Protein AF-B8C4B3-F1 (afdb_monomer_lite)

Sequence (503 aa):
MRPPRLSQPAPTILNKMRTRRRTKQRVAVATLAIVASFVCISIKNRSSTTIGHRHNDRLALSLPTEANSHNSSSSHRQLQANVPTQPYSVDNLLSSLEAFRRYGIFIFYYNPRNDEFLALQRVHDPPNGVTERLNKVMKLLTMELRQNFPNRFMGKKSEEFMVLISVADFPSLREECFPSRNNGVKNCAVDAFSPILQFGSIFTEKSILPTLMAMPMGPHIHCFLQWQNSRTVCDDLIPDYHENDVKWQDLIPQVAWRGTDFEFVPMLYPHLRQPDYEMLSSHANNGDSQEAVIDEMLRDWDNLYPRWRGMALTAQAELEASKQAKNDKTPPWINTKFTHWTENHHSHLTTEGEYYNNFEKMGIHAIGEYMDKKDLAKFRYQIDYRGGGGTTWKGTLEKLAMPDLSNLRLAFEWAEAFPGAAKHIATAGTEFVHAMGTEEVFGQMYDKYLTQPMGNIIDAFQQSQGSTVFSDDGKVMINGAEFKEMWRCIGTENDMNCQQLHE

Secondary structure (DSSP, 8-state):
--PPPPPPPPPPHHHHHHHHHHHHHHHHHHHHHHHHHHHHHHH--S-------------------S--------------TTSPPPPB-HHHHHHHHTTB-SSSEEEEEEETTTTEEEEEEETTSPPPS-HHHHHHHHHHHHHHHHHH-GGG--GGGS--EEEEEE-SSS--B-GGG-TTT-SSS----GGGPPPEEESS---SSTTS-TTEEE---GGGHHHHHHHHHHS---GGGS----GGG--TTTSEEEEE------THHHHH-TT-BPPPHHHHHHHHTTT--HHHHHHHHHHSGGGB-HHHHHHHHHHHHHHHHHHHTTS--PPPSEE--BSEEEETTEEEEGGG-HHHHHHHTTT---B-----HHHHTTEEEE---S-TTPPPHHHHHTT-----GGGHHHHHHHHHHSHHHHHHHHHHHHHHHHHHTSHHHHHHHHIIIIIHHHHHHHHHB---S---EE-TTSEEEETTEEEEEEEEEEEETTEEEEEE---

pLDDT: mean 75.89, std 20.43, range [24.94, 97.5]

Organism: Thalassiosira pseudonana (NCBI:txid35128)

Foldseek 3Di:
DDDDDDDDDDDDVVVVVVVVVVVVVVVVVVVVVVVVVVVVVVVPPDDDDDDDDDDDDDDDDDDDDDDDDDPPPDPPPPPDLPDQFAFAELVLAVLQVLQADLEQKWKFKAALQALWTFTWHFPPRDDYPLLVQVLLVRLLVVLLCCPQPVVQRDRPVHDMAIAMEGQDQEGGGDLLQFPQNDPPGDPSPLVSHAAYEYLHDYDPPCVRHVSDAYDPHRVCSVQSVCCSQPLAGDPVLADPDDPPPDDLVQAAQAAEDEFAADPVCCSNVVLADADDLVVLVVCLVVVHALVVSLVVLVVCVVNYDQLSVLLSLQLVQVVVQVVVVPPDNRHRRYDSAYQWDADPNDIDGLVPDVVQVSCVVRSSNRHDDDADPVRQVSHSHYAFDDRPGTDDPLVCLLHDDDDGCPCVVVVSVVCVVCVVVSVVVNVVSVVVSNVCNDSVNVVVCSCSRPNSVVVSSSVSYDYDPWDFDDDPVQWTATNNGIIHGQKMWDDHSVDIDIDGDDD

Radius of gyration: 29.15 Å; chains: 1; bounding box: 83×82×85 Å

Structure (mmCIF, N/CA/C/O backbone):
data_AF-B8C4B3-F1
#
_entry.id   AF-B8C4B3-F1
#
loop_
_atom_site.group_PDB
_atom_site.id
_atom_site.type_symbol
_atom_site.label_atom_id
_atom_site.label_alt_id
_atom_site.label_comp_id
_atom_site.label_asym_id
_atom_site.label_entity_id
_atom_site.label_seq_id
_atom_site.pdbx_PDB_ins_code
_atom_site.Cartn_x
_atom_site.Cartn_y
_atom_site.Cartn_z
_atom_site.occupancy
_atom_site.B_iso_or_equiv
_atom_site.auth_seq_id
_atom_site.auth_comp_id
_atom_site.auth_asym_id
_atom_site.auth_atom_id
_atom_site.pdbx_PDB_model_num
ATOM 1 N N . MET A 1 1 ? 57.417 -14.498 -51.870 1.00 45.09 1 MET A N 1
ATOM 2 C CA . MET A 1 1 ? 55.977 -14.520 -51.525 1.00 45.09 1 MET A CA 1
ATOM 3 C C . MET A 1 1 ? 55.759 -15.315 -50.242 1.00 45.09 1 MET A C 1
ATOM 5 O O . MET A 1 1 ? 56.173 -16.465 -50.194 1.00 45.09 1 MET A O 1
ATOM 9 N N . ARG A 1 2 ? 55.101 -14.729 -49.236 1.00 28.39 2 ARG A N 1
ATOM 10 C CA . ARG A 1 2 ? 54.311 -15.406 -48.184 1.00 28.39 2 ARG A CA 1
ATOM 11 C C . ARG A 1 2 ? 53.199 -14.421 -47.776 1.00 28.39 2 ARG A C 1
ATOM 13 O O . ARG A 1 2 ? 53.521 -13.239 -47.662 1.00 28.39 2 ARG A O 1
ATOM 20 N N . PRO A 1 3 ? 51.934 -14.838 -47.603 1.00 33.88 3 PRO A N 1
ATOM 21 C CA . PRO A 1 3 ? 50.869 -13.928 -47.185 1.00 33.88 3 PRO A CA 1
ATOM 22 C C . PRO A 1 3 ? 50.992 -13.574 -45.689 1.00 33.88 3 PRO A C 1
ATOM 24 O O . PRO A 1 3 ? 51.498 -14.394 -44.913 1.00 33.88 3 PRO A O 1
ATOM 27 N N . PRO A 1 4 ? 50.526 -12.387 -45.256 1.00 34.69 4 PRO A N 1
ATOM 28 C CA . PRO A 1 4 ? 50.435 -12.049 -43.839 1.00 34.69 4 PRO A CA 1
ATOM 29 C C . PRO A 1 4 ? 49.380 -12.920 -43.141 1.00 34.69 4 PRO A C 1
ATOM 31 O O . PRO A 1 4 ? 48.368 -13.295 -43.734 1.00 34.69 4 PRO A O 1
ATOM 34 N N . ARG A 1 5 ? 49.601 -13.240 -41.860 1.00 33.53 5 ARG A N 1
ATOM 35 C CA . ARG A 1 5 ? 48.595 -13.928 -41.038 1.00 33.53 5 ARG A CA 1
ATOM 36 C C . ARG A 1 5 ? 47.512 -12.937 -40.618 1.00 33.53 5 ARG A C 1
ATOM 38 O O . ARG A 1 5 ? 47.822 -11.949 -39.959 1.00 33.53 5 ARG A O 1
ATOM 45 N N . LEU A 1 6 ? 46.256 -13.245 -40.932 1.00 35.22 6 LEU A N 1
ATOM 46 C CA . LEU A 1 6 ? 45.104 -12.596 -40.305 1.00 35.22 6 LEU A CA 1
ATOM 47 C C . LEU A 1 6 ? 45.083 -12.926 -38.806 1.00 35.22 6 LEU A C 1
ATOM 49 O O . LEU A 1 6 ? 45.230 -14.088 -38.418 1.00 35.22 6 LEU A O 1
ATOM 53 N N . SER A 1 7 ? 44.897 -11.909 -37.968 1.00 38.50 7 SER A N 1
ATOM 54 C CA . SER A 1 7 ? 44.613 -12.075 -36.544 1.00 38.50 7 SER A CA 1
ATOM 55 C C . SER A 1 7 ? 43.185 -12.597 -36.350 1.00 38.50 7 SER A C 1
ATOM 57 O O . SER A 1 7 ? 42.253 -12.167 -37.026 1.00 38.50 7 SER A O 1
ATOM 59 N N . GLN A 1 8 ? 43.000 -13.532 -35.416 1.00 40.81 8 GLN A N 1
ATOM 60 C CA . GLN A 1 8 ? 41.658 -13.936 -34.991 1.00 40.81 8 GLN A CA 1
ATOM 61 C C . GLN A 1 8 ? 41.068 -12.878 -34.040 1.00 40.81 8 GLN A C 1
ATOM 63 O O . GLN A 1 8 ? 41.817 -12.301 -33.247 1.00 40.81 8 GLN A O 1
ATOM 68 N N . PRO A 1 9 ? 39.748 -12.619 -34.087 1.00 38.06 9 PRO A N 1
ATOM 69 C CA . PRO A 1 9 ? 39.102 -11.680 -33.177 1.00 38.06 9 PRO A CA 1
ATOM 70 C C . PRO A 1 9 ? 39.153 -12.186 -31.729 1.00 38.06 9 PRO A C 1
ATOM 72 O O . PRO A 1 9 ? 39.029 -13.384 -31.463 1.00 38.06 9 PRO A O 1
ATOM 75 N N . ALA A 1 10 ? 39.304 -11.261 -30.779 1.00 43.88 10 ALA A N 1
ATOM 76 C CA . ALA A 1 10 ? 39.294 -11.587 -29.357 1.00 43.88 10 ALA A CA 1
ATOM 77 C C . ALA A 1 10 ? 37.915 -12.133 -28.914 1.00 43.88 10 ALA A C 1
ATOM 79 O O . ALA A 1 10 ? 36.880 -11.657 -29.390 1.00 43.88 10 ALA A O 1
ATOM 80 N N . PRO A 1 11 ? 37.858 -13.112 -27.989 1.00 40.53 11 PRO A N 1
ATOM 81 C CA . PRO A 1 11 ? 36.596 -13.705 -27.558 1.00 40.53 11 PRO A CA 1
ATOM 82 C C . PRO A 1 11 ? 35.743 -12.707 -26.761 1.00 40.53 11 PRO A C 1
ATOM 84 O O . PRO A 1 11 ? 36.149 -12.225 -25.700 1.00 40.53 11 PRO A O 1
ATOM 87 N N . THR A 1 12 ? 34.529 -12.456 -27.255 1.00 58.31 12 THR A N 1
ATOM 88 C CA . THR A 1 12 ? 33.529 -11.557 -26.659 1.00 58.31 12 THR A CA 1
ATOM 89 C C . THR A 1 12 ? 33.184 -11.904 -25.206 1.00 58.31 12 THR A C 1
ATOM 91 O O . THR A 1 12 ? 33.193 -13.068 -24.795 1.00 58.31 12 THR A O 1
ATOM 94 N N . ILE A 1 13 ? 32.834 -10.882 -24.417 1.00 52.81 13 ILE A N 1
ATOM 95 C CA . ILE A 1 13 ? 32.604 -10.980 -22.962 1.00 52.81 13 ILE A CA 1
ATOM 96 C C . ILE A 1 13 ? 31.505 -12.001 -22.613 1.00 52.81 13 ILE A C 1
ATOM 98 O O . ILE A 1 13 ? 31.654 -12.760 -21.652 1.00 52.81 13 ILE A O 1
ATOM 102 N N . LEU A 1 14 ? 30.482 -12.144 -23.464 1.00 46.72 14 LEU A N 1
ATOM 103 C CA . LEU A 1 14 ? 29.437 -13.169 -23.339 1.00 46.72 14 LEU A CA 1
ATOM 104 C C . LEU A 1 14 ? 30.006 -14.603 -23.237 1.00 46.72 14 LEU A C 1
ATOM 106 O O . LEU A 1 14 ? 29.471 -15.443 -22.510 1.00 46.72 14 LEU A O 1
ATOM 110 N N . ASN A 1 15 ? 31.128 -14.889 -23.909 1.00 43.84 15 ASN A N 1
ATOM 111 C CA . ASN A 1 15 ? 31.818 -16.178 -23.820 1.00 43.84 15 ASN A CA 1
ATOM 112 C C . ASN A 1 15 ? 32.631 -16.335 -22.523 1.00 43.84 15 ASN A C 1
ATOM 114 O O . ASN A 1 15 ? 32.713 -17.450 -22.008 1.00 43.84 15 ASN A O 1
ATOM 118 N N . LYS A 1 16 ? 33.163 -15.247 -21.942 1.00 44.53 16 LYS A N 1
ATOM 119 C CA . LYS A 1 16 ? 33.789 -15.259 -20.601 1.00 44.53 16 LYS A CA 1
ATOM 120 C C . LYS A 1 16 ? 32.746 -15.495 -19.497 1.00 44.53 16 LYS A C 1
ATOM 122 O O . LYS A 1 16 ? 32.991 -16.263 -18.565 1.00 44.53 16 LYS A O 1
ATOM 127 N N . MET A 1 17 ? 31.552 -14.912 -19.631 1.00 43.69 17 MET A N 1
ATOM 128 C CA . MET A 1 17 ? 30.421 -15.202 -18.741 1.00 43.69 17 MET A CA 1
ATOM 129 C C . MET A 1 17 ? 29.921 -16.647 -18.911 1.00 43.69 17 MET A C 1
ATOM 131 O O . MET A 1 17 ? 29.788 -17.367 -17.919 1.00 43.69 17 MET A O 1
ATOM 135 N N . ARG A 1 18 ? 29.729 -17.130 -20.152 1.00 47.31 18 ARG A N 1
ATOM 136 C CA . ARG A 1 18 ? 29.346 -18.531 -20.425 1.00 47.31 18 ARG A CA 1
ATOM 137 C C . ARG A 1 18 ? 30.356 -19.548 -19.883 1.00 47.31 18 ARG A C 1
ATOM 139 O O . ARG A 1 18 ? 29.923 -20.574 -19.360 1.00 47.31 18 ARG A O 1
ATOM 146 N N . THR A 1 19 ? 31.668 -19.302 -19.958 1.00 49.88 19 THR A N 1
ATOM 147 C CA . THR A 1 19 ? 32.665 -20.225 -19.381 1.00 49.88 19 THR A CA 1
ATOM 148 C C . THR A 1 19 ? 32.650 -20.211 -17.855 1.00 49.88 19 THR A C 1
ATOM 150 O O . THR A 1 19 ? 32.544 -21.289 -17.270 1.00 49.88 19 THR A O 1
ATOM 153 N N . ARG A 1 20 ? 32.623 -19.042 -17.189 1.00 49.12 20 ARG A N 1
ATOM 154 C CA . ARG A 1 20 ? 32.446 -18.972 -15.720 1.00 49.12 20 ARG A CA 1
ATOM 155 C C . ARG A 1 20 ? 31.163 -19.686 -15.254 1.00 49.12 20 ARG A C 1
ATOM 157 O O . ARG A 1 20 ? 31.209 -20.439 -14.279 1.00 49.12 20 ARG A O 1
ATOM 164 N N . ARG A 1 21 ? 30.041 -19.524 -15.972 1.00 52.34 21 ARG A N 1
ATOM 165 C CA . ARG A 1 21 ? 28.755 -20.188 -15.662 1.00 52.34 21 ARG A CA 1
ATOM 166 C C . ARG A 1 21 ? 28.824 -21.709 -15.873 1.00 52.34 21 ARG A C 1
ATOM 168 O O . ARG A 1 21 ? 28.392 -22.451 -14.994 1.00 52.34 21 ARG A O 1
ATOM 175 N N . ARG A 1 22 ? 29.460 -22.184 -16.956 1.00 51.59 22 ARG A N 1
ATOM 176 C CA . ARG A 1 22 ? 29.717 -23.621 -17.202 1.00 51.59 22 ARG A CA 1
ATOM 177 C C . ARG A 1 22 ? 30.611 -24.260 -16.135 1.00 51.59 22 ARG A C 1
ATOM 179 O O . ARG A 1 22 ? 30.349 -25.398 -15.757 1.00 51.59 22 ARG A O 1
ATOM 186 N N . THR A 1 23 ? 31.625 -23.559 -15.622 1.00 52.75 23 THR A N 1
ATOM 187 C CA . THR A 1 23 ? 32.463 -24.080 -14.527 1.00 52.75 23 THR A CA 1
ATOM 188 C C . THR A 1 23 ? 31.662 -24.211 -13.231 1.00 52.75 23 THR A C 1
ATOM 190 O O . THR A 1 23 ? 31.673 -25.285 -12.634 1.00 52.75 23 THR A O 1
ATOM 193 N N . LYS A 1 24 ? 30.883 -23.187 -12.839 1.00 51.00 24 LYS A N 1
ATOM 194 C CA . LYS A 1 24 ? 29.994 -23.273 -11.662 1.00 51.00 24 LYS A CA 1
ATOM 195 C C . LYS A 1 24 ? 28.947 -24.393 -11.799 1.00 51.00 24 LYS A C 1
ATOM 197 O O . LYS A 1 24 ? 28.764 -25.159 -10.859 1.00 51.00 24 LYS A O 1
ATOM 202 N N . GLN A 1 25 ? 28.325 -24.559 -12.972 1.00 51.28 25 GLN A N 1
ATOM 203 C CA . GLN A 1 25 ? 27.395 -25.673 -13.224 1.00 51.28 25 GLN A CA 1
ATOM 204 C C . GLN A 1 25 ? 28.076 -27.048 -13.164 1.00 51.28 25 GLN A C 1
ATOM 206 O O . GLN A 1 25 ? 27.507 -27.971 -12.592 1.00 51.28 25 GLN A O 1
ATOM 211 N N . ARG A 1 26 ? 29.296 -27.204 -13.700 1.00 52.28 26 ARG A N 1
ATOM 212 C CA . ARG A 1 26 ? 30.046 -28.471 -13.609 1.00 52.28 26 ARG A CA 1
ATOM 213 C C . ARG A 1 26 ? 30.386 -28.847 -12.167 1.00 52.28 26 ARG A C 1
ATOM 215 O O . ARG A 1 26 ? 30.271 -30.019 -11.829 1.00 52.28 26 ARG A O 1
ATOM 222 N N . VAL A 1 27 ? 30.741 -27.875 -11.323 1.00 62.50 27 VAL A N 1
ATOM 223 C CA . VAL A 1 27 ? 30.941 -28.108 -9.881 1.00 62.50 27 VAL A CA 1
ATOM 224 C C . VAL A 1 27 ? 29.629 -28.535 -9.218 1.00 62.50 27 VAL A C 1
ATOM 226 O O . VAL A 1 27 ? 29.600 -29.580 -8.579 1.00 62.50 27 VAL A O 1
ATOM 229 N N . ALA A 1 28 ? 28.525 -27.813 -9.442 1.00 50.53 28 ALA A N 1
ATOM 230 C CA . ALA A 1 28 ? 27.224 -28.159 -8.860 1.00 50.53 28 ALA A CA 1
ATOM 231 C C . ALA A 1 28 ? 26.724 -29.558 -9.280 1.00 50.53 28 ALA A C 1
ATOM 233 O O . ALA A 1 28 ? 26.241 -30.318 -8.442 1.00 50.53 28 ALA A O 1
ATOM 234 N N . VAL A 1 29 ? 26.888 -29.930 -10.555 1.00 61.16 29 VAL A N 1
ATOM 235 C CA . VAL A 1 29 ? 26.542 -31.269 -11.065 1.00 61.16 29 VAL A CA 1
ATOM 236 C C . VAL A 1 29 ? 27.457 -32.350 -10.480 1.00 61.16 29 VAL A C 1
ATOM 238 O O . VAL A 1 29 ? 26.970 -33.430 -10.157 1.00 61.16 29 VAL A O 1
ATOM 241 N N . ALA A 1 30 ? 28.749 -32.074 -10.273 1.00 56.94 30 ALA A N 1
ATOM 242 C CA . ALA A 1 30 ? 29.649 -33.004 -9.590 1.00 56.94 30 ALA A CA 1
ATOM 243 C C . ALA A 1 30 ? 29.245 -33.215 -8.119 1.00 56.94 30 ALA A C 1
ATOM 245 O O . ALA A 1 30 ? 29.179 -34.355 -7.665 1.00 56.94 30 ALA A O 1
ATOM 246 N N . THR A 1 31 ? 28.893 -32.150 -7.390 1.00 57.25 31 THR A N 1
ATOM 247 C CA . THR A 1 31 ? 28.381 -32.251 -6.013 1.00 57.25 31 THR A CA 1
ATOM 248 C C . THR A 1 31 ? 27.075 -33.049 -5.954 1.00 57.25 31 THR A C 1
ATOM 250 O O . THR A 1 31 ? 26.952 -33.948 -5.125 1.00 57.25 31 THR A O 1
ATOM 253 N N . LEU A 1 32 ? 26.130 -32.800 -6.869 1.00 48.72 32 LEU A N 1
ATOM 254 C CA . LEU A 1 32 ? 24.892 -33.581 -6.985 1.00 48.72 32 LEU A CA 1
ATOM 255 C C . LEU A 1 32 ? 25.155 -35.059 -7.311 1.00 48.72 32 LEU A C 1
ATOM 257 O O . LEU A 1 32 ? 24.526 -35.925 -6.711 1.00 48.72 32 LEU A O 1
ATOM 261 N N . ALA A 1 33 ? 26.107 -35.367 -8.196 1.00 54.00 33 ALA A N 1
ATOM 262 C CA . ALA A 1 33 ? 26.491 -36.744 -8.509 1.00 54.00 33 ALA A CA 1
ATOM 263 C C . ALA A 1 33 ? 27.128 -37.466 -7.307 1.00 54.00 33 ALA A C 1
ATOM 265 O O . ALA A 1 33 ? 26.856 -38.646 -7.086 1.00 54.00 33 ALA A O 1
ATOM 266 N N . ILE A 1 34 ? 27.924 -36.764 -6.493 1.00 60.75 34 ILE A N 1
ATOM 267 C CA . ILE A 1 34 ? 28.495 -37.301 -5.248 1.00 60.75 34 ILE A CA 1
ATOM 268 C C . ILE A 1 34 ? 27.381 -37.582 -4.228 1.00 60.75 34 ILE A C 1
ATOM 270 O O . ILE A 1 34 ? 27.304 -38.693 -3.706 1.00 60.75 34 ILE A O 1
ATOM 274 N N . VAL A 1 35 ? 26.470 -36.631 -3.991 1.00 58.31 35 VAL A N 1
ATOM 275 C CA . VAL A 1 35 ? 25.332 -36.815 -3.069 1.00 58.31 35 VAL A CA 1
ATOM 276 C C . VAL A 1 35 ? 24.418 -37.957 -3.531 1.00 58.31 35 VAL A C 1
ATOM 278 O O . VAL A 1 35 ? 24.081 -38.832 -2.734 1.00 58.31 35 VAL A O 1
ATOM 281 N N . ALA A 1 36 ? 24.088 -38.022 -4.824 1.00 47.31 36 ALA A N 1
ATOM 282 C CA . ALA A 1 36 ? 23.317 -39.124 -5.398 1.00 47.31 36 ALA A CA 1
ATOM 283 C C . ALA A 1 36 ? 24.034 -40.478 -5.252 1.00 47.31 36 ALA A C 1
ATOM 285 O O . ALA A 1 36 ? 23.384 -41.488 -4.991 1.00 47.31 36 ALA A O 1
ATOM 286 N N . SER A 1 37 ? 25.368 -40.510 -5.348 1.00 47.16 37 SER A N 1
ATOM 287 C CA . SER A 1 37 ? 26.153 -41.733 -5.128 1.00 47.16 37 SER A CA 1
ATOM 288 C C . SER A 1 37 ? 26.041 -42.230 -3.682 1.00 47.16 37 SER A C 1
ATOM 290 O O . SER A 1 37 ? 25.817 -43.420 -3.472 1.00 47.16 37 SER A O 1
ATOM 292 N N . PHE A 1 38 ? 26.108 -41.336 -2.688 1.00 44.16 38 PHE A N 1
ATOM 293 C CA . PHE A 1 38 ? 25.895 -41.704 -1.281 1.00 44.16 38 PHE A CA 1
ATOM 294 C C . PHE A 1 38 ? 24.466 -42.201 -1.011 1.00 44.16 38 PHE A C 1
ATOM 296 O O . PHE A 1 38 ? 24.293 -43.220 -0.342 1.00 44.16 38 PHE A O 1
ATOM 303 N N . VAL A 1 39 ? 23.441 -41.556 -1.580 1.00 46.88 39 VAL A N 1
ATOM 304 C CA . VAL A 1 39 ? 22.040 -42.007 -1.452 1.00 46.88 39 VAL A CA 1
ATOM 305 C C . VAL A 1 39 ? 21.832 -43.388 -2.094 1.00 46.88 39 VAL A C 1
ATOM 307 O O . VAL A 1 39 ? 21.226 -44.268 -1.482 1.00 46.88 39 VAL A O 1
ATOM 310 N N . CYS A 1 40 ? 22.392 -43.628 -3.282 1.00 39.44 40 CYS A N 1
ATOM 311 C CA . CYS A 1 40 ? 22.304 -44.921 -3.969 1.00 39.44 40 CYS A CA 1
ATOM 312 C C . CYS A 1 40 ? 23.057 -46.059 -3.255 1.00 39.44 40 CYS A C 1
ATOM 314 O O . CYS A 1 40 ? 22.672 -47.220 -3.403 1.00 39.44 40 CYS A O 1
ATOM 316 N N . ILE A 1 41 ? 24.099 -45.758 -2.471 1.00 44.22 41 ILE A N 1
ATOM 317 C CA . ILE A 1 41 ? 24.788 -46.754 -1.634 1.00 44.22 41 ILE A CA 1
ATOM 318 C C . ILE A 1 41 ? 23.891 -47.183 -0.461 1.00 44.22 41 ILE A C 1
ATOM 320 O O . ILE A 1 41 ? 23.724 -48.381 -0.236 1.00 44.22 41 ILE A O 1
ATOM 324 N N . SER A 1 42 ? 23.237 -46.238 0.223 1.00 39.03 42 SER A N 1
ATOM 325 C CA . SER A 1 42 ? 22.361 -46.531 1.373 1.00 39.03 42 SER A CA 1
ATOM 326 C C . SER A 1 42 ? 21.087 -47.316 1.026 1.00 39.03 42 SER A C 1
ATOM 328 O O . SER A 1 42 ? 20.537 -48.000 1.885 1.00 39.03 42 SER A O 1
ATOM 330 N N . ILE A 1 43 ? 20.610 -47.252 -0.222 1.00 39.66 43 ILE A N 1
ATOM 331 C CA . ILE A 1 43 ? 19.374 -47.932 -0.657 1.00 39.66 43 ILE A CA 1
ATOM 332 C C . ILE A 1 43 ? 19.619 -49.402 -1.061 1.00 39.66 43 ILE A C 1
ATOM 334 O O . ILE A 1 43 ? 18.682 -50.197 -1.120 1.00 39.66 43 ILE A O 1
ATOM 338 N N . LYS A 1 44 ? 20.870 -49.823 -1.291 1.00 32.00 44 LYS A N 1
ATOM 339 C CA . LYS A 1 44 ? 21.182 -51.117 -1.931 1.00 32.00 44 LYS A CA 1
ATOM 340 C C . LYS A 1 44 ? 21.116 -52.357 -1.018 1.00 32.00 44 LYS A C 1
ATOM 342 O O . LYS A 1 44 ? 21.654 -53.400 -1.377 1.00 32.00 44 LYS A O 1
ATOM 347 N N . ASN A 1 45 ? 20.449 -52.263 0.135 1.00 32.94 45 ASN A N 1
ATOM 348 C CA . ASN A 1 45 ? 20.358 -53.329 1.141 1.00 32.94 45 ASN A CA 1
ATOM 349 C C . ASN A 1 45 ? 18.901 -53.745 1.450 1.00 32.94 45 ASN A C 1
ATOM 351 O O . ASN A 1 45 ? 18.454 -53.701 2.595 1.00 32.94 45 ASN A O 1
ATOM 355 N N . ARG A 1 46 ? 18.156 -54.182 0.421 1.00 33.66 46 ARG A N 1
ATOM 356 C CA . ARG A 1 46 ? 16.953 -55.038 0.539 1.00 33.66 46 ARG A CA 1
ATOM 357 C C . ARG A 1 46 ? 16.774 -55.909 -0.721 1.00 33.66 46 ARG A C 1
ATOM 359 O O . ARG A 1 46 ? 17.129 -55.495 -1.821 1.00 33.66 46 ARG A O 1
ATOM 366 N N . SER A 1 47 ? 16.276 -57.131 -0.525 1.00 30.30 47 SER A N 1
ATOM 367 C CA . SER A 1 47 ? 16.013 -58.191 -1.525 1.00 30.30 47 SER A CA 1
ATOM 368 C C . SER A 1 47 ? 15.039 -57.743 -2.636 1.00 30.30 47 SER A C 1
ATOM 370 O O . SER A 1 47 ? 14.162 -56.931 -2.364 1.00 30.30 47 SER A O 1
ATOM 372 N N . SER A 1 48 ? 15.195 -58.126 -3.918 1.00 29.62 48 SER A N 1
ATOM 373 C CA . SER A 1 48 ? 14.955 -59.466 -4.527 1.00 29.62 48 SER A CA 1
ATOM 374 C C . SER A 1 48 ? 13.509 -59.948 -4.294 1.00 29.62 48 SER A C 1
ATOM 376 O O . SER A 1 48 ? 13.088 -59.950 -3.141 1.00 29.62 48 SER A O 1
ATOM 378 N N . THR A 1 49 ? 12.685 -60.336 -5.281 1.00 29.14 49 THR A N 1
ATOM 379 C CA . THR A 1 49 ? 12.866 -60.974 -6.623 1.00 29.14 49 THR A CA 1
ATOM 380 C C . THR A 1 49 ? 11.946 -60.308 -7.707 1.00 29.14 49 THR A C 1
ATOM 382 O O . THR A 1 49 ? 11.240 -59.375 -7.345 1.00 29.14 49 THR A O 1
ATOM 385 N N . THR A 1 50 ? 11.819 -60.615 -9.026 1.00 30.44 50 THR A N 1
ATOM 386 C CA . THR A 1 50 ? 12.502 -61.433 -10.086 1.00 30.44 50 THR A CA 1
ATOM 387 C C . THR A 1 50 ? 12.038 -60.992 -11.515 1.00 30.44 50 THR A C 1
ATOM 389 O O . THR A 1 50 ? 11.083 -60.239 -11.616 1.00 30.44 50 THR A O 1
ATOM 392 N N . ILE A 1 51 ? 12.709 -61.484 -12.585 1.00 30.91 51 ILE A N 1
ATOM 393 C CA . ILE A 1 51 ? 12.250 -61.915 -13.958 1.00 30.91 51 ILE A CA 1
ATOM 394 C C . ILE A 1 51 ? 10.952 -61.291 -14.555 1.00 30.91 51 ILE A C 1
ATOM 396 O O . ILE A 1 51 ? 9.915 -61.342 -13.911 1.00 30.91 51 ILE A O 1
ATOM 400 N N . GLY A 1 52 ? 10.844 -60.848 -15.825 1.00 26.84 52 GLY A N 1
ATOM 401 C CA . GLY A 1 52 ? 11.718 -60.803 -17.029 1.00 26.84 52 GLY A CA 1
ATOM 402 C C . GLY A 1 52 ? 10.851 -60.439 -18.272 1.00 26.84 52 GLY A C 1
ATOM 403 O O . GLY A 1 52 ? 9.658 -60.710 -18.250 1.00 26.84 52 GLY A O 1
ATOM 404 N N . HIS A 1 53 ? 11.297 -59.730 -19.325 1.00 27.48 53 HIS A N 1
ATOM 405 C CA . HIS A 1 53 ? 12.144 -60.190 -20.452 1.00 27.48 53 HIS A CA 1
ATOM 406 C C . HIS A 1 53 ? 12.654 -58.990 -21.325 1.00 27.48 53 HIS A C 1
ATOM 408 O O . HIS A 1 53 ? 12.479 -57.835 -20.952 1.00 27.48 53 HIS A O 1
ATOM 414 N N . ARG A 1 54 ? 13.315 -59.251 -22.473 1.00 27.08 54 ARG A N 1
ATOM 415 C CA . ARG A 1 54 ? 13.873 -58.256 -23.444 1.00 27.08 54 ARG A CA 1
ATOM 416 C C . ARG A 1 54 ? 12.911 -58.043 -24.655 1.00 27.08 54 ARG A C 1
ATOM 418 O O . ARG A 1 54 ? 11.931 -58.771 -24.719 1.00 27.08 54 ARG A O 1
ATOM 425 N N . HIS A 1 55 ? 13.079 -57.142 -25.646 1.00 29.53 55 HIS A N 1
ATOM 426 C CA . HIS A 1 55 ? 14.289 -56.580 -26.298 1.00 29.53 55 HIS A CA 1
ATOM 427 C C . HIS A 1 55 ? 14.031 -55.278 -27.121 1.00 29.53 55 HIS A C 1
ATOM 429 O O . HIS A 1 55 ? 12.933 -55.085 -27.626 1.00 29.53 55 HIS A O 1
ATOM 435 N N . ASN A 1 56 ? 15.112 -54.515 -27.369 1.00 27.78 56 ASN A N 1
ATOM 436 C CA . ASN A 1 56 ? 15.403 -53.606 -28.509 1.00 27.78 56 ASN A CA 1
ATOM 437 C C . ASN A 1 56 ? 14.623 -52.288 -28.743 1.00 27.78 56 ASN A C 1
ATOM 439 O O . ASN A 1 56 ? 13.611 -52.243 -29.433 1.00 27.78 56 ASN A O 1
ATOM 443 N N . ASP A 1 57 ? 15.263 -51.189 -28.334 1.00 27.53 57 ASP A N 1
ATOM 444 C CA . ASP A 1 57 ? 15.798 -50.112 -29.192 1.00 27.53 57 ASP A CA 1
ATOM 445 C C . ASP A 1 57 ? 15.059 -49.681 -30.480 1.00 27.53 57 ASP A C 1
ATOM 447 O O . ASP A 1 57 ? 15.145 -50.336 -31.522 1.00 27.53 57 ASP A O 1
ATOM 451 N N . ARG A 1 58 ? 14.606 -48.416 -30.487 1.00 26.00 58 ARG A N 1
ATOM 452 C CA . ARG A 1 58 ? 14.972 -47.444 -31.540 1.00 26.00 58 ARG A CA 1
ATOM 453 C C . ARG A 1 58 ? 14.820 -45.997 -31.057 1.00 26.00 58 ARG A C 1
ATOM 455 O O . ARG A 1 58 ? 13.789 -45.622 -30.513 1.00 26.00 58 ARG A O 1
ATOM 462 N N . LEU A 1 59 ? 15.850 -45.180 -31.284 1.00 29.02 59 LEU A N 1
ATOM 463 C CA . LEU A 1 59 ? 15.838 -43.739 -31.012 1.00 29.02 59 LEU A CA 1
ATOM 464 C C . LEU A 1 59 ? 15.139 -42.983 -32.150 1.00 29.02 59 LEU A C 1
ATOM 466 O O . LEU A 1 59 ? 15.595 -43.029 -33.292 1.00 29.02 59 LEU A O 1
ATOM 470 N N . ALA A 1 60 ? 14.089 -42.237 -31.817 1.00 26.12 60 ALA A N 1
ATOM 471 C CA . ALA A 1 60 ? 13.497 -41.209 -32.666 1.00 26.12 60 ALA A CA 1
ATOM 472 C C . ALA A 1 60 ? 13.101 -40.017 -31.783 1.00 26.12 60 ALA A C 1
ATOM 474 O O . ALA A 1 60 ? 12.434 -40.205 -30.767 1.00 26.12 60 ALA A O 1
ATOM 475 N N . LEU A 1 61 ? 13.515 -38.798 -32.146 1.00 29.22 61 LEU A N 1
ATOM 476 C CA . LEU A 1 61 ? 13.005 -37.590 -31.496 1.00 29.22 61 LEU A CA 1
ATOM 477 C C . LEU A 1 61 ? 11.617 -37.282 -32.065 1.00 29.22 61 LEU A C 1
ATOM 479 O O . LEU A 1 61 ? 11.506 -36.785 -33.184 1.00 29.22 61 LEU A O 1
ATOM 483 N N . SER A 1 62 ? 10.575 -37.555 -31.286 1.00 25.00 62 SER A N 1
ATOM 484 C CA . SER A 1 62 ? 9.231 -37.022 -31.504 1.00 25.00 62 SER A CA 1
ATOM 485 C C . SER A 1 62 ? 9.003 -35.790 -30.625 1.00 25.00 62 SER A C 1
ATOM 487 O O . SER A 1 62 ? 9.394 -35.751 -29.458 1.00 25.00 62 SER A O 1
ATOM 489 N N . LEU A 1 63 ? 8.374 -34.765 -31.199 1.00 31.39 63 LEU A N 1
ATOM 490 C CA . LEU A 1 63 ? 7.872 -33.610 -30.455 1.00 31.39 63 LEU A CA 1
ATOM 491 C C . LEU A 1 63 ? 6.603 -34.025 -29.688 1.00 31.39 63 LEU A C 1
ATOM 493 O O . LEU A 1 63 ? 5.751 -34.685 -30.286 1.00 31.39 63 LEU A O 1
ATOM 497 N N . PRO A 1 64 ? 6.432 -33.640 -28.411 1.00 27.67 64 PRO A N 1
ATOM 498 C CA . PRO A 1 64 ? 5.187 -33.874 -27.695 1.00 27.67 64 PRO A CA 1
ATOM 499 C C . PRO A 1 64 ? 4.153 -32.806 -28.075 1.00 27.67 64 PRO A C 1
ATOM 501 O O . PRO A 1 64 ? 4.165 -31.689 -27.560 1.00 27.67 64 PRO A O 1
ATOM 504 N N . THR A 1 65 ? 3.248 -33.163 -28.983 1.00 26.27 65 THR A N 1
ATOM 505 C CA . THR A 1 65 ? 1.917 -32.550 -29.052 1.00 26.27 65 THR A CA 1
ATOM 506 C C . THR A 1 65 ? 1.012 -33.114 -27.958 1.00 26.27 65 THR A C 1
ATOM 508 O O . THR A 1 65 ? 1.171 -34.259 -27.546 1.00 26.27 65 THR A O 1
ATOM 511 N N . GLU A 1 66 ? 0.016 -32.310 -27.593 1.00 29.03 66 GLU A N 1
ATOM 512 C CA . GLU A 1 66 ? -1.143 -32.639 -26.755 1.00 29.03 66 GLU A CA 1
ATOM 513 C C . GLU A 1 66 ? -0.930 -32.876 -25.253 1.00 29.03 66 GLU A C 1
ATOM 515 O O . GLU A 1 66 ? -0.013 -33.528 -24.758 1.00 29.03 66 GLU A O 1
ATOM 520 N N . ALA A 1 67 ? -1.864 -32.269 -24.525 1.00 38.19 67 ALA A N 1
ATOM 521 C CA . ALA A 1 67 ? -1.962 -32.218 -23.086 1.00 38.19 67 ALA A CA 1
ATOM 522 C C . ALA A 1 67 ? -2.039 -33.603 -22.429 1.00 38.19 67 ALA A C 1
ATOM 524 O O . ALA A 1 67 ? -2.830 -34.459 -22.818 1.00 38.19 67 ALA A O 1
ATOM 525 N N . ASN A 1 68 ? -1.325 -33.753 -21.315 1.00 24.94 68 ASN A N 1
ATOM 526 C CA . ASN A 1 68 ? -1.755 -34.630 -20.235 1.00 24.94 68 ASN A CA 1
ATOM 527 C C . ASN A 1 68 ? -1.521 -33.945 -18.887 1.00 24.94 68 ASN A C 1
ATOM 529 O O . ASN A 1 68 ? -0.487 -33.317 -18.655 1.00 24.94 68 ASN A O 1
ATOM 533 N N . SER A 1 69 ? -2.516 -34.031 -18.009 1.00 36.34 69 SER A N 1
ATOM 534 C CA . SER A 1 69 ? -2.555 -33.309 -16.742 1.00 36.34 69 SER A CA 1
ATOM 535 C C . SER A 1 69 ? -1.690 -33.993 -15.684 1.00 36.34 69 SER A C 1
ATOM 537 O O . SER A 1 69 ? -2.125 -34.945 -15.033 1.00 36.34 69 SER A O 1
ATOM 539 N N . HIS A 1 70 ? -0.485 -33.471 -15.457 1.00 27.61 70 HIS A N 1
ATOM 540 C CA . HIS A 1 70 ? 0.274 -33.765 -14.245 1.00 27.61 70 HIS A CA 1
ATOM 541 C C . HIS A 1 70 ? 0.162 -32.615 -13.247 1.00 27.61 70 HIS A C 1
ATOM 543 O O . HIS A 1 70 ? 0.615 -31.503 -13.507 1.00 27.61 70 HIS A O 1
ATOM 549 N N . ASN A 1 71 ? -0.396 -32.924 -12.074 1.00 31.92 71 ASN A N 1
ATOM 550 C CA . ASN A 1 71 ? -0.419 -32.045 -10.909 1.00 31.92 71 ASN A CA 1
ATOM 551 C C . ASN A 1 71 ? 1.004 -31.844 -10.360 1.00 31.92 71 ASN A C 1
ATOM 553 O O . ASN A 1 71 ? 1.381 -32.434 -9.347 1.00 31.92 71 ASN A O 1
ATOM 557 N N . SER A 1 72 ? 1.801 -30.988 -11.002 1.00 27.89 72 SER A N 1
ATOM 558 C CA . SER A 1 72 ? 2.915 -30.344 -10.316 1.00 27.89 72 SER A CA 1
ATOM 559 C C . SER A 1 72 ? 2.314 -29.381 -9.299 1.00 27.89 72 SER A C 1
ATOM 561 O O . SER A 1 72 ? 1.772 -28.345 -9.681 1.00 27.89 72 SER A O 1
ATOM 563 N N . SER A 1 73 ? 2.378 -29.727 -8.014 1.00 29.31 73 SER A N 1
ATOM 564 C CA . SER A 1 73 ? 1.906 -28.872 -6.926 1.00 29.31 73 SER A CA 1
ATOM 565 C C . SER A 1 73 ? 2.814 -27.646 -6.773 1.00 29.31 73 SER A C 1
ATOM 567 O O . SER A 1 73 ? 3.669 -27.595 -5.885 1.00 29.31 73 SER A O 1
ATOM 569 N N . SER A 1 74 ? 2.641 -26.655 -7.651 1.00 30.17 74 SER A N 1
ATOM 570 C CA . SER A 1 74 ? 3.117 -25.300 -7.415 1.00 30.17 74 SER A CA 1
ATOM 571 C C . SER A 1 74 ? 2.474 -24.815 -6.121 1.00 30.17 74 SER A C 1
ATOM 573 O O . SER A 1 74 ? 1.251 -24.735 -5.998 1.00 30.17 74 SER A O 1
ATOM 575 N N . SER A 1 75 ? 3.300 -24.511 -5.124 1.00 30.42 75 SER A N 1
ATOM 576 C CA . SER A 1 75 ? 2.855 -23.929 -3.863 1.00 30.42 75 SER A CA 1
ATOM 577 C C . SER A 1 75 ? 2.472 -22.466 -4.083 1.00 30.42 75 SER A C 1
ATOM 579 O O . SER A 1 75 ? 3.167 -21.542 -3.659 1.00 30.42 75 SER A O 1
ATOM 581 N N . HIS A 1 76 ? 1.334 -22.255 -4.755 1.00 33.31 76 HIS A N 1
ATOM 582 C CA . HIS A 1 76 ? 0.621 -20.988 -4.720 1.00 33.31 76 HIS A CA 1
ATOM 583 C C . HIS A 1 76 ? 0.455 -20.612 -3.252 1.00 33.31 76 HIS A C 1
ATOM 585 O O . HIS A 1 76 ? -0.269 -21.275 -2.507 1.00 33.31 76 HIS A O 1
ATOM 591 N N . ARG A 1 77 ? 1.162 -19.559 -2.827 1.00 37.53 77 ARG A N 1
ATOM 592 C CA . ARG A 1 77 ? 0.957 -18.956 -1.514 1.00 37.53 77 ARG A CA 1
ATOM 593 C C . ARG A 1 77 ? -0.477 -18.446 -1.488 1.00 37.53 77 ARG A C 1
ATOM 595 O O . ARG A 1 77 ? -0.750 -17.358 -1.989 1.00 37.53 77 ARG A O 1
ATOM 602 N N . GLN A 1 78 ? -1.387 -19.229 -0.914 1.00 33.53 78 GLN A N 1
ATOM 603 C CA . GLN A 1 78 ? -2.674 -18.707 -0.491 1.00 33.53 78 GLN A CA 1
ATOM 604 C C . GLN A 1 78 ? -2.376 -17.521 0.428 1.00 33.53 78 GLN A C 1
ATOM 606 O O . GLN A 1 78 ? -1.760 -17.685 1.479 1.00 33.53 78 GLN A O 1
ATOM 611 N N . LEU A 1 79 ? -2.771 -16.318 0.015 1.00 44.22 79 LEU A N 1
ATOM 612 C CA . LEU A 1 79 ? -2.887 -15.197 0.937 1.00 44.22 79 LEU A CA 1
ATOM 613 C C . LEU A 1 79 ? -4.042 -15.560 1.872 1.00 44.22 79 LEU A C 1
ATOM 615 O O . LEU A 1 79 ? -5.202 -15.598 1.461 1.00 44.22 79 LEU A O 1
ATOM 619 N N . GLN A 1 80 ? -3.677 -15.981 3.082 1.00 47.09 80 GLN A N 1
ATOM 620 C CA . GLN A 1 80 ? -4.551 -16.690 4.008 1.00 47.09 80 GLN A CA 1
ATOM 621 C C . GLN A 1 80 ? -5.608 -15.759 4.609 1.00 47.09 80 GLN A C 1
ATOM 623 O O . GLN A 1 80 ? -5.395 -15.175 5.665 1.00 47.09 80 GLN A O 1
ATOM 628 N N . ALA A 1 81 ? -6.781 -15.704 3.977 1.00 47.12 81 ALA A N 1
ATOM 629 C CA . ALA A 1 81 ? -8.013 -15.246 4.629 1.00 47.12 81 ALA A CA 1
ATOM 630 C C . ALA A 1 81 ? -8.464 -16.205 5.761 1.00 47.12 81 ALA A C 1
ATOM 632 O O . ALA A 1 81 ? -9.184 -15.814 6.673 1.00 47.12 81 ALA A O 1
ATOM 633 N N . ASN A 1 82 ? -7.980 -17.458 5.724 1.00 49.38 82 ASN A N 1
ATOM 634 C CA . ASN A 1 82 ? -8.403 -18.564 6.592 1.00 49.38 82 ASN A CA 1
ATOM 635 C C . ASN A 1 82 ? -7.327 -19.010 7.610 1.00 49.38 82 ASN A C 1
ATOM 637 O O . ASN A 1 82 ? -7.325 -20.171 8.015 1.00 49.38 82 ASN A O 1
ATOM 641 N N . VAL A 1 83 ? -6.380 -18.148 8.004 1.00 58.94 83 VAL A N 1
ATOM 642 C CA . VAL A 1 83 ? -5.560 -18.422 9.203 1.00 58.94 83 VAL A CA 1
ATOM 643 C C . VAL A 1 83 ? -6.322 -17.921 10.429 1.00 58.94 83 VAL A C 1
ATOM 645 O O . VAL A 1 83 ? -6.657 -16.737 10.463 1.00 58.94 83 VAL A O 1
ATOM 648 N N . PRO A 1 84 ? -6.581 -18.776 11.439 1.00 70.38 84 PRO A N 1
ATOM 649 C CA . PRO A 1 84 ? -7.096 -18.321 12.722 1.00 70.38 84 PRO A CA 1
ATOM 650 C C . PRO A 1 84 ? -6.150 -17.282 13.321 1.00 70.38 84 PRO A C 1
ATOM 652 O O . PRO A 1 84 ? -4.943 -17.519 13.430 1.00 70.38 84 PRO A O 1
ATOM 655 N N . THR A 1 85 ? -6.698 -16.134 13.705 1.00 86.12 85 THR A N 1
ATOM 656 C CA . THR A 1 85 ? -5.931 -15.116 14.423 1.00 86.12 85 THR A CA 1
ATOM 657 C C . THR A 1 85 ? -5.572 -15.669 15.799 1.00 86.12 85 THR A C 1
ATOM 659 O O . THR A 1 85 ? -6.414 -16.265 16.469 1.00 86.12 85 THR A O 1
ATOM 662 N N . GLN A 1 86 ? -4.309 -15.527 16.209 1.00 91.44 86 GLN A N 1
ATOM 663 C CA . GLN A 1 86 ? -3.885 -15.988 17.531 1.00 91.44 86 GLN A CA 1
ATOM 664 C C . GLN A 1 86 ? -4.587 -15.159 18.617 1.00 91.44 86 GLN A C 1
ATOM 666 O O . GLN A 1 86 ? -4.674 -13.937 18.455 1.00 91.44 86 GLN A O 1
ATOM 671 N N . PRO A 1 87 ? -5.072 -15.779 19.710 1.00 95.25 87 PRO A N 1
ATOM 672 C CA . PRO A 1 87 ? -5.693 -15.039 20.798 1.00 95.25 87 PRO A CA 1
ATOM 673 C C . PRO A 1 87 ? -4.739 -13.987 21.367 1.00 95.25 87 PRO A C 1
ATOM 675 O O . PRO A 1 87 ? -3.573 -14.285 21.634 1.00 95.25 87 PRO A O 1
ATOM 678 N N . TYR A 1 88 ? -5.226 -12.760 21.542 1.00 95.56 88 TYR A N 1
ATOM 679 C CA . TYR A 1 88 ? -4.407 -11.622 21.952 1.00 95.56 88 TYR A CA 1
ATOM 680 C C . TYR A 1 88 ? -5.130 -10.747 22.977 1.00 95.56 88 TYR A C 1
ATOM 682 O O . TYR A 1 88 ? -6.352 -10.627 22.970 1.00 95.56 88 TYR A O 1
ATOM 690 N N . SER A 1 89 ? -4.352 -10.115 23.850 1.00 94.25 89 SER A N 1
ATOM 691 C CA . SER A 1 89 ? -4.829 -9.257 24.935 1.00 94.25 89 SER A CA 1
ATOM 692 C C . SER A 1 89 ? -4.353 -7.808 24.778 1.00 94.25 89 SER A C 1
ATOM 694 O O . SER A 1 89 ? -3.564 -7.478 23.885 1.00 94.25 89 SER A O 1
ATOM 696 N N . VAL A 1 90 ? -4.782 -6.947 25.703 1.00 94.12 90 VAL A N 1
ATOM 697 C CA . VAL A 1 90 ? -4.277 -5.573 25.852 1.00 94.12 90 VAL A CA 1
ATOM 698 C C . VAL A 1 90 ? -2.748 -5.538 26.016 1.00 94.12 90 VAL A C 1
ATOM 700 O O . VAL A 1 90 ? -2.094 -4.690 25.416 1.00 94.12 90 VAL A O 1
ATOM 703 N N . ASP A 1 91 ? -2.144 -6.492 26.729 1.00 92.88 91 ASP A N 1
ATOM 704 C CA . ASP A 1 91 ? -0.691 -6.508 26.961 1.00 92.88 91 ASP A CA 1
ATOM 705 C C . ASP A 1 91 ? 0.103 -6.908 25.704 1.00 92.88 91 ASP A C 1
ATOM 707 O O . ASP A 1 91 ? 1.187 -6.368 25.452 1.00 92.88 91 ASP A O 1
ATOM 711 N N . ASN A 1 92 ? -0.457 -7.783 24.855 1.00 94.31 92 ASN A N 1
ATOM 712 C CA . ASN A 1 92 ? 0.093 -8.054 23.520 1.00 94.31 92 ASN A CA 1
ATOM 713 C C . ASN A 1 92 ? 0.061 -6.777 22.673 1.00 94.31 92 ASN A C 1
ATOM 715 O O . ASN A 1 92 ? 1.041 -6.448 22.006 1.00 94.31 92 ASN A O 1
ATOM 719 N N . LEU A 1 93 ? -1.050 -6.041 22.726 1.00 94.38 93 LEU A N 1
ATOM 720 C CA . LEU A 1 93 ? -1.267 -4.812 21.971 1.00 94.38 93 LEU A CA 1
ATOM 721 C C . LEU A 1 93 ? -0.315 -3.683 22.407 1.00 94.38 93 LEU A C 1
ATOM 723 O O . LEU A 1 93 ? 0.322 -3.061 21.556 1.00 94.38 93 LEU A O 1
ATOM 727 N N . LEU A 1 94 ? -0.125 -3.472 23.713 1.00 93.31 94 LEU A N 1
ATOM 728 C CA . LEU A 1 94 ? 0.833 -2.491 24.238 1.00 93.31 94 LEU A CA 1
ATOM 729 C C . LEU A 1 94 ? 2.286 -2.869 23.896 1.00 93.31 94 LEU A C 1
ATOM 731 O O . LEU A 1 94 ? 3.055 -2.015 23.451 1.00 93.31 94 LEU A O 1
ATOM 735 N N . SER A 1 95 ? 2.645 -4.153 24.009 1.00 92.06 95 SER A N 1
ATOM 736 C CA . SER A 1 95 ? 3.971 -4.658 23.608 1.00 92.06 95 SER A CA 1
ATOM 737 C C . SER A 1 95 ? 4.238 -4.462 22.110 1.00 92.06 95 SER A C 1
ATOM 739 O O . SER A 1 95 ? 5.334 -4.066 21.717 1.00 92.06 95 SER A O 1
ATOM 741 N N . SER A 1 96 ? 3.217 -4.678 21.275 1.00 93.25 96 SER A N 1
ATOM 742 C CA . SER A 1 96 ? 3.287 -4.471 19.822 1.00 93.25 96 SER A CA 1
ATOM 743 C C . SER A 1 96 ? 3.481 -2.995 19.478 1.00 93.25 96 SER A C 1
ATOM 745 O O . SER A 1 96 ? 4.296 -2.656 18.624 1.00 93.25 96 SER A O 1
ATOM 747 N N . LEU A 1 97 ? 2.776 -2.097 20.171 1.00 92.06 97 LEU A N 1
ATOM 748 C CA . LEU A 1 97 ? 2.869 -0.656 19.952 1.00 92.06 97 LEU A CA 1
ATOM 749 C C . LEU A 1 97 ? 4.269 -0.107 20.289 1.00 92.06 97 LEU A C 1
ATOM 751 O O . LEU A 1 97 ? 4.758 0.807 19.617 1.00 92.06 97 LEU A O 1
ATOM 755 N N . GLU A 1 98 ? 4.957 -0.682 21.280 1.00 90.44 98 GLU A N 1
ATOM 756 C CA . GLU A 1 98 ? 6.356 -0.356 21.597 1.00 90.44 98 GLU A CA 1
ATOM 757 C C . GLU A 1 98 ? 7.381 -0.868 20.572 1.00 90.44 98 GLU A C 1
ATOM 759 O O . GLU A 1 98 ? 8.513 -0.390 20.564 1.00 90.44 98 GLU A O 1
ATOM 764 N N . ALA A 1 99 ? 7.010 -1.759 19.651 1.00 89.88 99 ALA A N 1
ATOM 765 C CA . ALA A 1 99 ? 7.895 -2.173 18.560 1.00 89.88 99 ALA A CA 1
ATOM 766 C C . ALA A 1 99 ? 7.948 -1.169 17.392 1.00 89.88 99 ALA A C 1
ATOM 768 O O . ALA A 1 99 ? 8.826 -1.264 16.531 1.00 89.88 99 ALA A O 1
ATOM 769 N N . PHE A 1 100 ? 7.034 -0.195 17.353 1.00 89.19 100 PHE A N 1
ATOM 770 C CA . PHE A 1 100 ? 6.932 0.804 16.287 1.00 89.19 100 PHE A CA 1
ATOM 771 C C . PHE A 1 100 ? 7.619 2.133 16.636 1.00 89.19 100 PHE A C 1
ATOM 773 O O . PHE A 1 100 ? 7.774 2.520 17.804 1.00 89.19 100 PHE A O 1
ATOM 780 N N . ARG A 1 101 ? 8.025 2.863 15.591 1.00 83.69 101 ARG A N 1
ATOM 781 C CA . ARG A 1 101 ? 8.378 4.286 15.663 1.00 83.69 101 ARG A CA 1
ATOM 782 C C . ARG A 1 101 ? 7.113 5.107 15.966 1.00 83.69 101 ARG A C 1
ATOM 784 O O . ARG A 1 101 ? 5.991 4.640 15.795 1.00 83.69 101 ARG A O 1
ATOM 791 N N . ARG A 1 102 ? 7.289 6.336 16.454 1.00 72.75 102 ARG A N 1
ATOM 792 C CA . ARG A 1 102 ? 6.228 7.154 17.079 1.00 72.75 102 ARG A CA 1
ATOM 793 C C . ARG A 1 102 ? 5.200 7.780 16.114 1.00 72.75 102 ARG A C 1
ATOM 795 O O . ARG A 1 102 ? 4.565 8.766 16.469 1.00 72.75 102 ARG A O 1
ATOM 802 N N . TYR A 1 103 ? 5.050 7.272 14.891 1.00 77.25 103 TYR A N 1
ATOM 803 C CA . TYR A 1 103 ? 4.182 7.879 13.878 1.00 77.25 103 TYR A CA 1
ATOM 804 C C . TYR A 1 103 ? 3.285 6.861 13.174 1.00 77.25 103 TYR A C 1
ATOM 806 O O . TYR A 1 103 ? 3.679 5.725 12.920 1.00 77.25 103 TYR A O 1
ATOM 814 N N . GLY A 1 104 ? 2.066 7.290 12.837 1.00 86.25 104 GLY A N 1
ATOM 815 C CA . GLY A 1 104 ? 1.151 6.554 11.961 1.00 86.25 104 GLY A CA 1
ATOM 816 C C . GLY A 1 104 ? 0.535 5.262 12.515 1.00 86.25 104 GLY A C 1
ATOM 817 O O . GLY A 1 104 ? -0.181 4.610 11.760 1.00 86.25 104 GLY A O 1
ATOM 818 N N . ILE A 1 105 ? 0.762 4.897 13.781 1.00 92.56 105 ILE A N 1
ATOM 819 C CA . ILE A 1 105 ? 0.137 3.743 14.450 1.00 92.56 105 ILE A CA 1
ATOM 820 C C . ILE A 1 105 ? -0.719 4.191 15.644 1.00 92.56 105 ILE A C 1
ATOM 822 O O . ILE A 1 105 ? -0.326 5.080 16.401 1.00 92.56 105 ILE A O 1
ATOM 826 N N . PHE A 1 106 ? -1.898 3.584 15.792 1.00 94.69 106 PHE A N 1
ATOM 827 C CA . PHE A 1 106 ? -2.925 3.952 16.769 1.00 94.69 106 PHE A CA 1
ATOM 828 C C . PHE A 1 106 ? -3.613 2.701 17.329 1.00 94.69 106 PHE A C 1
ATOM 830 O O . PHE A 1 106 ? -3.665 1.662 16.665 1.00 94.69 106 PHE A O 1
ATOM 837 N N . ILE A 1 107 ? -4.195 2.811 18.523 1.00 96.38 107 ILE A N 1
ATOM 838 C CA . ILE A 1 107 ? -5.163 1.828 19.025 1.00 96.38 107 ILE A CA 1
ATOM 839 C C . ILE A 1 107 ? -6.532 2.216 18.468 1.00 96.38 107 ILE A C 1
ATOM 841 O O . ILE A 1 107 ? -7.016 3.309 18.756 1.00 96.38 107 ILE A O 1
ATOM 845 N N . PHE A 1 108 ? -7.157 1.333 17.695 1.00 97.50 108 PHE A N 1
ATOM 846 C CA . PHE A 1 108 ? -8.586 1.401 17.408 1.00 97.50 108 PHE A CA 1
ATOM 847 C C . PHE A 1 108 ? -9.321 0.702 18.550 1.00 97.50 108 PHE A C 1
ATOM 849 O O . PHE A 1 108 ? -9.105 -0.488 18.792 1.00 97.50 108 PHE A O 1
ATOM 856 N N . TYR A 1 109 ? -10.147 1.449 19.275 1.00 97.25 109 TYR A N 1
ATOM 857 C CA . TYR A 1 109 ? -10.800 1.000 20.502 1.00 97.25 109 TYR A CA 1
ATOM 858 C C . TYR A 1 109 ? -12.299 1.297 20.460 1.00 97.25 109 TYR A C 1
ATOM 860 O O . TYR A 1 109 ? -12.717 2.369 20.031 1.00 97.25 109 TYR A O 1
ATOM 868 N N . TYR A 1 110 ? -13.110 0.348 20.919 1.00 96.62 110 TYR A N 1
ATOM 869 C CA . TYR A 1 110 ? -14.549 0.507 21.087 1.00 96.62 110 TYR A CA 1
ATOM 870 C C . TYR A 1 110 ? -14.910 0.666 22.565 1.00 96.62 110 TYR A C 1
ATOM 872 O O . TYR A 1 110 ? -14.647 -0.228 23.374 1.00 96.62 110 TYR A O 1
ATOM 880 N N . ASN A 1 111 ? -15.571 1.780 22.881 1.00 94.88 111 ASN A N 1
ATOM 881 C CA . ASN A 1 111 ? -16.050 2.131 24.209 1.00 94.88 111 ASN A CA 1
ATOM 882 C C . ASN A 1 111 ? -17.555 1.798 24.351 1.00 94.88 111 ASN A C 1
ATOM 884 O O . ASN A 1 111 ? -18.408 2.609 23.967 1.00 94.88 111 ASN A O 1
ATOM 888 N N . PRO A 1 112 ? -17.929 0.661 24.969 1.00 93.88 112 PRO A N 1
ATOM 889 C CA . PRO A 1 112 ? -19.331 0.285 25.157 1.00 93.88 112 PRO A CA 1
ATOM 890 C C . PRO A 1 112 ? -20.088 1.197 26.135 1.00 93.88 112 PRO A C 1
ATOM 892 O O . PRO A 1 112 ? -21.319 1.209 26.133 1.00 93.88 112 PRO A O 1
ATOM 895 N N . ARG A 1 113 ? -19.403 1.984 26.981 1.00 93.12 113 ARG A N 1
ATOM 896 C CA . ARG A 1 113 ? -20.067 2.887 27.940 1.00 93.12 113 ARG A CA 1
ATOM 897 C C . ARG A 1 113 ? -20.814 4.016 27.229 1.00 93.12 113 ARG A C 1
ATOM 899 O O . ARG A 1 113 ? -21.910 4.375 27.670 1.00 93.12 113 ARG A O 1
ATOM 906 N N . ASN A 1 114 ? -20.219 4.533 26.156 1.00 92.69 114 ASN A N 1
ATOM 907 C CA . ASN A 1 114 ? -20.729 5.649 25.357 1.00 92.69 114 ASN A CA 1
ATOM 908 C C . ASN A 1 114 ? -21.239 5.210 23.969 1.00 92.69 114 ASN A C 1
ATOM 910 O O . ASN A 1 114 ? -21.913 5.996 23.315 1.00 92.69 114 ASN A O 1
ATOM 914 N N . ASP A 1 115 ? -20.972 3.960 23.564 1.00 93.50 115 ASP A N 1
ATOM 915 C CA . ASP A 1 115 ? -21.282 3.395 22.240 1.00 93.50 115 ASP A CA 1
ATOM 916 C C . ASP A 1 115 ? -20.539 4.100 21.085 1.00 93.50 115 ASP A C 1
ATOM 918 O O . ASP A 1 115 ? -21.114 4.455 20.055 1.00 93.50 115 ASP A O 1
ATOM 922 N N . GLU A 1 116 ? -19.236 4.323 21.284 1.00 95.00 116 GLU A N 1
ATOM 923 C CA . GLU A 1 116 ? -18.358 5.084 20.386 1.00 95.00 116 GLU A CA 1
ATOM 924 C C . GLU A 1 116 ? -17.069 4.316 20.043 1.00 95.00 116 GLU A C 1
ATOM 926 O O . GLU A 1 116 ? -16.615 3.458 20.804 1.00 95.00 116 GLU A O 1
ATOM 931 N N . PHE A 1 117 ? -16.457 4.653 18.907 1.00 96.56 117 PHE A N 1
ATOM 932 C CA . PHE A 1 117 ? -15.154 4.131 18.483 1.00 96.56 117 PHE A CA 1
ATOM 933 C C . PHE A 1 117 ? -14.105 5.243 18.481 1.00 96.56 117 PHE A C 1
ATOM 935 O O . PHE A 1 117 ? -14.352 6.329 17.958 1.00 96.56 117 PHE A O 1
ATOM 942 N N . LEU A 1 118 ? -12.925 4.969 19.032 1.00 96.25 118 LEU A N 1
ATOM 943 C CA . LEU A 1 118 ? -11.844 5.931 19.239 1.00 96.25 118 LEU A CA 1
ATOM 944 C C . LEU A 1 118 ? -10.554 5.479 18.541 1.00 96.25 118 LEU A C 1
ATOM 946 O O . LEU A 1 118 ? -10.222 4.292 18.551 1.00 96.25 118 LEU A O 1
ATOM 950 N N . ALA A 1 119 ? -9.792 6.433 17.999 1.00 95.50 119 ALA A N 1
ATOM 951 C CA . ALA A 1 119 ? -8.374 6.245 17.688 1.00 95.50 119 ALA A CA 1
ATOM 952 C C . ALA A 1 119 ? -7.528 6.875 18.794 1.00 95.50 119 ALA A C 1
ATOM 954 O O . ALA A 1 119 ? -7.570 8.093 18.989 1.00 95.50 119 ALA A O 1
ATOM 955 N N . LEU A 1 120 ? -6.734 6.064 19.487 1.00 94.69 120 LEU A N 1
ATOM 956 C CA . LEU A 1 120 ? -5.883 6.509 20.586 1.00 94.69 120 LEU A CA 1
ATOM 957 C C . LEU A 1 120 ? -4.409 6.514 20.160 1.00 94.69 120 LEU A C 1
ATOM 959 O O . LEU A 1 120 ? -3.913 5.540 19.589 1.00 94.69 120 LEU A O 1
ATOM 963 N N . GLN A 1 121 ? -3.697 7.600 20.464 1.00 92.75 121 GLN A N 1
ATOM 964 C CA . GLN A 1 121 ? -2.247 7.735 20.264 1.00 92.75 121 GLN A CA 1
ATOM 965 C C . GLN A 1 121 ? -1.557 7.915 21.624 1.00 92.75 121 GLN A C 1
ATOM 967 O O . GLN A 1 121 ? -2.124 8.554 22.507 1.00 92.75 121 GLN A O 1
ATOM 972 N N . ARG A 1 122 ? -0.330 7.400 21.810 1.00 91.19 122 ARG A N 1
ATOM 973 C CA . ARG A 1 122 ? 0.479 7.718 23.007 1.00 91.19 122 ARG A CA 1
ATOM 974 C C . ARG A 1 122 ? 0.653 9.235 23.129 1.00 91.19 122 ARG A C 1
ATOM 976 O O . ARG A 1 122 ? 0.915 9.906 22.130 1.00 91.19 122 ARG A O 1
ATOM 983 N N . VAL A 1 123 ? 0.584 9.779 24.345 1.00 86.62 123 VAL A N 1
ATOM 984 C CA . VAL A 1 123 ? 0.731 11.235 24.569 1.00 86.62 123 VAL A CA 1
ATOM 985 C C . VAL A 1 123 ? 2.119 11.764 24.165 1.00 86.62 123 VAL A C 1
ATOM 987 O O . VAL A 1 123 ? 2.237 12.900 23.717 1.00 86.62 123 VAL A O 1
ATOM 990 N N . HIS A 1 124 ? 3.168 10.939 24.251 1.00 82.94 124 HIS A N 1
ATOM 991 C CA . HIS A 1 124 ? 4.551 11.305 23.888 1.00 82.94 124 HIS A CA 1
ATOM 992 C C . HIS A 1 124 ? 4.925 11.062 22.412 1.00 82.94 124 HIS A C 1
ATOM 994 O O . HIS A 1 124 ? 6.101 11.195 22.041 1.00 82.94 124 HIS A O 1
ATOM 1000 N N . ASP A 1 125 ? 3.953 10.692 21.578 1.00 82.00 125 ASP A N 1
ATOM 1001 C CA . ASP A 1 125 ? 4.123 10.587 20.132 1.00 82.00 125 ASP A CA 1
ATOM 1002 C C . ASP A 1 125 ? 3.678 11.909 19.466 1.00 82.00 125 ASP A C 1
ATOM 1004 O O . ASP A 1 125 ? 2.650 12.480 19.856 1.00 82.00 125 ASP A O 1
ATOM 1008 N N . PRO A 1 126 ? 4.433 12.427 18.475 1.00 76.56 126 PRO A N 1
ATOM 1009 C CA . PRO A 1 126 ? 4.149 13.720 17.852 1.00 76.56 126 PRO A CA 1
ATOM 1010 C C . PRO A 1 126 ? 2.764 13.755 17.180 1.00 76.56 126 PRO A C 1
ATOM 1012 O O . PRO A 1 126 ? 2.257 12.706 16.763 1.00 76.56 126 PRO A O 1
ATOM 1015 N N . PRO A 1 127 ? 2.139 14.942 17.045 1.00 65.88 127 PRO A N 1
ATOM 1016 C CA . PRO A 1 127 ? 0.966 15.102 16.189 1.00 65.88 127 PRO A CA 1
ATOM 1017 C C . PRO A 1 127 ? 1.321 14.661 14.762 1.00 65.88 127 PRO A C 1
ATOM 1019 O O . PRO A 1 127 ? 2.345 15.057 14.203 1.00 65.88 127 PRO A O 1
ATOM 1022 N N . ASN A 1 128 ? 0.508 13.767 14.199 1.00 63.44 128 ASN A N 1
ATOM 1023 C CA . ASN A 1 128 ? 0.769 13.142 12.905 1.00 63.44 128 ASN A CA 1
ATOM 1024 C C . ASN A 1 128 ? -0.045 13.841 11.816 1.00 63.44 128 ASN A C 1
ATOM 1026 O O . ASN A 1 128 ? -1.269 13.740 11.825 1.00 63.44 128 ASN A O 1
ATOM 1030 N N . GLY A 1 129 ? 0.616 14.390 10.792 1.00 60.03 129 GLY A N 1
ATOM 1031 C CA . GLY A 1 129 ? -0.024 14.933 9.578 1.00 60.03 129 GLY A CA 1
ATOM 1032 C C . GLY A 1 129 ? -0.727 13.897 8.677 1.00 60.03 129 GLY A C 1
ATOM 1033 O O . GLY A 1 129 ? -0.887 14.124 7.486 1.00 60.03 129 GLY A O 1
ATOM 1034 N N . VAL A 1 130 ? -1.127 12.743 9.223 1.00 64.38 130 VAL A N 1
ATOM 1035 C CA . VAL A 1 130 ? -1.768 11.608 8.526 1.00 64.38 130 VAL A CA 1
ATOM 1036 C C . VAL A 1 130 ? -3.284 11.569 8.826 1.00 64.38 130 VAL A C 1
ATOM 1038 O O . VAL A 1 130 ? -3.948 10.535 8.719 1.00 64.38 130 VAL A O 1
ATOM 1041 N N . THR A 1 131 ? -3.845 12.716 9.220 1.00 73.94 131 THR A N 1
ATOM 1042 C CA . THR A 1 131 ? -5.231 12.905 9.683 1.00 73.94 131 THR A CA 1
ATOM 1043 C C . THR A 1 131 ? -6.268 12.471 8.645 1.00 73.94 131 THR A C 1
ATOM 1045 O O . THR A 1 131 ? -7.216 11.762 8.977 1.00 73.94 131 THR A O 1
ATOM 1048 N N . GLU A 1 132 ? -6.067 12.809 7.368 1.00 85.12 132 GLU A N 1
ATOM 1049 C CA . GLU A 1 132 ? -7.007 12.480 6.288 1.00 85.12 132 GLU A CA 1
ATOM 1050 C C . GLU A 1 132 ? -7.109 10.966 6.025 1.00 85.12 132 GLU A C 1
ATOM 1052 O O . GLU A 1 132 ? -8.191 10.450 5.736 1.00 85.12 132 GLU A O 1
ATOM 1057 N N . ARG A 1 133 ? -6.004 10.219 6.163 1.00 87.25 133 ARG A N 1
ATOM 1058 C CA . ARG A 1 133 ? -6.046 8.756 6.027 1.00 87.25 133 ARG A CA 1
ATOM 1059 C C . ARG A 1 133 ? -6.676 8.116 7.262 1.00 87.25 133 ARG A C 1
ATOM 1061 O O . ARG A 1 133 ? -7.498 7.219 7.104 1.00 87.25 133 ARG A O 1
ATOM 1068 N N . LEU A 1 134 ? -6.366 8.615 8.463 1.00 90.94 134 LEU A N 1
ATOM 1069 C CA . LEU A 1 134 ? -6.998 8.158 9.705 1.00 90.94 134 LEU A CA 1
ATOM 1070 C C . LEU A 1 134 ? -8.525 8.363 9.679 1.00 90.94 134 LEU A C 1
ATOM 1072 O O . LEU A 1 134 ? -9.250 7.432 10.005 1.00 90.94 134 LEU A O 1
ATOM 1076 N N . ASN A 1 135 ? -9.014 9.509 9.194 1.00 90.19 135 ASN A N 1
ATOM 1077 C CA . ASN A 1 135 ? -10.440 9.799 8.962 1.00 90.19 135 ASN A CA 1
ATOM 1078 C C . ASN A 1 135 ? -11.132 8.695 8.145 1.00 90.19 135 ASN A C 1
ATOM 1080 O O . ASN A 1 135 ? -12.125 8.105 8.578 1.00 90.19 135 ASN A O 1
ATOM 1084 N N . LYS A 1 136 ? -10.567 8.380 6.972 1.00 91.50 136 LYS A N 1
ATOM 1085 C CA . LYS A 1 136 ? -11.116 7.369 6.059 1.00 91.50 136 LYS A CA 1
ATOM 1086 C C . LYS A 1 136 ? -11.084 5.967 6.685 1.00 91.50 136 LYS A C 1
ATOM 1088 O O . LYS A 1 136 ? -12.065 5.239 6.567 1.00 91.50 136 LYS A O 1
ATOM 1093 N N . VAL A 1 137 ? -10.009 5.612 7.396 1.00 94.25 137 VAL A N 1
ATOM 1094 C CA . VAL A 1 137 ? -9.884 4.330 8.120 1.00 94.25 137 VAL A CA 1
ATOM 1095 C C . VAL A 1 137 ? -10.886 4.208 9.268 1.00 94.25 137 VAL A C 1
ATOM 1097 O O . VAL A 1 137 ? -11.535 3.173 9.396 1.00 94.25 137 VAL A O 1
ATOM 1100 N N . MET A 1 138 ? -11.048 5.257 10.076 1.00 94.50 138 MET A N 1
ATOM 1101 C CA . MET A 1 138 ? -11.975 5.266 11.210 1.00 94.50 138 MET A CA 1
ATOM 1102 C C . MET A 1 138 ? -13.420 5.062 10.761 1.00 94.50 138 MET A C 1
ATOM 1104 O O . MET A 1 138 ? -14.134 4.259 11.361 1.00 94.50 138 MET A O 1
ATOM 1108 N N . LYS A 1 139 ? -13.829 5.718 9.667 1.00 93.25 139 LYS A N 1
ATOM 1109 C CA . LYS A 1 139 ? -15.135 5.487 9.038 1.00 93.25 139 LYS A CA 1
ATOM 1110 C C . LYS A 1 139 ? -15.260 4.056 8.521 1.00 93.25 139 LYS A C 1
ATOM 1112 O O . LYS A 1 139 ? -16.216 3.382 8.884 1.00 93.25 139 LYS A O 1
ATOM 1117 N N . LEU A 1 140 ? -14.276 3.575 7.753 1.00 94.81 140 LEU A N 1
ATOM 1118 C CA . LEU A 1 140 ? -14.303 2.238 7.150 1.00 94.81 140 LEU A CA 1
ATOM 1119 C C . LEU A 1 140 ? -14.478 1.136 8.206 1.00 94.81 140 LEU A C 1
ATOM 1121 O O . LEU A 1 140 ? -15.333 0.268 8.049 1.00 94.81 140 LEU A O 1
ATOM 1125 N N . LEU A 1 141 ? -13.701 1.190 9.291 1.00 95.75 141 LEU A N 1
ATOM 1126 C CA . LEU A 1 141 ? -13.769 0.208 10.376 1.00 95.75 141 LEU A CA 1
ATOM 1127 C C . LEU A 1 141 ? -15.021 0.369 11.248 1.00 95.75 141 LEU A C 1
ATOM 1129 O O . LEU A 1 141 ? -15.591 -0.629 11.678 1.00 95.75 141 LEU A O 1
ATOM 1133 N N . THR A 1 142 ? -15.491 1.595 11.491 1.00 95.25 142 THR A N 1
ATOM 1134 C CA . THR A 1 142 ? -16.723 1.802 12.272 1.00 95.25 142 THR A CA 1
ATOM 1135 C C . THR A 1 142 ? -17.955 1.321 11.499 1.00 95.25 142 THR A C 1
ATOM 1137 O O . THR A 1 142 ? -18.815 0.661 12.079 1.00 95.25 142 THR A O 1
ATOM 1140 N N . MET A 1 143 ? -18.027 1.576 10.186 1.00 93.25 143 MET A N 1
ATOM 1141 C CA . MET A 1 143 ? -19.060 1.008 9.311 1.00 93.25 143 MET A CA 1
ATOM 1142 C C . MET A 1 143 ? -18.988 -0.518 9.291 1.00 93.25 143 MET A C 1
ATOM 1144 O O . MET A 1 143 ? -19.993 -1.171 9.556 1.00 93.25 143 MET A O 1
ATOM 1148 N N . GLU A 1 144 ? -17.798 -1.082 9.080 1.00 94.56 144 GLU A N 1
ATOM 1149 C CA . GLU A 1 144 ? -17.573 -2.529 9.017 1.00 94.56 144 GLU A CA 1
ATOM 1150 C C . GLU A 1 144 ? -18.130 -3.269 10.239 1.00 94.56 144 GLU A C 1
ATOM 1152 O O . GLU A 1 144 ? -18.885 -4.238 10.126 1.00 94.56 144 GLU A O 1
ATOM 1157 N N . LEU A 1 145 ? -17.782 -2.771 11.425 1.00 95.56 145 LEU A N 1
ATOM 1158 C CA . LEU A 1 145 ? -18.142 -3.383 12.698 1.00 95.56 145 LEU A CA 1
ATOM 1159 C C . LEU A 1 145 ? -19.629 -3.205 13.034 1.00 95.56 145 LEU A C 1
ATOM 1161 O O . LEU A 1 145 ? -20.240 -4.114 13.594 1.00 95.56 145 LEU A O 1
ATOM 1165 N N . ARG A 1 146 ? -20.244 -2.078 12.651 1.00 92.81 146 ARG A N 1
ATOM 1166 C CA . ARG A 1 146 ? -21.688 -1.856 12.830 1.00 92.81 146 ARG A CA 1
ATOM 1167 C C . ARG A 1 146 ? -22.537 -2.678 11.858 1.00 92.81 146 ARG A C 1
ATOM 1169 O O . ARG A 1 146 ? -23.551 -3.216 12.289 1.00 92.81 146 ARG A O 1
ATOM 1176 N N . GLN A 1 147 ? -22.141 -2.777 10.588 1.00 92.00 147 GLN A N 1
ATOM 1177 C CA . GLN A 1 147 ? -22.919 -3.463 9.548 1.00 92.00 147 GLN A CA 1
ATOM 1178 C C . GLN A 1 147 ? -22.862 -4.984 9.683 1.00 92.00 147 GLN A C 1
ATOM 1180 O O . GLN A 1 147 ? -23.899 -5.644 9.711 1.00 92.00 147 GLN A O 1
ATOM 1185 N N . ASN A 1 148 ? -21.655 -5.545 9.786 1.00 94.69 148 ASN A N 1
ATOM 1186 C CA . ASN A 1 148 ? -21.458 -6.993 9.679 1.00 94.69 148 ASN A CA 1
ATOM 1187 C C . ASN A 1 148 ? -21.392 -7.690 11.048 1.00 94.69 148 ASN A C 1
ATOM 1189 O O . ASN A 1 148 ? -21.601 -8.899 11.137 1.00 94.69 148 ASN A O 1
ATOM 1193 N N . PHE A 1 149 ? -21.172 -6.930 12.129 1.00 95.75 149 PHE A N 1
ATOM 1194 C CA . PHE A 1 149 ? -21.091 -7.445 13.500 1.00 95.75 149 PHE A CA 1
ATOM 1195 C C . PHE A 1 149 ? -22.010 -6.704 14.504 1.00 95.75 149 PHE A C 1
ATOM 1197 O O . PHE A 1 149 ? -21.611 -6.528 15.659 1.00 95.75 149 PHE A O 1
ATOM 1204 N N . PRO A 1 150 ? -23.255 -6.301 14.155 1.00 92.19 150 PRO A N 1
ATOM 1205 C CA . PRO A 1 150 ? -24.078 -5.394 14.972 1.00 92.19 150 PRO A CA 1
ATOM 1206 C C . PRO A 1 150 ? -24.281 -5.878 16.413 1.00 92.19 150 PRO A C 1
ATOM 1208 O O . PRO A 1 150 ? -24.195 -5.092 17.353 1.00 92.19 150 PRO A O 1
ATOM 1211 N N . ASN A 1 151 ? -24.464 -7.188 16.611 1.00 93.56 151 ASN A N 1
ATOM 1212 C CA . ASN A 1 151 ? -24.648 -7.795 17.935 1.00 93.56 151 ASN A CA 1
ATOM 1213 C C . ASN A 1 151 ? -23.423 -7.641 18.862 1.00 93.56 151 ASN A C 1
ATOM 1215 O O . ASN A 1 151 ? -23.568 -7.704 20.082 1.00 93.56 151 ASN A O 1
ATOM 1219 N N . ARG A 1 152 ? -22.219 -7.432 18.310 1.00 94.69 152 ARG A N 1
ATOM 1220 C CA . ARG A 1 152 ? -20.976 -7.240 19.076 1.00 94.69 152 ARG A CA 1
ATOM 1221 C C . ARG A 1 152 ? -20.777 -5.791 19.536 1.00 94.69 152 ARG A C 1
ATOM 1223 O O . ARG A 1 152 ? -19.983 -5.572 20.452 1.00 94.69 152 ARG A O 1
ATOM 1230 N N . PHE A 1 153 ? -21.508 -4.837 18.952 1.00 93.44 153 PHE A N 1
ATOM 1231 C CA . PHE A 1 153 ? -21.337 -3.394 19.146 1.00 93.44 153 PHE A CA 1
ATOM 1232 C C . PHE A 1 153 ? -22.701 -2.712 19.385 1.00 93.44 153 PHE A C 1
ATOM 1234 O O . PHE A 1 153 ? -23.241 -2.038 18.509 1.00 93.44 153 PHE A O 1
ATOM 1241 N N . MET A 1 154 ? -23.270 -2.930 20.579 1.00 89.12 154 MET A N 1
ATOM 1242 C CA . MET A 1 154 ? -24.600 -2.469 21.022 1.00 89.12 154 MET A CA 1
ATOM 1243 C C . MET A 1 154 ? -24.543 -1.624 22.315 1.00 89.12 154 MET A C 1
ATOM 1245 O O . MET A 1 154 ? -25.347 -1.807 23.240 1.00 89.12 154 MET A O 1
ATOM 1249 N N . GLY A 1 155 ? -23.554 -0.740 22.436 1.00 90.81 155 GLY A N 1
ATOM 1250 C CA . GLY A 1 155 ? -23.273 0.035 23.641 1.00 90.81 155 GLY A CA 1
ATOM 1251 C C . GLY A 1 155 ? -23.066 -0.843 24.874 1.00 90.81 155 GLY A C 1
ATOM 1252 O O . GLY A 1 155 ? -22.346 -1.839 24.837 1.00 90.81 155 GLY A O 1
ATOM 1253 N N . LYS A 1 156 ? -23.749 -0.493 25.970 1.00 92.19 156 LYS A N 1
ATOM 1254 C CA . LYS A 1 156 ? -23.543 -1.028 27.334 1.00 92.19 156 LYS A CA 1
ATOM 1255 C C . LYS A 1 156 ? -23.859 -2.521 27.523 1.00 92.19 156 LYS A C 1
ATOM 1257 O O . LYS A 1 156 ? -23.756 -3.019 28.639 1.00 92.19 156 LYS A O 1
ATOM 1262 N N . LYS A 1 157 ? -24.294 -3.217 26.468 1.00 90.00 157 LYS A N 1
ATOM 1263 C CA . LYS A 1 157 ? -24.478 -4.680 26.437 1.00 90.00 157 LYS A CA 1
ATOM 1264 C C . LYS A 1 157 ? -23.265 -5.426 25.873 1.00 90.00 157 LYS A C 1
ATOM 1266 O O . LYS A 1 157 ? -23.237 -6.650 25.935 1.00 90.00 157 LYS A O 1
ATOM 1271 N N . SER A 1 158 ? -22.314 -4.702 25.297 1.00 92.88 158 SER A N 1
ATOM 1272 C CA . SER A 1 158 ? -21.133 -5.242 24.635 1.00 92.88 158 SER A CA 1
ATOM 1273 C C . SER A 1 158 ? -19.888 -5.069 25.497 1.00 92.88 158 SER A C 1
ATOM 1275 O O . SER A 1 158 ? -19.788 -4.143 26.299 1.00 92.88 158 SER A O 1
ATOM 1277 N N . GLU A 1 159 ? -18.918 -5.951 25.294 1.00 92.69 159 GLU A N 1
ATOM 1278 C CA . GLU A 1 159 ? -17.584 -5.848 25.882 1.00 92.69 159 GLU A CA 1
ATOM 1279 C C . GLU A 1 159 ? -16.729 -4.817 25.129 1.00 92.69 159 GLU A C 1
ATOM 1281 O O . GLU A 1 159 ? -17.024 -4.454 23.983 1.00 92.69 159 GLU A O 1
ATOM 1286 N N . GLU A 1 160 ? -15.633 -4.375 25.745 1.00 94.19 160 GLU A N 1
ATOM 1287 C CA . GLU A 1 160 ? -14.621 -3.565 25.059 1.00 94.19 160 GLU A CA 1
ATOM 1288 C C . GLU A 1 160 ? -14.003 -4.338 23.881 1.00 94.19 160 GLU A C 1
ATOM 1290 O O . GLU A 1 160 ? -14.039 -5.570 23.835 1.00 94.19 160 GLU A O 1
ATOM 1295 N N . PHE A 1 161 ? -13.430 -3.627 22.914 1.00 96.12 161 PHE A N 1
ATOM 1296 C CA . PHE A 1 161 ? -12.658 -4.225 21.821 1.00 96.12 161 PHE A CA 1
ATOM 1297 C C . PHE A 1 161 ? -11.483 -3.314 21.467 1.00 96.12 161 PHE A C 1
ATOM 1299 O O . PHE A 1 161 ? -11.660 -2.098 21.409 1.00 96.12 161 PHE A O 1
ATOM 1306 N N . MET A 1 162 ? -10.295 -3.884 21.2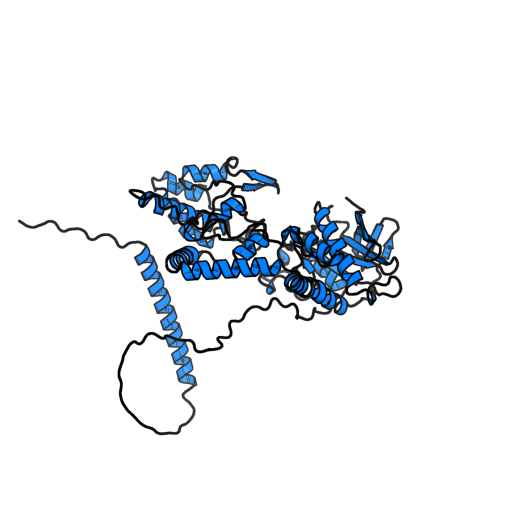45 1.00 97.12 162 MET A N 1
ATOM 1307 C CA . MET A 1 162 ? -9.086 -3.142 20.872 1.00 97.12 162 MET A CA 1
ATOM 1308 C C . MET A 1 162 ? -8.299 -3.873 19.779 1.00 97.12 162 MET A C 1
ATOM 1310 O O . MET A 1 162 ? -8.085 -5.082 19.863 1.00 97.12 162 MET A O 1
ATOM 1314 N N . VAL A 1 163 ? -7.800 -3.138 18.787 1.00 97.50 163 VAL A N 1
ATOM 1315 C CA . VAL A 1 163 ? -6.867 -3.632 17.758 1.00 97.50 163 VAL A CA 1
ATOM 1316 C C . VAL A 1 163 ? -5.907 -2.512 17.342 1.00 97.50 163 VAL A C 1
ATOM 1318 O O . VAL A 1 163 ? -6.245 -1.334 17.458 1.00 97.50 163 VAL A O 1
ATOM 1321 N N . LEU A 1 164 ? -4.701 -2.837 16.866 1.00 96.94 164 LEU A N 1
ATOM 1322 C CA . LEU A 1 164 ? -3.799 -1.822 16.315 1.00 96.94 164 LEU A CA 1
ATOM 1323 C C . LEU A 1 164 ? -4.137 -1.515 14.858 1.00 96.94 164 LEU A C 1
ATOM 1325 O O . LEU A 1 164 ? -4.254 -2.422 14.037 1.00 96.94 164 LEU A O 1
ATOM 1329 N N . ILE A 1 165 ? -4.209 -0.228 14.524 1.00 95.88 165 ILE A N 1
ATOM 1330 C CA . ILE A 1 165 ? -4.327 0.263 13.148 1.00 95.88 165 ILE A CA 1
ATOM 1331 C C . ILE A 1 165 ? -3.074 1.055 12.777 1.00 95.88 165 ILE A C 1
ATOM 1333 O O . ILE A 1 165 ? -2.558 1.842 13.570 1.00 95.88 165 ILE A O 1
ATOM 1337 N N . SER A 1 166 ? -2.578 0.851 11.561 1.00 93.06 166 SER A N 1
ATOM 1338 C CA . SER A 1 166 ? -1.406 1.530 11.013 1.00 93.06 166 SER A CA 1
ATOM 1339 C C . SER A 1 166 ? -1.773 2.185 9.686 1.00 93.06 166 SER A C 1
ATOM 1341 O O . SER A 1 166 ? -2.181 1.519 8.735 1.00 93.06 166 SER A O 1
ATOM 1343 N N . VAL A 1 167 ? -1.638 3.508 9.633 1.00 90.94 167 VAL A N 1
ATOM 1344 C CA . VAL A 1 167 ? -1.942 4.358 8.471 1.00 90.94 167 VAL A CA 1
ATOM 1345 C C . VAL A 1 167 ? -0.685 4.936 7.816 1.00 90.94 167 VAL A C 1
ATOM 1347 O O . VAL A 1 167 ? -0.791 5.636 6.811 1.00 90.94 167 VAL A O 1
ATOM 1350 N N . ALA A 1 168 ? 0.508 4.625 8.331 1.00 86.25 168 ALA A N 1
ATOM 1351 C CA . ALA A 1 168 ? 1.771 4.914 7.650 1.00 86.25 168 ALA A CA 1
ATOM 1352 C C . ALA A 1 168 ? 1.861 4.190 6.288 1.00 86.25 168 ALA A C 1
ATOM 1354 O O . ALA A 1 168 ? 1.244 3.144 6.087 1.00 86.25 168 ALA A O 1
ATOM 1355 N N . ASP A 1 169 ? 2.656 4.711 5.349 1.00 80.81 169 ASP A N 1
ATOM 1356 C CA . ASP A 1 169 ? 2.832 4.094 4.020 1.00 80.81 169 ASP A CA 1
ATOM 1357 C C . ASP A 1 169 ? 3.565 2.745 4.052 1.00 80.81 169 ASP A C 1
ATOM 1359 O O . ASP A 1 169 ? 3.465 1.961 3.105 1.00 80.81 169 ASP A O 1
ATOM 1363 N N . PHE A 1 170 ? 4.276 2.455 5.143 1.00 81.00 170 PHE A N 1
ATOM 1364 C CA . PHE A 1 170 ? 4.950 1.189 5.423 1.00 81.00 170 PHE A CA 1
ATOM 1365 C C . PHE A 1 170 ? 5.010 0.929 6.943 1.00 81.00 170 PHE A C 1
ATOM 1367 O O . PHE A 1 170 ? 4.817 1.863 7.729 1.00 81.00 170 PHE A O 1
ATOM 1374 N N . PRO A 1 171 ? 5.297 -0.308 7.397 1.00 85.00 171 PRO A N 1
ATOM 1375 C CA . PRO A 1 171 ? 5.331 -0.642 8.816 1.00 85.00 171 PRO A CA 1
ATOM 1376 C C . PRO A 1 171 ? 6.646 -0.142 9.422 1.00 85.00 171 PRO A C 1
ATOM 1378 O O . PRO A 1 171 ? 7.705 -0.755 9.260 1.00 85.00 171 PRO A O 1
ATOM 1381 N N . SER A 1 172 ? 6.587 1.009 10.090 1.00 83.69 172 SER A N 1
ATOM 1382 C CA . SER A 1 172 ? 7.765 1.678 10.642 1.00 83.69 172 SER A CA 1
ATOM 1383 C C . SER A 1 172 ? 8.147 1.096 12.008 1.00 83.69 172 SER A C 1
ATOM 1385 O O . SER A 1 172 ? 7.846 1.662 13.059 1.00 83.69 172 SER A O 1
ATOM 1387 N N . LEU A 1 173 ? 8.787 -0.076 11.998 1.00 85.31 173 LEU A N 1
ATOM 1388 C CA . LEU A 1 173 ? 9.354 -0.696 13.200 1.00 85.31 173 LEU A CA 1
ATOM 1389 C C . LEU A 1 173 ? 10.611 0.055 13.688 1.00 85.31 173 LEU A C 1
ATOM 1391 O O . LEU A 1 173 ? 11.316 0.730 12.923 1.00 85.31 173 LEU A O 1
ATOM 1395 N N . ARG A 1 174 ? 10.915 -0.081 14.982 1.00 85.50 174 ARG A N 1
ATOM 1396 C CA . ARG A 1 174 ? 12.225 0.284 15.548 1.00 85.50 174 ARG A CA 1
ATOM 1397 C C . ARG A 1 174 ? 13.294 -0.693 15.041 1.00 85.50 174 ARG A C 1
ATOM 1399 O O . ARG A 1 174 ? 12.980 -1.817 14.648 1.00 85.50 174 ARG A O 1
ATOM 1406 N N . GLU A 1 175 ? 14.552 -0.264 14.982 1.00 80.69 175 GLU A N 1
ATOM 1407 C CA . GLU A 1 175 ? 15.594 -1.028 14.271 1.00 80.69 175 GLU A CA 1
ATOM 1408 C C . GLU A 1 175 ? 15.939 -2.345 14.963 1.00 80.69 175 GLU A C 1
ATOM 1410 O O . GLU A 1 175 ? 16.145 -3.358 14.296 1.00 80.69 175 GLU A O 1
ATOM 1415 N N . GLU A 1 176 ? 15.880 -2.341 16.293 1.00 82.69 176 GLU A N 1
ATOM 1416 C CA . GLU A 1 176 ? 16.006 -3.500 17.171 1.00 82.69 176 GLU A CA 1
ATOM 1417 C C . GLU A 1 176 ? 14.871 -4.529 17.027 1.00 82.69 176 GLU A C 1
ATOM 1419 O O . GLU A 1 176 ? 14.957 -5.606 17.607 1.00 82.69 176 GLU A O 1
ATOM 1424 N N . CYS A 1 177 ? 13.812 -4.246 16.260 1.00 84.06 177 CYS A N 1
ATOM 1425 C CA . CYS A 1 177 ? 12.733 -5.203 15.998 1.00 84.06 177 CYS A CA 1
ATOM 1426 C C . CYS A 1 177 ? 12.823 -5.887 14.621 1.00 84.06 177 CYS A C 1
ATOM 1428 O O . CYS A 1 177 ? 11.986 -6.737 14.328 1.00 84.06 177 CYS A O 1
ATOM 1430 N N . PHE A 1 178 ? 13.823 -5.578 13.782 1.00 77.62 178 PHE A N 1
ATOM 1431 C CA . PHE A 1 178 ? 14.003 -6.255 12.490 1.00 77.62 178 PHE A CA 1
ATOM 1432 C C . PHE A 1 178 ? 14.835 -7.545 12.619 1.00 77.62 178 PHE A C 1
ATOM 1434 O O . PHE A 1 178 ? 16.014 -7.471 12.981 1.00 77.62 178 PHE A O 1
ATOM 1441 N N . PRO A 1 179 ? 14.307 -8.724 12.222 1.00 67.88 179 PRO A N 1
ATOM 1442 C CA . PRO A 1 179 ? 15.043 -9.988 12.324 1.00 67.88 179 PRO A CA 1
ATOM 1443 C C . PRO A 1 179 ? 16.397 -9.997 11.599 1.00 67.88 179 PRO A C 1
ATOM 1445 O O . PRO A 1 179 ? 17.332 -10.645 12.058 1.00 67.88 179 PRO A O 1
ATOM 1448 N N . SER A 1 180 ? 16.534 -9.248 10.498 1.00 62.72 180 SER A N 1
ATOM 1449 C CA . SER A 1 180 ? 17.763 -9.174 9.695 1.00 62.72 180 SER A CA 1
ATOM 1450 C C . SER A 1 180 ? 18.889 -8.328 10.305 1.00 62.72 180 SER A C 1
ATOM 1452 O O . SER A 1 180 ? 20.026 -8.439 9.847 1.00 62.72 180 SER A O 1
ATOM 1454 N N . ARG A 1 181 ? 18.610 -7.492 11.319 1.00 60.72 181 ARG A N 1
ATOM 1455 C CA . ARG A 1 181 ? 19.626 -6.687 12.032 1.00 60.72 181 ARG A CA 1
ATOM 1456 C C . ARG A 1 181 ? 20.045 -7.308 13.374 1.00 60.72 181 ARG A C 1
ATOM 1458 O O . ARG A 1 181 ? 21.114 -6.990 13.894 1.00 60.72 181 ARG A O 1
ATOM 1465 N N . ASN A 1 182 ? 19.246 -8.225 13.919 1.00 53.59 182 ASN A N 1
ATOM 1466 C CA . ASN A 1 182 ? 19.424 -8.745 15.273 1.00 53.59 182 ASN A CA 1
ATOM 1467 C C . ASN A 1 182 ? 20.424 -9.908 15.366 1.00 53.59 182 ASN A C 1
ATOM 1469 O O . ASN A 1 182 ? 20.050 -11.074 15.486 1.00 53.59 182 ASN A O 1
ATOM 1473 N N . ASN A 1 183 ? 21.713 -9.567 15.469 1.00 52.34 183 ASN A N 1
ATOM 1474 C CA . ASN A 1 183 ? 22.769 -10.461 15.969 1.00 52.34 183 ASN A CA 1
ATOM 1475 C C . ASN A 1 183 ? 22.611 -10.735 17.487 1.00 52.34 183 ASN A C 1
ATOM 1477 O O . ASN A 1 183 ? 23.476 -10.401 18.293 1.00 52.34 183 ASN A O 1
ATOM 1481 N N . GLY A 1 184 ? 21.478 -11.317 17.893 1.00 50.28 184 GLY A N 1
ATOM 1482 C CA . GLY A 1 184 ? 21.193 -11.756 19.266 1.00 50.28 184 GLY A CA 1
ATOM 1483 C C . GLY A 1 184 ? 20.679 -10.687 20.242 1.00 50.28 184 GLY A C 1
ATOM 1484 O O . GLY A 1 184 ? 20.381 -11.020 21.387 1.00 50.28 184 GLY A O 1
ATOM 1485 N N . VAL A 1 185 ? 20.532 -9.425 19.826 1.00 52.09 185 VAL A N 1
ATOM 1486 C CA . VAL A 1 185 ? 20.049 -8.341 20.699 1.00 52.09 185 VAL A CA 1
ATOM 1487 C C . VAL A 1 185 ? 18.545 -8.125 20.514 1.00 52.09 185 VAL A C 1
ATOM 1489 O O . VAL A 1 185 ? 18.102 -7.731 19.445 1.00 52.09 185 VAL A O 1
ATOM 1492 N N . LYS A 1 186 ? 17.777 -8.371 21.584 1.00 55.91 186 LYS A N 1
ATOM 1493 C CA . LYS A 1 186 ? 16.373 -7.958 21.785 1.00 55.91 186 LYS A CA 1
ATOM 1494 C C . LYS A 1 186 ? 15.401 -8.245 20.619 1.00 55.91 186 LYS A C 1
ATOM 1496 O O . LYS A 1 186 ? 14.774 -7.334 20.093 1.00 55.91 186 LYS A O 1
ATOM 1501 N N . ASN A 1 187 ? 15.176 -9.523 20.293 1.00 67.56 187 ASN A N 1
ATOM 1502 C CA . ASN A 1 187 ? 13.987 -9.911 19.517 1.00 67.56 187 ASN A CA 1
ATOM 1503 C C . ASN A 1 187 ? 12.720 -9.375 20.218 1.00 67.56 187 ASN A C 1
ATOM 1505 O O . ASN A 1 187 ? 12.455 -9.742 21.361 1.00 67.56 187 ASN A O 1
ATOM 1509 N N . CYS A 1 188 ? 11.944 -8.535 19.529 1.00 82.81 188 CYS A N 1
ATOM 1510 C CA . CYS A 1 188 ? 10.730 -7.916 20.064 1.00 82.81 188 CYS A CA 1
ATOM 1511 C C . CYS A 1 188 ? 9.541 -8.887 20.215 1.00 82.81 188 CYS A C 1
ATOM 1513 O O . CYS A 1 188 ? 8.468 -8.444 20.597 1.00 82.81 188 CYS A O 1
ATOM 1515 N N . ALA A 1 189 ? 9.720 -10.187 19.942 1.00 86.19 189 ALA A N 1
ATOM 1516 C CA . ALA A 1 189 ? 8.681 -11.221 19.979 1.00 86.19 189 ALA A CA 1
ATOM 1517 C C . ALA A 1 189 ? 7.520 -10.937 19.005 1.00 86.19 189 ALA A C 1
ATOM 1519 O O . ALA A 1 189 ? 6.347 -11.019 19.365 1.00 86.19 189 ALA A O 1
ATOM 1520 N N . VAL A 1 190 ? 7.869 -10.634 17.748 1.00 87.38 190 VAL A N 1
ATOM 1521 C CA . VAL A 1 190 ? 6.930 -10.275 16.664 1.00 87.38 190 VAL A CA 1
ATOM 1522 C C . VAL A 1 190 ? 5.849 -11.331 16.384 1.00 87.38 190 VAL A C 1
ATOM 1524 O O . VAL A 1 190 ? 4.792 -11.000 15.853 1.00 87.38 190 VAL A O 1
ATOM 1527 N N . ASP A 1 191 ? 6.089 -12.589 16.765 1.00 87.38 191 ASP A N 1
ATOM 1528 C CA . ASP A 1 191 ? 5.129 -13.697 16.678 1.00 87.38 191 ASP A CA 1
ATOM 1529 C C . ASP A 1 191 ? 4.008 -13.625 17.735 1.00 87.38 191 ASP A C 1
ATOM 1531 O O . ASP A 1 191 ? 2.954 -14.230 17.556 1.00 87.38 191 ASP A O 1
ATOM 1535 N N . ALA A 1 192 ? 4.229 -12.891 18.834 1.00 90.44 192 ALA A N 1
ATOM 1536 C CA . ALA A 1 192 ? 3.320 -12.746 19.977 1.00 90.44 192 ALA A CA 1
ATOM 1537 C C . ALA A 1 192 ? 2.614 -11.373 20.025 1.00 90.44 192 ALA A C 1
ATOM 1539 O O . ALA A 1 192 ? 2.025 -10.999 21.045 1.00 90.44 192 ALA A O 1
ATOM 1540 N N . PHE A 1 193 ? 2.692 -10.605 18.938 1.00 93.31 193 PHE A N 1
ATOM 1541 C CA . PHE A 1 193 ? 2.015 -9.319 18.794 1.00 93.31 193 PHE A CA 1
ATOM 1542 C C . PHE A 1 193 ? 0.490 -9.457 18.668 1.00 93.31 193 PHE A C 1
ATOM 1544 O O . PHE A 1 193 ? -0.043 -10.519 18.351 1.00 93.31 193 PHE A O 1
ATOM 1551 N N . SER A 1 194 ? -0.229 -8.352 18.875 1.00 94.88 194 SER A N 1
ATOM 1552 C CA . SER A 1 194 ? -1.618 -8.238 18.431 1.00 94.88 194 SER A CA 1
ATOM 1553 C C . SER A 1 194 ? -1.692 -8.205 16.896 1.00 94.88 194 SER A C 1
ATOM 1555 O O . SER A 1 194 ? -0.699 -7.877 16.233 1.00 94.88 194 SER A O 1
ATOM 1557 N N . PRO A 1 195 ? -2.874 -8.446 16.304 1.00 96.19 195 PRO A N 1
ATOM 1558 C CA . PRO A 1 195 ? -3.163 -8.044 14.933 1.00 96.19 195 PRO A CA 1
ATOM 1559 C C . PRO A 1 195 ? -2.862 -6.557 14.715 1.00 96.19 195 PRO A C 1
ATOM 1561 O O . PRO A 1 195 ? -3.143 -5.723 15.582 1.00 96.19 195 PRO A O 1
ATOM 1564 N N . ILE A 1 196 ? -2.283 -6.237 13.556 1.00 95.44 196 ILE A N 1
ATOM 1565 C CA . ILE A 1 196 ? -1.987 -4.864 13.128 1.00 95.44 196 ILE A CA 1
ATOM 1566 C C . ILE A 1 196 ? -2.585 -4.660 11.737 1.00 95.44 196 ILE A C 1
ATOM 1568 O O . ILE A 1 196 ? -2.149 -5.287 10.770 1.00 95.44 196 ILE A O 1
ATOM 1572 N N . LEU A 1 197 ? -3.579 -3.781 11.636 1.00 95.56 197 LEU A N 1
ATOM 1573 C CA . LEU A 1 197 ? -4.330 -3.504 10.413 1.00 95.56 197 LEU A CA 1
ATOM 1574 C C . LEU A 1 197 ? -3.612 -2.401 9.622 1.00 95.56 197 LEU A C 1
ATOM 1576 O O . LEU A 1 197 ? -3.658 -1.229 9.992 1.00 95.56 197 LEU A O 1
ATOM 1580 N N . GLN A 1 198 ? -2.891 -2.778 8.566 1.00 92.88 198 GLN A N 1
ATOM 1581 C CA . GLN A 1 198 ? -1.983 -1.900 7.824 1.00 92.88 198 GLN A CA 1
ATOM 1582 C C . GLN A 1 198 ? -2.643 -1.370 6.545 1.00 92.88 198 GLN A C 1
ATOM 1584 O O . GLN A 1 198 ? -2.714 -2.062 5.531 1.00 92.88 198 GLN A O 1
ATOM 1589 N N . PHE A 1 199 ? -3.059 -0.104 6.573 1.00 91.19 199 PHE A N 1
ATOM 1590 C CA . PHE A 1 199 ? -3.666 0.642 5.458 1.00 91.19 199 PHE A CA 1
ATOM 1591 C C . PHE A 1 199 ? -2.595 1.254 4.529 1.00 91.19 199 PHE A C 1
ATOM 1593 O O . PHE A 1 199 ? -2.716 2.377 4.035 1.00 91.19 199 PHE A O 1
ATOM 1600 N N . GLY A 1 200 ? -1.518 0.493 4.321 1.00 85.31 200 GLY A N 1
ATOM 1601 C CA . GLY A 1 200 ? -0.307 0.850 3.586 1.00 85.31 200 GLY A CA 1
ATOM 1602 C C . GLY A 1 200 ? 0.448 -0.411 3.147 1.00 85.31 200 GLY A C 1
ATOM 1603 O O . GLY A 1 200 ? -0.110 -1.506 3.139 1.00 85.31 200 GLY A O 1
ATOM 1604 N N . SER A 1 201 ? 1.728 -0.278 2.808 1.00 81.56 201 SER A N 1
ATOM 1605 C CA . SER A 1 201 ? 2.560 -1.403 2.359 1.00 81.56 201 SER A CA 1
ATOM 1606 C C . SER A 1 201 ? 2.750 -2.462 3.455 1.00 81.56 201 SER A C 1
ATOM 1608 O O . SER A 1 201 ? 2.919 -2.120 4.624 1.00 81.56 201 SER A O 1
ATOM 1610 N N . ILE A 1 202 ? 2.823 -3.744 3.075 1.00 84.00 202 ILE A N 1
ATOM 1611 C CA . ILE A 1 202 ? 3.169 -4.857 3.979 1.00 84.00 202 ILE A CA 1
ATOM 1612 C C . ILE A 1 202 ? 4.434 -5.605 3.535 1.00 84.00 202 ILE A C 1
ATOM 1614 O O . ILE A 1 202 ? 4.777 -5.648 2.350 1.00 84.00 202 ILE A O 1
ATOM 1618 N N . PHE A 1 203 ? 5.101 -6.276 4.477 1.00 80.19 203 PHE A N 1
ATOM 1619 C CA . PHE A 1 203 ? 6.185 -7.205 4.154 1.0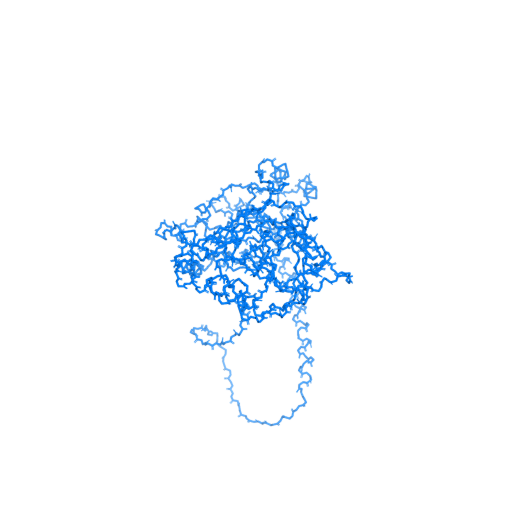0 80.19 203 PHE A CA 1
ATOM 1620 C C . PHE A 1 203 ? 5.647 -8.451 3.427 1.00 80.19 203 PHE A C 1
ATOM 1622 O O . PHE A 1 203 ? 4.707 -9.104 3.877 1.00 80.19 203 PHE A O 1
ATOM 1629 N N . THR A 1 204 ? 6.266 -8.815 2.298 1.00 76.06 204 THR A N 1
ATOM 1630 C CA . THR A 1 204 ? 5.950 -10.059 1.558 1.00 76.06 204 THR A CA 1
ATOM 1631 C C . THR A 1 204 ? 6.563 -11.305 2.217 1.00 76.06 204 THR A C 1
ATOM 1633 O O . THR A 1 204 ? 6.141 -12.434 1.945 1.00 76.06 204 THR A O 1
ATOM 1636 N N . GLU A 1 205 ? 7.545 -11.120 3.100 1.00 79.19 205 GLU A N 1
ATOM 1637 C CA . GLU A 1 205 ? 8.060 -12.168 3.976 1.00 79.19 205 GLU A CA 1
ATOM 1638 C C . GLU A 1 205 ? 7.376 -12.062 5.345 1.00 79.19 205 GLU A C 1
ATOM 1640 O O . GLU A 1 205 ? 7.591 -11.112 6.096 1.00 79.19 205 GLU A O 1
ATOM 1645 N N . LYS A 1 206 ? 6.493 -13.020 5.652 1.00 80.75 206 LYS A N 1
ATOM 1646 C CA . LYS A 1 206 ? 5.654 -12.987 6.861 1.00 80.75 206 LYS A CA 1
ATOM 1647 C C . LYS A 1 206 ? 6.417 -13.259 8.163 1.00 80.75 206 LYS A C 1
ATOM 1649 O O . LYS A 1 206 ? 5.921 -12.897 9.217 1.00 80.75 206 LYS A O 1
ATOM 1654 N N . SER A 1 207 ? 7.625 -13.809 8.080 1.00 82.38 207 SER A N 1
ATOM 1655 C CA . SER A 1 207 ? 8.600 -13.937 9.177 1.00 82.38 207 SER A CA 1
ATOM 1656 C C . SER A 1 207 ? 9.023 -12.598 9.797 1.00 82.38 207 SER A C 1
ATOM 1658 O O . SER A 1 207 ? 9.470 -12.576 10.937 1.00 82.38 207 SER A O 1
ATOM 1660 N N . ILE A 1 208 ? 8.914 -11.484 9.059 1.00 83.44 208 ILE A N 1
ATOM 1661 C CA . ILE A 1 208 ? 9.338 -10.159 9.540 1.00 83.44 208 ILE A CA 1
ATOM 1662 C C . ILE A 1 208 ? 8.320 -9.582 10.532 1.00 83.44 208 ILE A C 1
ATOM 1664 O O . ILE A 1 208 ? 8.705 -8.956 11.515 1.00 83.44 208 ILE A O 1
ATOM 1668 N N . LEU A 1 209 ? 7.024 -9.773 10.260 1.00 87.38 209 LEU A N 1
ATOM 1669 C CA . LEU A 1 209 ? 5.925 -9.295 11.099 1.00 87.38 209 LEU A CA 1
ATOM 1670 C C . LEU A 1 209 ? 4.646 -10.100 10.773 1.00 87.38 209 LEU A C 1
ATOM 1672 O O . LEU A 1 209 ? 3.867 -9.690 9.904 1.00 87.38 209 LEU A O 1
ATOM 1676 N N . PRO A 1 210 ? 4.433 -11.277 11.390 1.00 88.88 210 PRO A N 1
ATOM 1677 C CA . PRO A 1 210 ? 3.393 -12.216 10.956 1.00 88.88 210 PRO A CA 1
ATOM 1678 C C . PRO A 1 210 ? 1.973 -11.688 11.190 1.00 88.88 210 PRO A C 1
ATOM 1680 O O . PRO A 1 210 ? 1.095 -11.908 10.351 1.00 88.88 210 PRO A O 1
ATOM 1683 N N . THR A 1 211 ? 1.774 -10.929 12.271 1.00 91.94 211 THR A N 1
ATOM 1684 C CA . THR A 1 211 ? 0.482 -10.355 12.691 1.00 91.94 211 THR A CA 1
ATOM 1685 C C . THR A 1 211 ? 0.039 -9.137 11.869 1.00 91.94 211 THR A C 1
ATOM 1687 O O . THR A 1 211 ? -1.067 -8.626 12.055 1.00 91.94 211 THR A O 1
ATOM 1690 N N . LEU A 1 212 ? 0.876 -8.679 10.930 1.00 91.12 212 LEU A N 1
ATOM 1691 C CA . LEU A 1 212 ? 0.586 -7.561 10.038 1.00 91.12 212 LEU A CA 1
ATOM 1692 C C . LEU A 1 212 ? -0.406 -7.973 8.943 1.00 91.12 212 LEU A C 1
ATOM 1694 O O . LEU A 1 212 ? -0.061 -8.728 8.026 1.00 91.12 212 LEU A O 1
ATOM 1698 N N . MET A 1 213 ? -1.624 -7.451 9.004 1.00 91.94 213 MET A N 1
ATOM 1699 C CA . MET A 1 213 ? -2.693 -7.711 8.043 1.00 91.94 213 MET A CA 1
ATOM 1700 C C . MET A 1 213 ? -2.772 -6.566 7.030 1.00 91.94 213 MET A C 1
ATOM 1702 O O . MET A 1 213 ? -2.813 -5.399 7.414 1.00 91.94 213 MET A O 1
ATOM 1706 N N . ALA A 1 214 ? -2.774 -6.890 5.735 1.00 90.38 214 ALA A N 1
ATOM 1707 C CA . ALA A 1 214 ? -2.964 -5.890 4.687 1.00 90.38 214 ALA A CA 1
ATOM 1708 C C . ALA A 1 214 ? -4.428 -5.449 4.657 1.00 90.38 214 ALA A C 1
ATOM 1710 O O . ALA A 1 214 ? -5.316 -6.296 4.605 1.00 90.38 214 ALA A O 1
ATOM 1711 N N . MET A 1 215 ? -4.649 -4.140 4.658 1.00 91.31 215 MET A N 1
ATOM 1712 C CA . MET A 1 215 ? -5.963 -3.507 4.559 1.00 91.31 215 MET A CA 1
ATOM 1713 C C . MET A 1 215 ? -6.048 -2.670 3.271 1.00 91.31 215 MET A C 1
ATOM 1715 O O . MET A 1 215 ? -5.014 -2.428 2.638 1.00 91.31 215 MET A O 1
ATOM 1719 N N . PRO A 1 216 ? -7.238 -2.184 2.870 1.00 87.62 216 PRO A N 1
ATOM 1720 C CA . PRO A 1 216 ? -7.377 -1.290 1.721 1.00 87.62 216 PRO A CA 1
ATOM 1721 C C . PRO A 1 216 ? -6.466 -0.059 1.852 1.00 87.62 216 PRO A C 1
ATOM 1723 O O . PRO A 1 216 ? -6.628 0.759 2.753 1.00 87.62 216 PRO A O 1
ATOM 1726 N N . MET A 1 217 ? -5.477 0.074 0.967 1.00 80.94 217 MET A N 1
ATOM 1727 C CA . MET A 1 217 ? -4.548 1.210 0.994 1.00 80.94 217 MET A CA 1
ATOM 1728 C C . MET A 1 217 ? -5.257 2.519 0.627 1.00 80.94 217 MET A C 1
ATOM 1730 O O . MET A 1 217 ? -6.246 2.498 -0.100 1.00 80.94 217 MET A O 1
ATOM 1734 N N . GLY A 1 218 ? -4.711 3.652 1.092 1.00 74.31 218 GLY A N 1
ATOM 1735 C CA . GLY A 1 218 ? -5.246 5.022 0.969 1.00 74.31 218 GLY A CA 1
ATOM 1736 C C . GLY A 1 218 ? -6.302 5.287 -0.122 1.00 74.31 218 GLY A C 1
ATOM 1737 O O . GLY A 1 218 ? -7.441 5.600 0.234 1.00 74.31 218 GLY A O 1
ATOM 1738 N N . PRO A 1 219 ? -5.973 5.164 -1.426 1.00 70.88 219 PRO A N 1
ATOM 1739 C CA . PRO A 1 219 ? -6.916 5.446 -2.510 1.00 70.88 219 PRO A CA 1
ATOM 1740 C C . PRO A 1 219 ? -8.153 4.535 -2.534 1.00 70.88 219 PRO A C 1
ATOM 1742 O O . PRO A 1 219 ? -9.205 4.971 -2.972 1.00 70.88 219 PRO A O 1
ATOM 1745 N N . HIS A 1 220 ? -8.089 3.309 -2.013 1.00 79.75 220 HIS A N 1
ATOM 1746 C CA . HIS A 1 220 ? -9.174 2.316 -2.099 1.00 79.75 220 HIS A CA 1
ATOM 1747 C C . HIS A 1 220 ? -10.117 2.329 -0.899 1.00 79.75 220 HIS A C 1
ATOM 1749 O O . HIS A 1 220 ? -11.208 1.771 -0.977 1.00 79.75 220 HIS A O 1
ATOM 1755 N N . ILE A 1 221 ? -9.751 3.018 0.185 1.00 89.31 221 ILE A N 1
ATOM 1756 C CA . ILE A 1 221 ? -10.601 3.145 1.377 1.00 89.31 221 ILE A CA 1
ATOM 1757 C C . ILE A 1 221 ? -11.958 3.770 1.008 1.00 89.31 221 ILE A C 1
ATOM 1759 O O . ILE A 1 221 ? -12.988 3.335 1.514 1.00 89.31 221 ILE A O 1
ATOM 1763 N N . HIS A 1 222 ? -11.985 4.729 0.070 1.00 89.12 222 HIS A N 1
ATOM 1764 C CA . HIS A 1 222 ? -13.236 5.339 -0.395 1.00 89.12 222 HIS A CA 1
ATOM 1765 C C . HIS A 1 222 ? -14.137 4.360 -1.169 1.00 89.12 222 HIS A C 1
ATOM 1767 O O . HIS A 1 222 ? -15.354 4.453 -1.071 1.00 89.12 222 HIS A O 1
ATOM 1773 N N . CYS A 1 223 ? -13.558 3.385 -1.872 1.00 91.50 223 CYS A N 1
ATOM 1774 C CA . CYS A 1 223 ? -14.304 2.371 -2.616 1.00 91.50 223 CYS A CA 1
ATOM 1775 C C . CYS A 1 223 ? -14.907 1.309 -1.695 1.00 91.50 223 CYS A C 1
ATOM 1777 O O . CYS A 1 223 ? -16.056 0.919 -1.873 1.00 91.50 223 CYS A O 1
ATOM 1779 N N . PHE A 1 224 ? -14.167 0.891 -0.663 1.00 93.38 224 PHE A N 1
ATOM 1780 C CA . PHE A 1 224 ? -14.710 0.020 0.382 1.00 93.38 224 PHE A CA 1
ATOM 1781 C C . PHE A 1 224 ? -15.822 0.736 1.178 1.00 93.38 224 PHE A C 1
ATOM 1783 O O . PHE A 1 224 ? -16.848 0.126 1.466 1.00 93.38 224 PHE A O 1
ATOM 1790 N N . LEU A 1 225 ? -15.678 2.043 1.440 1.00 91.56 225 LEU A N 1
ATOM 1791 C CA . LEU A 1 225 ? -16.747 2.880 2.005 1.00 91.56 225 LEU A CA 1
ATOM 1792 C C . LEU A 1 225 ? -17.968 2.987 1.071 1.00 91.56 225 LEU A C 1
ATOM 1794 O O . LEU A 1 225 ? -19.099 2.838 1.528 1.00 91.56 225 LEU A O 1
ATOM 1798 N N . GLN A 1 226 ? -17.780 3.221 -0.232 1.00 92.75 226 GLN A N 1
ATOM 1799 C CA . GLN A 1 226 ? -18.887 3.267 -1.199 1.00 92.75 226 GLN A CA 1
ATOM 1800 C C . GLN A 1 226 ? -19.636 1.929 -1.255 1.00 92.75 226 GLN A C 1
ATOM 1802 O O . GLN A 1 226 ? -20.870 1.915 -1.238 1.00 92.75 226 GLN A O 1
ATOM 1807 N N . TRP A 1 227 ? -18.904 0.813 -1.236 1.00 94.62 227 TRP A N 1
ATOM 1808 C CA . TRP A 1 227 ? -19.471 -0.530 -1.175 1.00 94.62 227 TRP A CA 1
ATOM 1809 C C . TRP A 1 227 ? -20.288 -0.764 0.101 1.00 94.62 227 TRP A C 1
ATOM 1811 O O . TRP A 1 227 ? -21.419 -1.232 0.015 1.00 94.62 227 TRP A O 1
ATOM 1821 N N . GLN A 1 228 ? -19.779 -0.373 1.272 1.00 92.69 228 GLN A N 1
ATOM 1822 C CA . GLN A 1 228 ? -20.531 -0.432 2.533 1.00 92.69 228 GLN A CA 1
ATOM 1823 C C . GLN A 1 228 ? -21.840 0.377 2.475 1.00 92.69 228 GLN A C 1
ATOM 1825 O O . GLN A 1 228 ? -22.875 -0.109 2.924 1.00 92.69 228 GLN A O 1
ATOM 1830 N N . ASN A 1 229 ? -21.819 1.578 1.884 1.00 90.62 229 ASN A N 1
ATOM 1831 C CA . ASN A 1 229 ? -22.992 2.461 1.795 1.00 90.62 229 ASN A CA 1
ATOM 1832 C C . ASN A 1 229 ? -24.033 2.028 0.745 1.00 90.62 229 ASN A C 1
ATOM 1834 O O . ASN A 1 229 ? -25.222 2.263 0.933 1.00 90.62 229 ASN A O 1
ATOM 1838 N N . SER A 1 230 ? -23.600 1.469 -0.389 1.00 93.38 230 SER A N 1
ATOM 1839 C CA . SER A 1 230 ? -24.452 1.337 -1.588 1.00 93.38 230 SER A CA 1
ATOM 1840 C C . SER A 1 230 ? -24.381 -0.012 -2.302 1.00 93.38 230 SER A C 1
ATOM 1842 O O . SER A 1 230 ? -25.184 -0.255 -3.197 1.00 93.38 230 SER A O 1
ATOM 1844 N N . ARG A 1 231 ? -23.419 -0.873 -1.939 1.00 93.88 231 ARG A N 1
ATOM 1845 C CA . ARG A 1 231 ? -23.071 -2.119 -2.647 1.00 93.88 231 ARG A CA 1
ATOM 1846 C C . ARG A 1 231 ? -22.777 -1.922 -4.146 1.00 93.88 231 ARG A C 1
ATOM 1848 O O . ARG A 1 231 ? -22.913 -2.855 -4.924 1.00 93.88 231 ARG A O 1
ATOM 1855 N N . THR A 1 232 ? -22.317 -0.724 -4.522 1.00 93.88 232 THR A N 1
ATOM 1856 C CA . THR A 1 232 ? -21.770 -0.408 -5.854 1.00 93.88 232 THR A CA 1
ATOM 1857 C C . THR A 1 232 ? -20.247 -0.303 -5.803 1.00 93.88 232 THR A C 1
ATOM 1859 O O . THR A 1 232 ? -19.669 0.043 -4.767 1.00 93.88 232 THR A O 1
ATOM 1862 N N . VAL A 1 233 ? -19.583 -0.586 -6.925 1.00 89.75 233 VAL A N 1
ATOM 1863 C CA . VAL A 1 233 ? -18.138 -0.356 -7.092 1.00 89.75 233 VAL A CA 1
ATOM 1864 C C . VAL A 1 233 ? -17.884 1.122 -7.422 1.00 89.75 233 VAL A C 1
ATOM 1866 O O . VAL A 1 233 ? -18.680 1.752 -8.113 1.00 89.75 233 VAL A O 1
ATOM 1869 N N . CYS A 1 234 ? -16.783 1.688 -6.921 1.00 89.81 234 CYS A N 1
ATOM 1870 C CA . CYS A 1 234 ? -16.378 3.064 -7.230 1.00 89.81 234 CYS A CA 1
ATOM 1871 C C . CYS A 1 234 ? -15.802 3.193 -8.653 1.00 89.81 234 CYS A C 1
ATOM 1873 O O . CYS A 1 234 ? -15.124 2.284 -9.144 1.00 89.81 234 CYS A O 1
ATOM 1875 N N . ASP A 1 235 ? -15.963 4.368 -9.263 1.00 86.69 235 ASP A N 1
ATOM 1876 C CA . ASP A 1 235 ? -15.425 4.672 -10.599 1.00 86.69 235 ASP A CA 1
ATOM 1877 C C . ASP A 1 235 ? -13.898 4.478 -10.677 1.00 86.69 235 ASP A C 1
ATOM 1879 O O . ASP A 1 235 ? -13.364 4.028 -11.686 1.00 86.69 235 ASP A O 1
ATOM 1883 N N . ASP A 1 236 ? -13.183 4.727 -9.577 1.00 81.44 236 ASP A N 1
ATOM 1884 C CA . ASP A 1 236 ? -11.720 4.636 -9.496 1.00 81.44 236 ASP A CA 1
ATOM 1885 C C . ASP A 1 236 ? -11.185 3.206 -9.757 1.00 81.44 236 ASP A C 1
ATOM 1887 O O . ASP A 1 236 ? -10.048 3.035 -10.217 1.00 81.44 236 ASP A O 1
ATOM 1891 N N . LEU A 1 237 ? -12.013 2.180 -9.510 1.00 78.38 237 LEU A N 1
ATOM 1892 C CA . LEU A 1 237 ? -11.742 0.759 -9.781 1.00 78.38 237 LEU A CA 1
ATOM 1893 C C . LEU A 1 237 ? -12.230 0.308 -11.166 1.00 78.38 237 LEU A C 1
ATOM 1895 O O . LEU A 1 237 ? -11.743 -0.700 -11.678 1.00 78.38 237 LEU A O 1
ATOM 1899 N N . ILE A 1 238 ? -13.145 1.050 -11.787 1.00 77.25 238 ILE A N 1
ATOM 1900 C CA . ILE A 1 238 ? -13.581 0.813 -13.164 1.00 77.25 238 ILE A CA 1
ATOM 1901 C C . ILE A 1 238 ? -12.455 1.289 -14.107 1.00 77.25 238 ILE A C 1
ATOM 1903 O O . ILE A 1 238 ? -11.880 2.364 -13.900 1.00 77.25 238 ILE A O 1
ATOM 1907 N N . PRO A 1 239 ? -12.045 0.513 -15.127 1.00 68.75 239 PRO A N 1
ATOM 1908 C CA . PRO A 1 239 ? -11.042 0.987 -16.079 1.00 68.75 239 PRO A CA 1
ATOM 1909 C C . PRO A 1 239 ? -11.601 2.080 -17.001 1.00 68.75 239 PRO A C 1
ATOM 1911 O O . PRO A 1 239 ? -12.504 1.831 -17.795 1.00 68.75 239 PRO A O 1
ATOM 1914 N N . ASP A 1 240 ? -11.007 3.276 -16.948 1.00 64.50 240 ASP A N 1
ATOM 1915 C CA . ASP A 1 240 ? -11.383 4.467 -17.735 1.00 64.50 240 ASP A CA 1
ATOM 1916 C C . ASP A 1 240 ? -11.142 4.329 -19.257 1.00 64.50 240 ASP A C 1
ATOM 1918 O O . ASP A 1 240 ? -11.278 5.298 -20.009 1.00 64.50 240 ASP A O 1
ATOM 1922 N N . TYR A 1 241 ? -10.675 3.165 -19.713 1.00 59.84 241 TYR A N 1
ATOM 1923 C CA . TYR A 1 241 ? -10.119 2.956 -21.043 1.00 59.84 241 TYR A CA 1
ATOM 1924 C C . TYR A 1 241 ? -10.901 1.890 -21.810 1.00 59.84 241 TYR A C 1
ATOM 1926 O O . TYR A 1 241 ? -10.995 0.739 -21.386 1.00 59.84 241 TYR A O 1
ATOM 1934 N N . HIS A 1 242 ? -11.440 2.268 -22.968 1.00 56.41 242 HIS A N 1
ATOM 1935 C CA . HIS A 1 242 ? -12.071 1.331 -23.890 1.00 56.41 242 HIS A CA 1
ATOM 1936 C C . HIS A 1 242 ? -11.013 0.720 -24.820 1.00 56.41 242 HIS A C 1
ATOM 1938 O O . HIS A 1 242 ? -10.305 1.435 -25.521 1.00 56.41 242 HIS A O 1
ATOM 1944 N N . GLU A 1 243 ? -10.947 -0.613 -24.863 1.00 52.53 243 GLU A N 1
ATOM 1945 C CA . GLU A 1 243 ? -9.899 -1.414 -25.531 1.00 52.53 243 GLU A CA 1
ATOM 1946 C C . GLU A 1 243 ? -9.780 -1.207 -27.063 1.00 52.53 243 GLU A C 1
ATOM 1948 O O . GLU A 1 243 ? -8.859 -1.711 -27.701 1.00 52.53 243 GLU A O 1
ATOM 1953 N N . ASN A 1 244 ? -10.700 -0.461 -27.680 1.00 53.03 244 ASN A N 1
ATOM 1954 C CA . ASN A 1 244 ? -10.844 -0.357 -29.136 1.00 53.03 244 ASN A CA 1
ATOM 1955 C C . ASN A 1 244 ? -9.764 0.490 -29.844 1.00 53.03 244 ASN A C 1
ATOM 1957 O O . ASN A 1 244 ? -9.587 0.339 -31.055 1.00 53.03 244 ASN A O 1
ATOM 1961 N N . ASP A 1 245 ? -9.061 1.374 -29.128 1.00 58.81 245 ASP A N 1
ATOM 1962 C CA . ASP A 1 245 ? -8.274 2.453 -29.750 1.00 58.81 245 ASP A CA 1
ATOM 1963 C C . ASP A 1 245 ? -6.796 2.112 -30.038 1.00 58.81 245 ASP A C 1
ATOM 1965 O O . ASP A 1 245 ? -6.163 2.802 -30.840 1.00 58.81 245 ASP A O 1
ATOM 1969 N N . VAL A 1 246 ? -6.219 1.067 -29.427 1.00 67.31 246 VAL A N 1
ATOM 1970 C CA . VAL A 1 246 ? -4.787 0.721 -29.576 1.00 67.31 246 VAL A CA 1
ATOM 1971 C C . VAL A 1 246 ? -4.585 -0.775 -29.814 1.00 67.31 246 VAL A C 1
ATOM 1973 O O . VAL A 1 246 ? -5.011 -1.617 -29.027 1.00 67.31 246 VAL A O 1
ATOM 1976 N N . LYS A 1 247 ? -3.872 -1.130 -30.891 1.00 79.06 247 LYS A N 1
ATOM 1977 C CA . LYS A 1 247 ? -3.530 -2.525 -31.212 1.00 79.06 247 LYS A CA 1
ATOM 1978 C C . LYS A 1 247 ? -2.143 -2.868 -30.678 1.00 79.06 247 LYS A C 1
ATOM 1980 O O . LYS A 1 247 ? -1.233 -2.047 -30.708 1.00 79.06 247 LYS A O 1
ATOM 1985 N N . TRP A 1 248 ? -1.942 -4.129 -30.297 1.00 80.50 248 TRP A N 1
ATOM 1986 C CA . TRP A 1 248 ? -0.655 -4.651 -29.805 1.00 80.50 248 TRP A CA 1
ATOM 1987 C C . TRP A 1 248 ? 0.537 -4.372 -30.743 1.00 80.50 248 TRP A C 1
ATOM 1989 O O . TRP A 1 248 ? 1.659 -4.152 -30.290 1.00 80.50 248 TRP A O 1
ATOM 1999 N N . GLN A 1 249 ? 0.292 -4.372 -32.056 1.00 83.81 249 GLN A N 1
ATOM 2000 C CA . GLN A 1 249 ? 1.284 -4.069 -33.090 1.00 83.81 249 GLN A CA 1
ATOM 2001 C C . GLN A 1 249 ? 1.744 -2.603 -33.069 1.00 83.81 249 GLN A C 1
ATOM 2003 O O . GLN A 1 249 ? 2.897 -2.335 -33.398 1.00 83.81 249 GLN A O 1
ATOM 2008 N N . ASP A 1 250 ? 0.864 -1.689 -32.656 1.00 85.62 250 ASP A N 1
ATOM 2009 C CA . ASP A 1 250 ? 1.102 -0.244 -32.628 1.00 85.62 250 ASP A CA 1
ATOM 2010 C C . ASP A 1 250 ? 1.816 0.192 -31.324 1.00 85.62 250 ASP A C 1
ATOM 2012 O O . ASP A 1 250 ? 2.318 1.312 -31.229 1.00 85.62 250 ASP A O 1
ATOM 2016 N N . LEU A 1 251 ? 1.905 -0.703 -30.326 1.00 85.50 251 LEU A N 1
ATOM 2017 C CA . LEU A 1 251 ? 2.622 -0.487 -29.064 1.00 85.50 251 LEU A CA 1
ATOM 2018 C C . LEU A 1 251 ? 4.146 -0.501 -29.249 1.00 85.50 251 LEU A C 1
ATOM 2020 O O . LEU A 1 251 ? 4.704 -1.399 -29.891 1.00 85.50 251 LEU A O 1
ATOM 2024 N N . ILE A 1 252 ? 4.824 0.437 -28.584 1.00 89.00 252 ILE A N 1
ATOM 2025 C CA . ILE A 1 252 ? 6.282 0.608 -28.601 1.00 89.00 252 ILE A CA 1
ATOM 2026 C C . ILE A 1 252 ? 6.959 -0.622 -27.954 1.00 89.00 252 ILE A C 1
ATOM 2028 O O . ILE A 1 252 ? 6.669 -0.916 -26.791 1.00 89.00 252 ILE A O 1
ATOM 2032 N N . PRO A 1 253 ? 7.887 -1.325 -28.638 1.00 89.56 253 PRO A N 1
ATOM 2033 C CA . PRO A 1 253 ? 8.587 -2.505 -28.112 1.00 89.56 253 PRO A CA 1
ATOM 2034 C C . PRO A 1 253 ? 9.722 -2.121 -27.140 1.00 89.56 253 PRO A C 1
ATOM 2036 O O . PRO A 1 253 ? 10.898 -2.373 -27.389 1.00 89.56 253 PRO A O 1
ATOM 2039 N N . GLN A 1 254 ? 9.369 -1.479 -26.027 1.00 90.44 254 GLN A N 1
ATOM 2040 C CA . GLN A 1 254 ? 10.285 -1.017 -24.980 1.00 90.44 254 GLN A CA 1
ATOM 2041 C C . GLN A 1 254 ? 9.673 -1.289 -23.601 1.00 90.44 254 GLN A C 1
ATOM 2043 O O . GLN A 1 254 ? 8.465 -1.150 -23.424 1.00 90.44 254 GLN A O 1
ATOM 2048 N N . VAL A 1 255 ? 10.515 -1.659 -22.631 1.00 90.75 255 VAL A N 1
ATOM 2049 C CA . VAL A 1 255 ? 10.165 -1.768 -21.208 1.00 90.75 255 VAL A CA 1
ATOM 2050 C C . VAL A 1 255 ? 10.195 -0.380 -20.561 1.00 90.75 255 VAL A C 1
ATOM 2052 O O . VAL A 1 255 ? 11.270 0.203 -20.426 1.00 90.75 255 VAL A O 1
ATOM 2055 N N . ALA A 1 256 ? 9.047 0.140 -20.124 1.00 88.88 256 ALA A N 1
ATOM 2056 C CA . ALA A 1 256 ? 8.941 1.449 -19.468 1.00 88.88 256 ALA A CA 1
ATOM 2057 C C . ALA A 1 256 ? 8.607 1.352 -17.966 1.00 88.88 256 ALA A C 1
ATOM 2059 O O . ALA A 1 256 ? 7.854 0.473 -17.538 1.00 88.88 256 ALA A O 1
ATOM 2060 N N . TRP A 1 257 ? 9.144 2.284 -17.165 1.00 85.50 257 TRP A N 1
ATOM 2061 C CA . TRP A 1 257 ? 8.721 2.552 -15.778 1.00 85.50 257 TRP A CA 1
ATOM 2062 C C . TRP A 1 257 ? 9.110 3.969 -15.326 1.00 85.50 257 TRP A C 1
ATOM 2064 O O . TRP A 1 257 ? 10.113 4.520 -15.787 1.00 85.50 257 TRP A O 1
ATOM 2074 N N . ARG A 1 258 ? 8.308 4.565 -14.430 1.00 81.31 258 ARG A N 1
ATOM 2075 C CA . ARG A 1 258 ? 8.424 5.968 -13.973 1.00 81.31 258 ARG A CA 1
ATOM 2076 C C . ARG A 1 258 ? 8.064 6.193 -12.486 1.00 81.31 258 ARG A C 1
ATOM 2078 O O . ARG A 1 258 ? 7.705 7.304 -12.111 1.00 81.31 258 ARG A O 1
ATOM 2085 N N . GLY A 1 259 ? 8.152 5.162 -11.642 1.00 71.25 259 GLY A N 1
ATOM 2086 C CA . GLY A 1 259 ? 7.901 5.272 -10.193 1.00 71.25 259 GLY A CA 1
ATOM 2087 C C . GLY A 1 259 ? 9.090 5.822 -9.386 1.00 71.25 259 GLY A C 1
ATOM 2088 O O . GLY A 1 259 ? 10.087 6.278 -9.951 1.00 71.25 259 GLY A O 1
ATOM 2089 N N . THR A 1 260 ? 8.995 5.759 -8.055 1.00 69.69 260 THR A N 1
ATOM 2090 C CA . THR A 1 260 ? 10.000 6.248 -7.086 1.00 69.69 260 THR A CA 1
ATOM 2091 C C . THR A 1 260 ? 10.545 5.128 -6.191 1.00 69.69 260 THR A C 1
ATOM 2093 O O . THR A 1 260 ? 9.832 4.178 -5.879 1.00 69.69 260 THR A O 1
ATOM 2096 N N . ASP A 1 261 ? 11.799 5.225 -5.733 1.00 64.38 261 ASP A N 1
ATOM 2097 C CA . ASP A 1 261 ? 12.298 4.389 -4.621 1.00 64.38 261 ASP A CA 1
ATOM 2098 C C . ASP A 1 261 ? 11.637 4.805 -3.286 1.00 64.38 261 ASP A C 1
ATOM 2100 O O . ASP A 1 261 ? 10.984 5.845 -3.213 1.00 64.38 261 ASP A O 1
ATOM 2104 N N . PHE A 1 262 ? 11.812 4.021 -2.212 1.00 66.19 262 PHE A N 1
ATOM 2105 C CA . PHE A 1 262 ? 11.364 4.416 -0.866 1.00 66.19 262 PHE A CA 1
ATOM 2106 C C . PHE A 1 262 ? 12.353 4.044 0.236 1.00 66.19 262 PHE A C 1
ATOM 2108 O O . PHE A 1 262 ? 13.159 3.121 0.103 1.00 66.19 262 PHE A O 1
ATOM 2115 N N . GLU A 1 263 ? 12.195 4.715 1.374 1.00 64.69 263 GLU A N 1
ATOM 2116 C CA . GLU A 1 263 ? 13.024 4.594 2.578 1.00 64.69 263 GLU A CA 1
ATOM 2117 C C . GLU A 1 263 ? 13.071 3.163 3.160 1.00 64.69 263 GLU A C 1
ATOM 2119 O O . GLU A 1 263 ? 14.049 2.793 3.813 1.00 64.69 263 GLU A O 1
ATOM 2124 N N . PHE A 1 264 ? 12.081 2.301 2.873 1.00 68.38 264 PHE A N 1
ATOM 2125 C CA . PHE A 1 264 ? 12.115 0.904 3.331 1.00 68.38 264 PHE A CA 1
ATOM 2126 C C . PHE A 1 264 ? 13.245 0.074 2.689 1.00 68.38 264 PHE A C 1
ATOM 2128 O O . PHE A 1 264 ? 13.648 -0.941 3.263 1.00 68.38 264 PHE A O 1
ATOM 2135 N N . VAL A 1 265 ? 13.753 0.463 1.511 1.00 73.31 265 VAL A N 1
ATOM 2136 C CA . VAL A 1 265 ? 14.789 -0.300 0.792 1.00 73.31 265 VAL A CA 1
ATOM 2137 C C . VAL A 1 265 ? 16.110 -0.326 1.579 1.00 73.31 265 VAL A C 1
ATOM 2139 O O . VAL A 1 265 ? 16.532 -1.429 1.932 1.00 73.31 265 VAL A O 1
ATOM 2142 N N . PRO A 1 266 ? 16.734 0.814 1.953 1.00 71.25 266 PRO A N 1
ATOM 2143 C CA . PRO A 1 266 ? 17.901 0.812 2.844 1.00 71.25 266 PRO A CA 1
ATOM 2144 C C . PRO A 1 266 ? 17.589 0.333 4.273 1.00 71.25 266 PRO A C 1
ATOM 2146 O O . PRO A 1 266 ? 18.483 -0.148 4.970 1.00 71.25 266 PRO A O 1
ATOM 2149 N N . MET A 1 267 ? 16.331 0.405 4.728 1.00 72.56 267 MET A N 1
ATOM 2150 C CA . MET A 1 267 ? 15.935 -0.152 6.028 1.00 72.56 267 MET A CA 1
ATOM 2151 C C . MET A 1 267 ? 16.108 -1.682 6.064 1.00 72.56 267 MET A C 1
ATOM 2153 O O . MET A 1 267 ? 16.786 -2.201 6.955 1.00 72.56 267 MET A O 1
ATOM 2157 N N . LEU A 1 268 ? 15.554 -2.401 5.080 1.00 74.00 268 LEU A N 1
ATOM 2158 C CA . LEU A 1 268 ? 15.654 -3.865 4.988 1.00 74.00 268 LEU A CA 1
ATOM 2159 C C . LEU A 1 268 ? 17.003 -4.347 4.433 1.00 74.00 268 LEU A C 1
ATOM 2161 O O . LEU A 1 268 ? 17.510 -5.379 4.874 1.00 74.00 268 LEU A O 1
ATOM 2165 N N . TYR A 1 269 ? 17.583 -3.605 3.488 1.00 79.31 269 TYR A N 1
ATOM 2166 C CA . TYR A 1 269 ? 18.791 -3.983 2.755 1.00 79.31 269 TYR A CA 1
ATOM 2167 C C . TYR A 1 269 ? 19.858 -2.871 2.835 1.00 79.31 269 TYR A C 1
ATOM 2169 O O . TYR A 1 269 ? 20.155 -2.233 1.826 1.00 79.31 269 TYR A O 1
ATOM 2177 N N . PRO A 1 270 ? 20.481 -2.637 4.008 1.00 82.38 270 PRO A N 1
ATOM 2178 C CA . PRO A 1 270 ? 21.408 -1.516 4.235 1.00 82.38 270 PRO A CA 1
ATOM 2179 C C . PRO A 1 270 ? 22.746 -1.600 3.475 1.00 82.38 270 PRO A C 1
ATOM 2181 O O . PRO A 1 270 ? 23.572 -0.703 3.596 1.00 82.38 270 PRO A O 1
ATOM 2184 N N . HIS A 1 271 ? 22.981 -2.672 2.712 1.00 85.75 271 HIS A N 1
ATOM 2185 C CA . HIS A 1 271 ? 24.099 -2.776 1.767 1.00 85.75 271 HIS A CA 1
ATOM 2186 C C . HIS A 1 271 ? 23.761 -2.195 0.384 1.00 85.75 271 HIS A C 1
ATOM 2188 O O . HIS A 1 271 ? 24.669 -1.956 -0.410 1.00 85.75 271 HIS A O 1
ATOM 2194 N N . LEU A 1 272 ? 22.472 -1.991 0.081 1.00 86.69 272 LEU A N 1
ATOM 2195 C CA . LEU A 1 272 ? 22.052 -1.352 -1.156 1.00 86.69 272 LEU A CA 1
ATOM 2196 C C . LEU A 1 272 ? 22.220 0.163 -1.047 1.00 86.69 272 LEU A C 1
ATOM 2198 O O . LEU A 1 272 ? 21.895 0.765 -0.024 1.00 86.69 272 LEU A O 1
ATOM 2202 N N . ARG A 1 273 ? 22.696 0.773 -2.129 1.00 89.00 273 ARG A N 1
ATOM 2203 C CA . ARG A 1 273 ? 22.955 2.208 -2.244 1.00 89.00 273 ARG A CA 1
ATOM 2204 C C . ARG A 1 273 ? 22.696 2.715 -3.663 1.00 89.00 273 ARG A C 1
ATOM 2206 O O . ARG A 1 273 ? 22.394 1.957 -4.588 1.00 89.00 273 ARG A O 1
ATOM 2213 N N . GLN A 1 274 ? 22.828 4.025 -3.830 1.00 89.12 274 GLN A N 1
ATOM 2214 C CA . GLN A 1 274 ? 22.989 4.647 -5.143 1.00 89.12 274 GLN A CA 1
ATOM 2215 C C . GLN A 1 274 ? 24.439 4.422 -5.646 1.00 89.12 274 GLN A C 1
ATOM 2217 O O . GLN A 1 274 ? 25.308 4.032 -4.850 1.00 89.12 274 GLN A O 1
ATOM 2222 N N . PRO A 1 275 ? 24.735 4.619 -6.944 1.00 89.38 275 PRO A N 1
ATOM 2223 C CA . PRO A 1 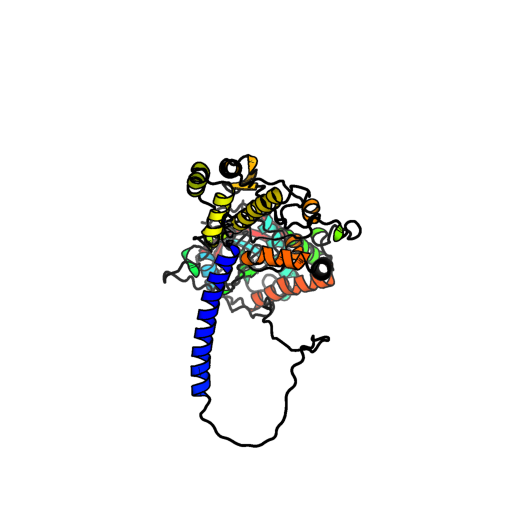275 ? 26.102 4.571 -7.441 1.00 89.38 275 PRO A CA 1
ATOM 2224 C C . PRO A 1 275 ? 26.938 5.693 -6.816 1.00 89.38 275 PRO A C 1
ATOM 2226 O O . PRO A 1 275 ? 26.476 6.831 -6.693 1.00 89.38 275 PRO A O 1
ATOM 2229 N N . ASP A 1 276 ? 28.172 5.369 -6.440 1.00 87.94 276 ASP A N 1
ATOM 2230 C CA . ASP A 1 276 ? 29.146 6.362 -5.995 1.00 87.94 276 ASP A CA 1
ATOM 2231 C C . ASP A 1 276 ? 29.596 7.195 -7.204 1.00 87.94 276 ASP A C 1
ATOM 2233 O O . ASP A 1 276 ? 30.166 6.670 -8.166 1.00 87.94 276 ASP A O 1
ATOM 2237 N N . TYR A 1 277 ? 29.292 8.492 -7.167 1.00 84.88 277 TYR A N 1
ATOM 2238 C CA . TYR A 1 277 ? 29.592 9.399 -8.265 1.00 84.88 277 TYR A CA 1
ATOM 2239 C C . TYR A 1 277 ? 31.099 9.565 -8.493 1.00 84.88 277 TYR A C 1
ATOM 2241 O O . TYR A 1 277 ? 31.525 9.585 -9.644 1.00 84.88 277 TYR A O 1
ATOM 2249 N N . GLU A 1 278 ? 31.919 9.635 -7.441 1.00 84.00 278 GLU A N 1
ATOM 2250 C CA . GLU A 1 278 ? 33.361 9.875 -7.588 1.00 84.00 278 GLU A CA 1
ATOM 2251 C C . GLU A 1 278 ? 34.120 8.605 -7.977 1.00 84.00 278 GLU A C 1
ATOM 2253 O O . GLU A 1 278 ? 35.076 8.646 -8.758 1.00 84.00 278 GLU A O 1
ATOM 2258 N N . MET A 1 279 ? 33.633 7.442 -7.537 1.00 82.81 279 MET A N 1
ATOM 2259 C CA . MET A 1 279 ? 34.085 6.161 -8.074 1.00 82.81 279 MET A CA 1
ATOM 2260 C C . MET A 1 279 ? 33.881 6.107 -9.597 1.00 82.81 279 MET A C 1
ATOM 2262 O O . MET A 1 279 ? 34.802 5.738 -10.329 1.00 82.81 279 MET A O 1
ATOM 2266 N N . LEU A 1 280 ? 32.712 6.518 -10.098 1.00 84.88 280 LEU A N 1
ATOM 2267 C CA . LEU A 1 280 ? 32.421 6.545 -11.536 1.00 84.88 280 LEU A CA 1
ATOM 2268 C C . LEU A 1 280 ? 33.136 7.698 -12.269 1.00 84.88 280 LEU A C 1
ATOM 2270 O O . LEU A 1 280 ? 33.603 7.500 -13.394 1.00 84.88 280 LEU A O 1
ATOM 2274 N N . SER A 1 281 ? 33.319 8.859 -11.626 1.00 80.75 281 SER A N 1
ATOM 2275 C CA . SER A 1 281 ? 34.038 10.013 -12.190 1.00 80.75 281 SER A CA 1
ATOM 2276 C C . SER A 1 281 ? 35.500 9.687 -12.472 1.00 80.75 281 SER A C 1
ATOM 2278 O O . SER A 1 281 ? 36.023 10.056 -13.527 1.00 80.75 281 SER A O 1
ATOM 2280 N N . SER A 1 282 ? 36.141 8.911 -11.596 1.00 79.19 282 SER A N 1
ATOM 2281 C CA . SER A 1 282 ? 37.513 8.446 -11.803 1.00 79.19 282 SER A CA 1
ATOM 2282 C C . SER A 1 282 ? 37.671 7.563 -13.049 1.00 79.19 282 SER A C 1
ATOM 2284 O O . SER A 1 282 ? 38.721 7.597 -13.686 1.00 79.19 282 SER A O 1
ATOM 2286 N N . HIS A 1 283 ? 36.635 6.824 -13.459 1.00 72.50 283 HIS A N 1
ATOM 2287 C CA . HIS A 1 283 ? 36.667 6.026 -14.685 1.00 72.50 283 HIS A CA 1
ATOM 2288 C C . HIS A 1 283 ? 36.475 6.916 -15.921 1.00 72.50 283 HIS A C 1
ATOM 2290 O O . HIS A 1 283 ? 37.336 6.934 -16.800 1.00 72.50 283 HIS A O 1
ATOM 2296 N N . ALA A 1 284 ? 35.416 7.733 -15.950 1.00 72.19 284 ALA A N 1
ATOM 2297 C CA . ALA A 1 284 ? 35.118 8.621 -17.079 1.00 72.19 284 ALA A CA 1
ATOM 2298 C C . ALA A 1 284 ? 36.270 9.599 -17.406 1.00 72.19 284 ALA A C 1
ATOM 2300 O O . ALA A 1 284 ? 36.590 9.832 -18.572 1.00 72.19 284 ALA A O 1
ATOM 2301 N N . ASN A 1 285 ? 36.938 10.144 -16.383 1.00 65.50 285 ASN A N 1
ATOM 2302 C CA . ASN A 1 285 ? 38.030 11.107 -16.561 1.00 65.50 285 ASN A CA 1
ATOM 2303 C C . ASN A 1 285 ? 39.355 10.482 -17.041 1.00 65.50 285 ASN A C 1
ATOM 2305 O O . ASN A 1 285 ? 40.213 11.204 -17.546 1.00 65.50 285 ASN A O 1
ATOM 2309 N N . ASN A 1 286 ? 39.534 9.160 -16.933 1.00 58.69 286 ASN A N 1
ATOM 2310 C CA . ASN A 1 286 ? 40.746 8.466 -17.393 1.00 58.69 286 ASN A CA 1
ATOM 2311 C C . ASN A 1 286 ? 40.748 8.162 -18.908 1.00 58.69 286 ASN A C 1
ATOM 2313 O O . ASN A 1 286 ? 41.644 7.480 -19.406 1.00 58.69 286 ASN A O 1
ATOM 2317 N N . GLY A 1 287 ? 39.766 8.680 -19.656 1.00 52.00 287 GLY A N 1
ATOM 2318 C CA . GLY A 1 287 ? 39.613 8.448 -21.097 1.00 52.00 287 GLY A CA 1
ATOM 2319 C C . GLY A 1 287 ? 38.854 7.165 -21.445 1.00 52.00 287 GLY A C 1
ATOM 2320 O O . GLY A 1 287 ? 38.674 6.868 -22.628 1.00 52.00 287 GLY A O 1
ATOM 2321 N N . ASP A 1 288 ? 38.379 6.427 -20.440 1.00 57.50 288 ASP A N 1
ATOM 2322 C CA . ASP A 1 288 ? 37.458 5.318 -20.638 1.00 57.50 288 ASP A CA 1
ATOM 2323 C C . ASP A 1 288 ? 36.065 5.847 -21.019 1.00 57.50 288 ASP A C 1
ATOM 2325 O O . ASP A 1 288 ? 35.483 6.718 -20.375 1.00 57.50 288 ASP A O 1
ATOM 2329 N N . SER A 1 289 ? 35.524 5.305 -22.108 1.00 76.81 289 SER A N 1
ATOM 2330 C CA . SER A 1 289 ? 34.223 5.685 -22.673 1.00 76.81 289 SER A CA 1
ATOM 2331 C C . SER A 1 289 ? 33.036 5.453 -21.722 1.00 76.81 289 SER A C 1
ATOM 2333 O O . SER A 1 289 ? 33.122 4.626 -20.817 1.0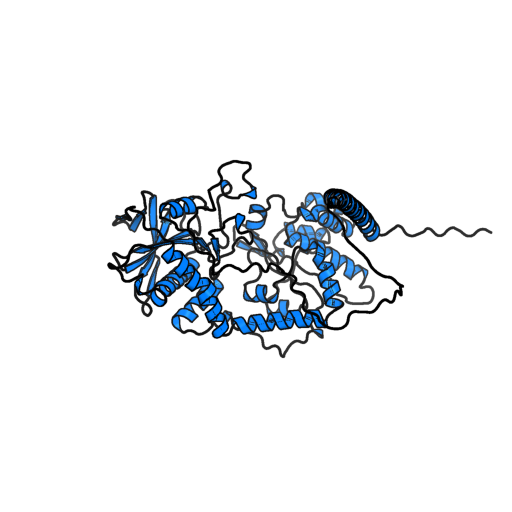0 76.81 289 SER A O 1
ATOM 2335 N N . GLN A 1 290 ? 31.881 6.059 -22.040 1.00 87.50 290 GLN A N 1
ATOM 2336 C CA . GLN A 1 290 ? 30.537 5.761 -21.496 1.00 87.50 290 GLN A CA 1
ATOM 2337 C C . GLN A 1 290 ? 30.309 4.262 -21.201 1.00 87.50 290 GLN A C 1
ATOM 2339 O O . GLN A 1 290 ? 29.713 3.895 -20.190 1.00 87.50 290 GLN A O 1
ATOM 2344 N N . GLU A 1 291 ? 30.830 3.386 -22.068 1.00 89.25 291 GLU A N 1
ATOM 2345 C CA . GLU A 1 291 ? 30.750 1.930 -21.933 1.00 89.25 291 GLU A CA 1
ATOM 2346 C C . GLU A 1 291 ? 31.334 1.407 -20.614 1.00 89.25 291 GLU A C 1
ATOM 2348 O O . GLU A 1 291 ? 30.767 0.488 -20.039 1.00 89.25 291 GLU A O 1
ATOM 2353 N N . ALA A 1 292 ? 32.428 1.989 -20.115 1.00 87.94 292 ALA A N 1
ATOM 2354 C CA . ALA A 1 292 ? 33.103 1.565 -18.890 1.00 87.94 292 ALA A CA 1
ATOM 2355 C C . ALA A 1 292 ? 32.359 2.000 -17.620 1.00 87.94 292 ALA A C 1
ATOM 2357 O O . ALA A 1 292 ? 32.332 1.249 -16.649 1.00 87.94 292 ALA A O 1
ATOM 2358 N N . VAL A 1 293 ? 31.712 3.172 -17.645 1.00 90.19 293 VAL A N 1
ATOM 2359 C CA . VAL A 1 293 ? 30.836 3.642 -16.558 1.00 90.19 293 VAL A CA 1
ATOM 2360 C C . VAL A 1 293 ? 29.641 2.692 -16.413 1.00 90.19 293 VAL A C 1
ATOM 2362 O O . VAL A 1 293 ? 29.325 2.250 -15.310 1.00 90.19 293 VAL A O 1
ATOM 2365 N N . ILE A 1 294 ? 29.042 2.292 -17.542 1.00 92.94 294 ILE A N 1
ATOM 2366 C CA . ILE A 1 294 ? 28.000 1.254 -17.598 1.00 92.94 294 ILE A CA 1
ATOM 2367 C C . ILE A 1 294 ? 28.546 -0.092 -17.094 1.00 92.94 294 ILE A C 1
ATOM 2369 O O . ILE A 1 294 ? 27.907 -0.743 -16.269 1.00 92.94 294 ILE A O 1
ATOM 2373 N N . ASP A 1 295 ? 29.731 -0.510 -17.552 1.00 91.00 295 ASP A N 1
ATOM 2374 C CA . ASP A 1 295 ? 30.346 -1.785 -17.162 1.00 91.00 295 ASP A CA 1
ATOM 2375 C C . ASP A 1 295 ? 30.641 -1.845 -15.649 1.00 91.00 295 ASP A C 1
ATOM 2377 O O . ASP A 1 295 ? 30.491 -2.909 -15.054 1.00 91.00 295 ASP A O 1
ATOM 2381 N N . GLU A 1 296 ? 30.996 -0.725 -15.005 1.00 91.44 296 GLU A N 1
ATOM 2382 C CA . GLU A 1 296 ? 31.202 -0.649 -13.551 1.00 91.44 296 GLU A CA 1
ATOM 2383 C C . GLU A 1 296 ? 29.879 -0.660 -12.770 1.00 91.44 296 GLU A C 1
ATOM 2385 O O . GLU A 1 296 ? 29.737 -1.446 -11.833 1.00 91.44 296 GLU A O 1
ATOM 2390 N N . MET A 1 297 ? 28.851 0.080 -13.211 1.00 92.81 297 MET A N 1
ATOM 2391 C CA . MET A 1 297 ? 27.495 -0.036 -12.641 1.00 92.81 297 MET A CA 1
ATOM 2392 C C . MET A 1 297 ? 26.949 -1.476 -12.723 1.00 92.81 297 MET A C 1
ATOM 2394 O O . MET A 1 297 ? 26.237 -1.931 -11.827 1.00 92.81 297 MET A O 1
ATOM 2398 N N . LEU A 1 298 ? 27.299 -2.222 -13.777 1.00 92.31 298 LEU A N 1
ATOM 2399 C CA . LEU A 1 298 ? 26.925 -3.632 -13.948 1.00 92.31 298 LEU A CA 1
ATOM 2400 C C . LEU A 1 298 ? 27.804 -4.615 -13.150 1.00 92.31 298 LEU A C 1
ATOM 2402 O O . LEU A 1 298 ? 27.380 -5.751 -12.927 1.00 92.31 298 LEU A O 1
ATOM 2406 N N . ARG A 1 299 ? 28.998 -4.213 -12.691 1.00 91.62 299 ARG A N 1
ATOM 2407 C CA . ARG A 1 299 ? 29.821 -4.985 -11.733 1.00 91.62 299 ARG A CA 1
ATOM 2408 C C . ARG A 1 299 ? 29.334 -4.786 -10.298 1.00 91.62 299 ARG A C 1
ATOM 2410 O O . ARG A 1 299 ? 29.276 -5.753 -9.545 1.00 91.62 299 ARG A O 1
ATOM 2417 N N . ASP A 1 300 ? 28.931 -3.564 -9.959 1.00 91.38 300 ASP A N 1
ATOM 2418 C CA . ASP A 1 300 ? 28.406 -3.162 -8.647 1.00 91.38 300 ASP A CA 1
ATOM 2419 C C . ASP A 1 300 ? 26.918 -3.528 -8.432 1.00 91.38 300 ASP A C 1
ATOM 2421 O O . ASP A 1 300 ? 26.331 -3.226 -7.394 1.00 91.38 300 ASP A O 1
ATOM 2425 N N . TRP A 1 301 ? 26.306 -4.207 -9.410 1.00 90.75 301 TRP A N 1
ATOM 2426 C CA . TRP A 1 301 ? 24.884 -4.569 -9.491 1.00 90.75 301 TRP A CA 1
ATOM 2427 C C . TRP A 1 301 ? 24.247 -5.010 -8.169 1.00 90.75 301 TRP A C 1
ATOM 2429 O O . TRP A 1 301 ? 23.175 -4.519 -7.812 1.00 90.75 301 TRP A O 1
ATOM 2439 N N . ASP A 1 302 ? 24.893 -5.918 -7.432 1.00 89.50 302 ASP A N 1
ATOM 2440 C CA . ASP A 1 302 ? 24.342 -6.476 -6.193 1.00 89.50 302 ASP A CA 1
ATOM 2441 C C . ASP A 1 302 ? 24.248 -5.443 -5.053 1.00 89.50 302 ASP A C 1
ATOM 2443 O O . ASP A 1 302 ? 23.404 -5.613 -4.175 1.00 89.50 302 ASP A O 1
ATOM 2447 N N . ASN A 1 303 ? 25.009 -4.342 -5.114 1.00 91.31 303 ASN A N 1
ATOM 2448 C CA . ASN A 1 303 ? 24.955 -3.217 -4.172 1.00 91.31 303 ASN A CA 1
ATOM 2449 C C . ASN A 1 303 ? 24.063 -2.055 -4.653 1.00 91.31 303 ASN A C 1
ATOM 2451 O O . ASN A 1 303 ? 23.820 -1.121 -3.893 1.00 91.31 303 ASN A O 1
ATOM 2455 N N . LEU A 1 304 ? 23.565 -2.061 -5.894 1.00 88.75 304 LEU A N 1
ATOM 2456 C CA . LEU A 1 304 ? 22.708 -0.979 -6.397 1.00 88.75 304 LEU A CA 1
ATOM 2457 C C . LEU A 1 304 ? 21.246 -1.155 -5.964 1.00 88.75 304 LEU A C 1
ATOM 2459 O O . LEU A 1 304 ? 20.708 -2.266 -6.010 1.00 88.75 304 LEU A O 1
ATOM 2463 N N . TYR A 1 305 ? 20.563 -0.056 -5.621 1.00 86.31 305 TYR A N 1
ATOM 2464 C CA . TYR A 1 305 ? 19.098 -0.033 -5.480 1.00 86.31 305 TYR A CA 1
ATOM 2465 C C . TYR A 1 305 ? 18.394 -0.514 -6.770 1.00 86.31 305 TYR A C 1
ATOM 2467 O O . TYR A 1 305 ? 18.925 -0.307 -7.867 1.00 86.31 305 TYR A O 1
ATOM 2475 N N . PRO A 1 306 ? 17.180 -1.102 -6.693 1.00 84.00 306 PRO A N 1
ATOM 2476 C CA . PRO A 1 306 ? 16.472 -1.642 -7.861 1.00 84.00 306 PRO A CA 1
ATOM 2477 C C . PRO A 1 306 ? 16.299 -0.651 -9.024 1.00 84.00 306 PRO A C 1
ATOM 2479 O O . PRO A 1 306 ? 16.524 -1.026 -10.175 1.00 84.00 306 PRO A O 1
ATOM 2482 N N . ARG A 1 307 ? 15.994 0.625 -8.745 1.00 83.94 307 ARG A N 1
ATOM 2483 C CA . ARG A 1 307 ? 15.906 1.680 -9.769 1.00 83.94 307 ARG A CA 1
ATOM 2484 C C . ARG A 1 307 ? 17.241 1.958 -10.458 1.00 83.94 307 ARG A C 1
ATOM 2486 O O . ARG A 1 307 ? 17.283 2.115 -11.675 1.00 83.94 307 ARG A O 1
ATOM 2493 N N . TRP A 1 308 ? 18.342 1.943 -9.709 1.00 88.88 308 TRP A N 1
ATOM 2494 C CA . TRP A 1 308 ? 19.689 2.130 -10.254 1.00 88.88 308 TRP A CA 1
ATOM 2495 C C . TRP A 1 308 ? 20.187 0.925 -11.065 1.00 88.88 308 TRP A C 1
ATOM 2497 O O . TRP A 1 308 ? 20.890 1.114 -12.057 1.00 88.88 308 TRP A O 1
ATOM 2507 N N . ARG A 1 309 ? 19.734 -0.295 -10.743 1.00 90.25 309 ARG A N 1
ATOM 2508 C CA . ARG A 1 309 ? 19.876 -1.470 -11.626 1.00 90.25 309 ARG A CA 1
ATOM 2509 C C . ARG A 1 309 ? 19.115 -1.272 -12.945 1.00 90.25 309 ARG A C 1
ATOM 2511 O O . ARG A 1 309 ? 19.671 -1.516 -14.013 1.00 90.25 309 ARG A O 1
ATOM 2518 N N . GLY A 1 310 ? 17.880 -0.764 -12.883 1.00 90.50 310 GLY A N 1
ATOM 2519 C CA . GLY A 1 310 ? 17.102 -0.357 -14.062 1.00 90.50 310 GLY A CA 1
ATOM 2520 C C . GLY A 1 310 ? 17.806 0.708 -14.914 1.00 90.50 310 GLY A C 1
ATOM 2521 O O . GLY A 1 310 ? 17.828 0.609 -16.142 1.00 90.50 310 GLY A O 1
ATOM 2522 N N . MET A 1 311 ? 18.477 1.675 -14.278 1.00 92.12 311 MET A N 1
ATOM 2523 C CA . MET A 1 311 ? 19.287 2.671 -14.987 1.00 92.12 311 MET A CA 1
ATOM 2524 C C . MET A 1 311 ? 20.538 2.102 -15.649 1.00 92.12 311 MET A C 1
ATOM 2526 O O . MET A 1 311 ? 20.822 2.480 -16.783 1.00 92.12 311 MET A O 1
ATOM 2530 N N . ALA A 1 312 ? 21.251 1.172 -15.008 1.00 93.75 312 ALA A N 1
ATOM 2531 C CA . ALA A 1 312 ? 22.382 0.489 -15.640 1.00 93.75 312 ALA A CA 1
ATOM 2532 C C . ALA A 1 312 ? 21.944 -0.251 -16.922 1.00 93.75 312 ALA A C 1
ATOM 2534 O O . ALA A 1 312 ? 22.615 -0.169 -17.952 1.00 93.75 312 ALA A O 1
ATOM 2535 N N . LEU A 1 313 ? 20.770 -0.902 -16.890 1.00 94.25 313 LEU A N 1
ATOM 2536 C CA . LEU A 1 313 ? 20.158 -1.520 -18.072 1.00 94.25 313 LEU A CA 1
ATOM 2537 C C . LEU A 1 313 ? 19.692 -0.488 -19.114 1.00 94.25 313 LEU A C 1
ATOM 2539 O O . LEU A 1 313 ? 19.869 -0.723 -20.306 1.00 94.25 313 LEU A O 1
ATOM 2543 N N . THR A 1 314 ? 19.132 0.650 -18.691 1.00 94.81 314 THR A N 1
ATOM 2544 C CA . THR A 1 314 ? 18.697 1.741 -19.587 1.00 94.81 314 THR A CA 1
ATOM 2545 C C . THR A 1 314 ? 19.886 2.336 -20.346 1.00 94.81 314 THR A C 1
ATOM 2547 O O . THR A 1 314 ? 19.866 2.379 -21.574 1.00 94.81 314 THR A O 1
ATOM 2550 N N . ALA A 1 315 ? 20.968 2.698 -19.651 1.00 94.88 315 ALA A N 1
ATOM 2551 C CA . ALA A 1 315 ? 22.175 3.230 -20.281 1.00 94.88 315 ALA A CA 1
ATOM 2552 C C . ALA A 1 315 ? 22.846 2.198 -21.213 1.00 94.88 315 ALA A C 1
ATOM 2554 O O . ALA A 1 315 ? 23.277 2.539 -22.315 1.00 94.88 315 ALA A O 1
ATOM 2555 N N . GLN A 1 316 ? 22.862 0.912 -20.829 1.00 94.62 316 GLN A N 1
ATOM 2556 C CA . GLN A 1 316 ? 23.293 -0.174 -21.717 1.00 94.62 316 GLN A CA 1
ATOM 2557 C C . GLN A 1 316 ? 22.410 -0.280 -22.973 1.00 94.62 316 GLN A C 1
ATOM 2559 O O . GLN A 1 316 ? 22.938 -0.437 -24.071 1.00 94.62 316 GLN A O 1
ATOM 2564 N N . ALA A 1 317 ? 21.087 -0.164 -22.840 1.00 94.25 317 ALA A N 1
ATOM 2565 C CA . ALA A 1 317 ? 20.151 -0.229 -23.959 1.00 94.25 317 ALA A CA 1
ATOM 2566 C C . ALA A 1 317 ? 20.305 0.950 -24.936 1.00 94.25 317 ALA A C 1
ATOM 2568 O O . ALA A 1 317 ? 20.215 0.754 -26.148 1.00 94.25 317 ALA A O 1
ATOM 2569 N N . GLU A 1 318 ? 20.573 2.157 -24.435 1.00 93.38 318 GLU A N 1
ATOM 2570 C CA . GLU A 1 318 ? 20.842 3.349 -25.254 1.00 93.38 318 GLU A CA 1
ATOM 2571 C C . GLU A 1 318 ? 22.187 3.248 -25.994 1.00 93.38 318 GLU A C 1
ATOM 2573 O O . GLU A 1 318 ? 22.282 3.584 -27.180 1.00 93.38 318 GLU A O 1
ATOM 2578 N N . LEU A 1 319 ? 23.215 2.694 -25.344 1.00 91.44 319 LEU A N 1
ATOM 2579 C CA . LEU A 1 319 ? 24.495 2.361 -25.975 1.00 91.44 319 LEU A CA 1
ATOM 2580 C C . LEU A 1 319 ? 24.352 1.253 -27.040 1.00 91.44 319 LEU A C 1
ATOM 2582 O O . LEU A 1 319 ? 24.964 1.327 -28.107 1.00 91.44 319 LEU A O 1
ATOM 2586 N N . GLU A 1 320 ? 23.540 0.224 -26.785 1.00 90.81 320 GLU A N 1
ATOM 2587 C CA . GLU A 1 320 ? 23.227 -0.825 -27.764 1.00 90.81 320 GLU A CA 1
ATOM 2588 C C . GLU A 1 320 ? 22.484 -0.260 -28.981 1.00 90.81 320 GLU A C 1
ATOM 2590 O O . GLU A 1 320 ? 22.848 -0.582 -30.116 1.00 90.81 320 GLU A O 1
ATOM 2595 N N . ALA A 1 321 ? 21.471 0.583 -28.758 1.00 90.31 321 ALA A N 1
ATOM 2596 C CA . ALA A 1 321 ? 20.666 1.193 -29.811 1.00 90.31 321 ALA A CA 1
ATOM 2597 C C . ALA A 1 321 ? 21.495 2.161 -30.667 1.00 90.31 321 ALA A C 1
ATOM 2599 O O . ALA A 1 321 ? 21.522 2.024 -31.888 1.00 90.31 321 ALA A O 1
ATOM 2600 N N . SER A 1 322 ? 22.253 3.077 -30.057 1.00 87.69 322 SER A N 1
ATOM 2601 C CA . SER A 1 322 ? 23.103 4.040 -30.785 1.00 87.69 322 SER A CA 1
ATOM 2602 C C . SER A 1 322 ? 24.171 3.369 -31.662 1.00 87.69 322 SER A C 1
ATOM 2604 O O . SER A 1 322 ? 24.432 3.827 -32.776 1.00 87.69 322 SER A O 1
ATOM 2606 N N . LYS A 1 323 ? 24.733 2.231 -31.231 1.00 86.19 323 LYS A N 1
ATOM 2607 C CA . LYS A 1 323 ? 25.643 1.408 -32.053 1.00 86.19 323 LYS A CA 1
ATOM 2608 C C . LYS A 1 323 ? 24.952 0.743 -33.249 1.00 86.19 323 LYS A C 1
ATOM 2610 O O . LYS A 1 323 ? 25.595 0.543 -34.282 1.00 86.19 323 LYS A O 1
ATOM 2615 N N . GLN A 1 324 ? 23.673 0.392 -33.114 1.00 81.75 324 GLN A N 1
ATOM 2616 C CA . GLN A 1 324 ? 22.861 -0.253 -34.154 1.00 81.75 324 GLN A CA 1
ATOM 2617 C C . GLN A 1 324 ? 22.218 0.751 -35.125 1.00 81.75 324 GLN A C 1
ATOM 2619 O O . GLN A 1 324 ? 22.039 0.427 -36.299 1.00 81.75 324 GLN A O 1
ATOM 2624 N N . ALA A 1 325 ? 21.951 1.983 -34.680 1.00 67.81 325 ALA A N 1
ATOM 2625 C CA . ALA A 1 325 ? 21.178 3.020 -35.375 1.00 67.81 325 ALA A CA 1
ATOM 2626 C C . ALA A 1 325 ? 21.827 3.626 -36.644 1.00 67.81 325 ALA A C 1
ATOM 2628 O O . ALA A 1 325 ? 21.488 4.730 -37.066 1.00 67.81 325 ALA A O 1
ATOM 2629 N N . LYS A 1 326 ? 22.750 2.912 -37.301 1.00 58.84 326 LYS A N 1
ATOM 2630 C CA . LYS A 1 326 ? 23.365 3.340 -38.569 1.00 58.84 326 LYS A CA 1
ATOM 2631 C C . LYS A 1 326 ? 22.429 3.266 -39.781 1.00 58.84 326 LYS A C 1
ATOM 2633 O O . LYS A 1 326 ? 22.796 3.805 -40.817 1.00 58.84 326 LYS A O 1
ATOM 2638 N N . ASN A 1 327 ? 21.274 2.602 -39.670 1.00 54.38 327 ASN A N 1
ATOM 2639 C CA . ASN A 1 327 ? 20.243 2.546 -40.721 1.00 54.38 327 ASN A CA 1
ATOM 2640 C C . ASN A 1 327 ? 18.794 2.403 -40.206 1.00 54.38 327 ASN A C 1
ATOM 2642 O O . ASN A 1 327 ? 17.878 2.534 -41.012 1.00 54.38 327 ASN A O 1
ATOM 2646 N N . ASP A 1 328 ? 18.561 2.132 -38.916 1.00 61.12 328 ASP A N 1
ATOM 2647 C CA . ASP A 1 328 ? 17.217 1.878 -38.371 1.00 61.12 328 ASP A CA 1
ATOM 2648 C C . ASP A 1 328 ? 16.989 2.642 -37.055 1.00 61.12 328 ASP A C 1
ATOM 2650 O O . ASP A 1 328 ? 17.935 2.900 -36.309 1.00 61.12 328 ASP A O 1
ATOM 2654 N N . LYS A 1 329 ? 15.738 3.017 -36.770 1.00 68.62 329 LYS A N 1
ATOM 2655 C CA . LYS A 1 329 ? 15.323 3.779 -35.579 1.00 68.62 329 LYS A CA 1
ATOM 2656 C C . LYS A 1 329 ? 14.839 2.864 -34.449 1.00 68.62 329 LYS A C 1
ATOM 2658 O O . LYS A 1 329 ? 13.842 3.158 -33.791 1.00 68.62 329 LYS A O 1
ATOM 2663 N N . THR A 1 330 ? 15.540 1.758 -34.217 1.00 76.06 330 THR A N 1
ATOM 2664 C CA . THR A 1 330 ? 15.240 0.837 -33.114 1.00 76.06 330 THR A CA 1
ATOM 2665 C C . THR A 1 330 ? 15.354 1.575 -31.772 1.00 76.06 330 THR A C 1
ATOM 2667 O O . THR A 1 330 ? 16.440 2.071 -31.458 1.00 76.06 330 THR A O 1
ATOM 2670 N N . PRO A 1 331 ? 14.278 1.679 -30.968 1.00 86.69 331 PRO A N 1
ATOM 2671 C CA . PRO A 1 331 ? 14.362 2.293 -29.647 1.00 86.69 331 PRO A CA 1
ATOM 2672 C C . PRO A 1 331 ? 15.215 1.427 -28.701 1.00 86.69 331 PRO A C 1
ATOM 2674 O O . PRO A 1 331 ? 15.321 0.214 -28.908 1.00 86.69 331 PRO A O 1
ATOM 2677 N N . PRO A 1 332 ? 15.798 2.001 -27.630 1.00 93.25 332 PRO A N 1
ATOM 2678 C CA . PRO A 1 332 ? 16.392 1.196 -26.567 1.00 93.25 332 PRO A CA 1
ATOM 2679 C C . PRO A 1 332 ? 15.323 0.273 -25.968 1.00 93.25 332 PRO A C 1
ATOM 2681 O O . PRO A 1 332 ? 14.171 0.670 -25.797 1.00 93.25 332 PRO A O 1
ATOM 2684 N N . TRP A 1 333 ? 15.688 -0.967 -25.648 1.00 93.31 333 TRP A N 1
ATOM 2685 C CA . TRP A 1 333 ? 14.727 -1.992 -25.219 1.00 93.31 333 TRP A CA 1
ATOM 2686 C C . TRP A 1 333 ? 14.143 -1.757 -23.812 1.00 93.31 333 TRP A C 1
ATOM 2688 O O . TRP A 1 333 ? 13.145 -2.378 -23.450 1.00 93.31 333 TRP A O 1
ATOM 2698 N N . ILE A 1 334 ? 14.733 -0.856 -23.020 1.00 93.44 334 ILE A N 1
ATOM 2699 C CA . ILE A 1 334 ? 14.296 -0.480 -21.669 1.00 93.44 334 ILE A CA 1
ATOM 2700 C C . ILE A 1 334 ? 14.579 1.004 -21.392 1.00 93.44 334 ILE A C 1
ATOM 2702 O O . ILE A 1 334 ? 15.557 1.558 -21.891 1.00 93.44 334 ILE A O 1
ATOM 2706 N N . ASN A 1 335 ? 13.702 1.634 -20.608 1.00 92.94 335 ASN A N 1
ATOM 2707 C CA . ASN A 1 335 ? 13.723 3.053 -20.268 1.00 92.94 335 ASN A CA 1
ATOM 2708 C C . ASN A 1 335 ? 13.090 3.288 -18.880 1.00 92.94 335 ASN A C 1
ATOM 2710 O O . ASN A 1 335 ? 11.872 3.450 -18.761 1.00 92.94 335 ASN A O 1
ATOM 2714 N N . THR A 1 336 ? 13.903 3.337 -17.819 1.00 91.00 336 THR A N 1
ATOM 2715 C CA . THR A 1 336 ? 13.430 3.511 -16.424 1.00 91.00 336 THR A CA 1
ATOM 2716 C C . THR A 1 336 ? 13.968 4.777 -15.748 1.00 91.00 336 THR A C 1
ATOM 2718 O O . THR A 1 336 ? 14.332 4.755 -14.570 1.00 91.00 336 THR A O 1
ATOM 2721 N N . LYS A 1 337 ? 14.058 5.866 -16.518 1.00 91.94 337 LYS A N 1
ATOM 2722 C CA . LYS A 1 337 ? 14.683 7.136 -16.122 1.00 91.94 337 LYS A CA 1
ATOM 2723 C C . LYS A 1 337 ? 14.003 7.831 -14.943 1.00 91.94 337 LYS A C 1
ATOM 2725 O O . LYS A 1 337 ? 12.818 7.634 -14.655 1.00 91.94 337 LYS A O 1
ATOM 2730 N N . PHE A 1 338 ? 14.783 8.651 -14.248 1.00 88.94 338 PHE A N 1
ATOM 2731 C CA . PHE A 1 338 ? 14.335 9.444 -13.116 1.00 88.94 338 PHE A CA 1
ATOM 2732 C C . PHE A 1 338 ? 13.571 10.682 -13.598 1.00 88.94 338 PHE A C 1
ATOM 2734 O O . PHE A 1 338 ? 14.100 11.479 -14.359 1.00 88.94 338 PHE A O 1
ATOM 2741 N N . THR A 1 339 ? 12.341 10.874 -13.121 1.00 87.31 339 THR A N 1
ATOM 2742 C CA . THR A 1 339 ? 11.576 12.123 -13.308 1.00 87.31 339 THR A CA 1
ATOM 2743 C C . THR A 1 339 ? 11.732 13.018 -12.092 1.00 87.31 339 THR A C 1
ATOM 2745 O O . THR A 1 339 ? 12.179 14.159 -12.197 1.00 87.31 339 THR A O 1
ATOM 2748 N N . HIS A 1 340 ? 11.456 12.434 -10.927 1.00 85.75 340 HIS A N 1
ATOM 2749 C CA . HIS A 1 340 ? 11.517 13.069 -9.624 1.00 85.75 340 HIS A CA 1
ATOM 2750 C C . HIS A 1 340 ? 12.422 12.305 -8.654 1.00 85.75 340 HIS A C 1
ATOM 2752 O O . HIS A 1 340 ? 12.610 11.081 -8.757 1.00 85.75 340 HIS A O 1
ATOM 2758 N N . TRP A 1 341 ? 12.918 13.055 -7.677 1.00 82.56 341 TRP A N 1
ATOM 2759 C CA . TRP A 1 341 ? 13.602 12.579 -6.482 1.00 82.56 341 TRP A CA 1
ATOM 2760 C C . TRP A 1 341 ? 12.958 13.201 -5.238 1.00 82.56 341 TRP A C 1
ATOM 2762 O O . TRP A 1 341 ? 12.193 14.159 -5.347 1.00 82.56 341 TRP A O 1
ATOM 2772 N N . THR A 1 342 ? 13.227 12.630 -4.065 1.00 75.12 342 THR A N 1
ATOM 2773 C CA . THR A 1 342 ? 12.611 13.060 -2.804 1.00 75.12 342 THR A CA 1
ATOM 2774 C C . THR A 1 342 ? 13.677 13.562 -1.845 1.00 75.12 342 THR A C 1
ATOM 2776 O O . THR A 1 342 ? 14.645 12.849 -1.584 1.00 75.12 342 THR A O 1
ATOM 2779 N N . GLU A 1 343 ? 13.470 14.752 -1.288 1.00 78.19 343 GLU A N 1
ATOM 2780 C CA . GLU A 1 343 ? 14.297 15.332 -0.229 1.00 78.19 343 GLU A CA 1
ATOM 2781 C C . GLU A 1 343 ? 13.381 15.897 0.859 1.00 78.19 343 GLU A C 1
ATOM 2783 O O . GLU A 1 343 ? 12.402 16.566 0.544 1.00 78.19 343 GLU A O 1
ATOM 2788 N N . ASN A 1 344 ? 13.651 15.614 2.138 1.00 70.88 344 ASN A N 1
ATOM 2789 C CA . ASN A 1 344 ? 12.850 16.121 3.266 1.00 70.88 344 ASN A CA 1
ATOM 2790 C C . ASN A 1 344 ? 11.322 15.890 3.107 1.00 70.88 344 ASN A C 1
ATOM 2792 O O . ASN A 1 344 ? 10.512 16.726 3.495 1.00 70.88 344 ASN A O 1
ATOM 2796 N N . HIS A 1 345 ? 10.940 14.756 2.503 1.00 68.69 345 HIS A N 1
ATOM 2797 C CA . HIS A 1 345 ? 9.572 14.377 2.099 1.00 68.69 345 HIS A CA 1
ATOM 2798 C C . HIS A 1 345 ? 8.902 15.256 1.015 1.00 68.69 345 HIS A C 1
ATOM 2800 O O . HIS A 1 345 ? 7.745 15.018 0.664 1.00 68.69 345 HIS A O 1
ATOM 2806 N N . HIS A 1 346 ? 9.622 16.203 0.412 1.00 71.56 346 HIS A N 1
ATOM 2807 C CA . HIS A 1 346 ? 9.197 16.956 -0.769 1.00 71.56 346 HIS A CA 1
ATOM 2808 C C . HIS A 1 346 ? 9.676 16.286 -2.067 1.00 71.56 346 HIS A C 1
ATOM 2810 O O . HIS A 1 346 ? 10.721 15.636 -2.104 1.00 71.56 346 HIS A O 1
ATOM 2816 N N . SER A 1 347 ? 8.892 16.423 -3.141 1.00 80.25 347 SER A N 1
ATOM 2817 C CA . SER A 1 347 ? 9.204 15.880 -4.471 1.00 80.25 347 SER A CA 1
ATOM 2818 C C . SER A 1 347 ? 9.793 16.973 -5.360 1.00 80.25 347 SER A C 1
ATOM 2820 O O . SER A 1 347 ? 9.154 18.004 -5.565 1.00 80.25 347 SER A O 1
ATOM 2822 N N . HIS A 1 348 ? 10.985 16.728 -5.898 1.00 83.81 348 HIS A N 1
ATOM 2823 C CA . HIS A 1 348 ? 11.760 17.664 -6.712 1.00 83.81 348 HIS A CA 1
ATOM 2824 C C . HIS A 1 348 ? 11.999 17.098 -8.111 1.00 83.81 348 HIS A C 1
ATOM 2826 O O . HIS A 1 348 ? 12.133 15.880 -8.279 1.00 83.81 348 HIS A O 1
ATOM 2832 N N . LEU A 1 349 ? 12.092 17.963 -9.125 1.00 86.50 349 LEU A N 1
ATOM 2833 C CA . LEU A 1 349 ? 12.421 17.520 -10.479 1.00 86.50 349 LEU A CA 1
ATOM 2834 C C . LEU A 1 349 ? 13.898 17.116 -10.545 1.00 86.50 349 LEU A C 1
ATOM 2836 O O . LEU A 1 349 ? 14.781 17.765 -9.988 1.00 86.50 349 LEU A O 1
ATOM 2840 N N . THR A 1 350 ? 14.202 16.035 -11.255 1.00 87.62 350 THR A N 1
ATOM 2841 C CA . THR A 1 350 ? 15.594 15.559 -11.393 1.00 87.62 350 THR A CA 1
ATOM 2842 C C . THR A 1 350 ? 16.473 16.493 -12.220 1.00 87.62 350 THR A C 1
ATOM 2844 O O . THR A 1 350 ? 17.679 16.534 -11.996 1.00 87.62 350 THR A O 1
ATOM 2847 N N . THR A 1 351 ? 15.874 17.326 -13.074 1.00 87.06 351 THR A N 1
ATOM 2848 C CA . THR A 1 351 ? 16.538 18.456 -13.745 1.00 87.06 351 THR A CA 1
ATOM 2849 C C . THR A 1 351 ? 17.118 19.482 -12.772 1.00 87.06 351 THR A C 1
ATOM 2851 O O . THR A 1 351 ? 18.081 20.159 -13.118 1.00 87.06 351 THR A O 1
ATOM 2854 N N . GLU A 1 352 ? 16.567 19.598 -11.562 1.00 87.12 352 GLU A N 1
ATOM 2855 C CA . GLU A 1 352 ? 17.024 20.533 -10.522 1.00 87.12 352 GLU A CA 1
ATOM 2856 C C . GLU A 1 352 ? 18.157 19.936 -9.666 1.00 87.12 352 GLU A C 1
ATOM 2858 O O . GLU A 1 352 ? 18.926 20.669 -9.049 1.00 87.12 352 GLU A O 1
ATOM 2863 N N . GLY A 1 353 ? 18.289 18.604 -9.633 1.00 86.69 353 GLY A N 1
ATOM 2864 C CA . GLY A 1 353 ? 19.276 17.911 -8.807 1.00 86.69 353 GLY A CA 1
ATOM 2865 C C . GLY A 1 353 ? 20.650 17.843 -9.473 1.00 86.69 353 GLY A C 1
ATOM 2866 O O . GLY A 1 353 ? 20.816 17.175 -10.497 1.00 86.69 353 GLY A O 1
ATOM 2867 N N . GLU A 1 354 ? 21.669 18.463 -8.868 1.00 88.75 354 GLU A N 1
ATOM 2868 C CA . GLU A 1 354 ? 23.054 18.388 -9.365 1.00 88.75 354 GLU A CA 1
ATOM 2869 C C . GLU A 1 354 ? 23.532 16.931 -9.508 1.00 88.75 354 GLU A C 1
ATOM 2871 O O . GLU A 1 354 ? 24.162 16.587 -10.506 1.00 88.75 354 GLU A O 1
ATOM 2876 N N . TYR A 1 355 ? 23.149 16.053 -8.572 1.00 88.69 355 TYR A N 1
ATOM 2877 C CA . TYR A 1 355 ? 23.481 14.625 -8.601 1.00 88.69 355 TYR A CA 1
ATOM 2878 C C . TYR A 1 355 ? 23.080 13.939 -9.920 1.00 88.69 355 TYR A C 1
ATOM 2880 O O . TYR A 1 355 ? 23.895 13.227 -10.498 1.00 88.69 355 TYR A O 1
ATOM 2888 N N . TYR A 1 356 ? 21.879 14.200 -10.452 1.00 89.62 356 TYR A N 1
ATOM 2889 C CA . TYR A 1 356 ? 21.421 13.613 -11.721 1.00 89.62 356 TYR A CA 1
ATOM 2890 C C . TYR A 1 356 ? 22.084 14.278 -12.930 1.00 89.62 356 TYR A C 1
ATOM 2892 O O . TYR A 1 356 ? 22.579 13.586 -13.818 1.00 89.62 356 TYR A O 1
ATOM 2900 N N . ASN A 1 357 ? 22.188 15.611 -12.922 1.00 88.50 357 ASN A N 1
ATOM 2901 C CA . ASN A 1 357 ? 22.909 16.374 -13.947 1.00 88.50 357 ASN A CA 1
ATOM 2902 C C . ASN A 1 357 ? 24.395 15.977 -14.055 1.00 88.50 357 ASN A C 1
ATOM 2904 O O . ASN A 1 357 ? 25.023 16.167 -15.097 1.00 88.50 357 ASN A O 1
ATOM 2908 N N . ASN A 1 358 ? 24.971 15.414 -12.994 1.00 88.94 358 ASN A N 1
ATOM 2909 C CA . ASN A 1 358 ? 26.335 14.902 -12.976 1.00 88.94 358 ASN A CA 1
ATOM 2910 C C . ASN A 1 358 ? 26.485 13.547 -13.705 1.00 88.94 358 ASN A C 1
ATOM 2912 O O . ASN A 1 358 ? 27.525 13.320 -14.322 1.00 88.94 358 ASN A O 1
ATOM 2916 N N . PHE A 1 359 ? 25.454 12.693 -13.747 1.00 88.81 359 PHE A N 1
ATOM 2917 C CA . PHE A 1 359 ? 25.454 11.471 -14.574 1.00 88.81 359 PHE A CA 1
ATOM 2918 C C . PHE A 1 359 ? 25.351 11.777 -16.077 1.00 88.81 359 PHE A C 1
ATOM 2920 O O . PHE A 1 359 ? 26.029 11.135 -16.884 1.00 88.81 359 PHE A O 1
ATOM 2927 N N . GLU A 1 360 ? 24.591 12.811 -16.459 1.00 88.44 360 GLU A N 1
ATOM 2928 C CA . GLU A 1 360 ? 24.486 13.271 -17.855 1.00 88.44 360 GLU A CA 1
ATOM 2929 C C . GLU A 1 360 ? 25.866 13.617 -18.449 1.00 88.44 360 GLU A C 1
ATOM 2931 O O . GLU A 1 360 ? 26.162 13.269 -19.594 1.00 88.44 360 GLU A O 1
ATOM 2936 N N . LYS A 1 361 ? 26.762 14.212 -17.644 1.00 86.31 361 LYS A N 1
ATOM 2937 C CA . LYS A 1 361 ? 28.154 14.544 -18.025 1.00 86.31 361 LYS A CA 1
ATOM 2938 C C . LYS A 1 361 ? 29.001 13.311 -18.381 1.00 86.31 361 LYS A C 1
ATOM 2940 O O . LYS A 1 361 ? 30.023 13.455 -19.045 1.00 86.31 361 LYS A O 1
ATOM 2945 N N . MET A 1 362 ? 28.581 12.113 -17.966 1.00 86.50 362 MET A N 1
ATOM 2946 C CA . MET A 1 362 ? 29.235 10.826 -18.252 1.00 86.50 362 MET A CA 1
ATOM 2947 C C . MET A 1 362 ? 28.553 10.043 -19.385 1.00 86.50 362 MET A C 1
ATOM 2949 O O . MET A 1 362 ? 28.933 8.907 -19.669 1.00 86.50 362 MET A O 1
ATOM 2953 N N . GLY A 1 363 ? 27.523 10.616 -20.018 1.00 86.88 363 GLY A N 1
ATOM 2954 C CA . GLY A 1 363 ? 26.665 9.907 -20.969 1.00 86.88 363 GLY A CA 1
ATOM 2955 C C . GLY A 1 363 ? 25.727 8.890 -20.307 1.00 86.88 363 GLY A C 1
ATOM 2956 O O . GLY A 1 363 ? 25.205 8.006 -20.985 1.00 86.88 363 GLY A O 1
ATOM 2957 N N . ILE A 1 364 ? 25.512 8.975 -18.992 1.00 90.62 364 ILE A N 1
ATOM 2958 C CA . ILE A 1 364 ? 24.497 8.185 -18.293 1.00 90.62 364 ILE A CA 1
ATOM 2959 C C . ILE A 1 364 ? 23.244 9.054 -18.203 1.00 90.62 364 ILE A C 1
ATOM 2961 O O . ILE A 1 364 ? 23.102 9.858 -17.285 1.00 90.62 364 ILE A O 1
ATOM 2965 N N . HIS A 1 365 ? 22.355 8.914 -19.187 1.00 91.50 365 HIS A N 1
ATOM 2966 C CA . HIS A 1 365 ? 21.163 9.751 -19.317 1.00 91.50 365 HIS A CA 1
ATOM 2967 C C . HIS A 1 365 ? 20.088 9.367 -18.289 1.00 91.50 365 HIS A C 1
ATOM 2969 O O . HIS A 1 365 ? 19.137 8.645 -18.599 1.00 91.50 365 HIS A O 1
ATOM 2975 N N . ALA A 1 366 ? 20.289 9.798 -17.045 1.00 89.81 366 ALA A N 1
ATOM 2976 C CA . ALA A 1 366 ? 19.462 9.485 -15.889 1.00 89.81 366 ALA A CA 1
ATOM 2977 C C . ALA A 1 366 ? 18.148 10.274 -15.852 1.00 89.81 366 ALA A C 1
ATOM 2979 O O . ALA A 1 366 ? 17.178 9.775 -15.278 1.00 89.81 366 ALA A O 1
ATOM 2980 N N . ILE A 1 367 ? 18.101 11.463 -16.457 1.00 91.12 367 ILE A N 1
ATOM 2981 C CA . ILE A 1 367 ? 16.936 12.354 -16.434 1.00 91.12 367 ILE A CA 1
ATOM 2982 C C . ILE A 1 367 ? 15.911 11.915 -17.491 1.00 91.12 367 ILE A C 1
ATOM 2984 O O . ILE A 1 367 ? 16.242 11.675 -18.653 1.00 91.12 367 ILE A O 1
ATOM 2988 N N . GLY A 1 368 ? 14.650 11.795 -17.076 1.00 88.75 368 GLY A N 1
ATOM 2989 C CA . GLY A 1 368 ? 13.535 11.314 -17.885 1.00 88.75 368 GLY A CA 1
ATOM 2990 C C . GLY A 1 368 ? 12.326 12.243 -17.878 1.00 88.75 368 GLY A C 1
ATOM 2991 O O . GLY A 1 368 ? 12.081 12.996 -16.938 1.00 88.75 368 GLY A O 1
ATOM 2992 N N . GLU A 1 369 ? 11.534 12.131 -18.935 1.00 89.12 369 GLU A N 1
ATOM 2993 C CA . GLU A 1 369 ? 10.227 12.751 -19.086 1.00 89.12 369 GLU A CA 1
ATOM 2994 C C . GLU A 1 369 ? 9.188 12.145 -18.131 1.00 89.12 369 GLU A C 1
ATOM 2996 O O . GLU A 1 369 ? 9.170 10.932 -17.878 1.00 89.12 369 GLU A O 1
ATOM 3001 N N . TYR A 1 370 ? 8.302 12.998 -17.608 1.00 85.81 370 TYR A N 1
ATOM 3002 C CA . TYR A 1 370 ? 7.078 12.545 -16.951 1.00 85.81 370 TYR A CA 1
ATOM 3003 C C . TYR A 1 370 ? 6.196 11.810 -17.966 1.00 85.81 370 TYR A C 1
ATOM 3005 O O . TYR A 1 370 ? 6.070 12.246 -19.107 1.00 85.81 370 TYR A O 1
ATOM 3013 N N . MET A 1 371 ? 5.588 10.708 -17.532 1.00 83.38 371 MET A N 1
ATOM 3014 C CA . MET A 1 371 ? 4.627 9.930 -18.308 1.00 83.38 371 MET A CA 1
ATOM 3015 C C . MET A 1 371 ? 3.368 9.767 -17.461 1.00 83.38 371 MET A C 1
ATOM 3017 O O . MET A 1 371 ? 3.463 9.308 -16.319 1.00 83.38 371 MET A O 1
ATOM 3021 N N . ASP A 1 372 ? 2.205 10.115 -18.009 1.00 78.31 372 ASP A N 1
ATOM 3022 C CA . ASP A 1 372 ? 0.928 9.781 -17.380 1.00 78.31 372 ASP A CA 1
ATOM 3023 C C . ASP A 1 372 ? 0.513 8.317 -17.680 1.00 78.31 372 ASP A C 1
ATOM 3025 O O . ASP A 1 372 ? 1.259 7.532 -18.277 1.00 78.31 372 ASP A O 1
ATOM 3029 N N . LYS A 1 373 ? -0.697 7.920 -17.263 1.00 73.19 373 LYS A N 1
ATOM 3030 C CA . LYS A 1 373 ? -1.243 6.580 -17.551 1.00 73.19 373 LYS A CA 1
ATOM 3031 C C . LYS A 1 373 ? -1.371 6.304 -19.062 1.00 73.19 373 LYS A C 1
ATOM 3033 O O . LYS A 1 373 ? -1.142 5.178 -19.492 1.00 73.19 373 LYS A O 1
ATOM 3038 N N . LYS A 1 374 ? -1.724 7.314 -19.865 1.00 76.50 374 LYS A N 1
ATOM 3039 C CA . LYS A 1 374 ? -1.909 7.222 -21.324 1.00 76.50 374 LYS A CA 1
ATOM 3040 C C . LYS A 1 374 ? -0.573 7.205 -22.063 1.00 76.50 374 LYS A C 1
ATOM 3042 O O . LYS A 1 374 ? -0.481 6.589 -23.119 1.00 76.50 374 LYS A O 1
ATOM 3047 N N . ASP A 1 375 ? 0.460 7.847 -21.524 1.00 83.44 375 ASP A N 1
ATOM 3048 C CA . ASP A 1 375 ? 1.832 7.726 -22.015 1.00 83.44 375 ASP A CA 1
ATOM 3049 C C . ASP A 1 375 ? 2.399 6.331 -21.747 1.00 83.44 375 ASP A C 1
ATOM 3051 O O . ASP A 1 375 ? 2.894 5.687 -22.670 1.00 83.44 375 ASP A O 1
ATOM 3055 N N . LEU A 1 376 ? 2.256 5.823 -20.518 1.00 81.12 376 LEU A N 1
ATOM 3056 C CA . LEU A 1 376 ? 2.691 4.471 -20.157 1.00 81.12 376 LEU A CA 1
ATOM 3057 C C . LEU A 1 376 ? 1.958 3.382 -20.964 1.00 81.12 376 LEU A C 1
ATOM 3059 O O . LEU A 1 376 ? 2.586 2.409 -21.382 1.00 81.12 376 LEU A O 1
ATOM 3063 N N . ALA A 1 377 ? 0.672 3.577 -21.274 1.00 79.81 377 ALA A N 1
ATOM 3064 C CA . ALA A 1 377 ? -0.118 2.670 -22.112 1.00 79.81 377 ALA A CA 1
ATOM 3065 C C . ALA A 1 377 ? 0.375 2.542 -23.572 1.00 79.81 377 ALA A C 1
ATOM 3067 O O . ALA A 1 377 ? -0.032 1.614 -24.265 1.00 79.81 377 ALA A O 1
ATOM 3068 N N . LYS A 1 378 ? 1.268 3.423 -24.054 1.00 84.94 378 LYS A N 1
ATOM 3069 C CA . LYS A 1 378 ? 1.883 3.313 -25.396 1.00 84.94 378 LYS A CA 1
ATOM 3070 C C . LYS A 1 378 ? 2.980 2.244 -25.458 1.00 84.94 378 LYS A C 1
ATOM 3072 O O . LYS A 1 378 ? 3.403 1.870 -26.553 1.00 84.94 378 LYS A O 1
ATOM 3077 N N . PHE A 1 379 ? 3.462 1.762 -24.313 1.00 85.75 379 PHE A N 1
ATOM 3078 C CA . PHE A 1 379 ? 4.556 0.798 -24.222 1.00 85.75 379 PHE A CA 1
ATOM 3079 C C . PHE A 1 379 ? 4.036 -0.635 -24.103 1.00 85.75 379 PHE A C 1
ATOM 3081 O O . PHE A 1 379 ? 3.228 -0.951 -23.233 1.00 85.75 379 PHE A O 1
ATOM 3088 N N . ARG A 1 380 ? 4.555 -1.524 -24.959 1.00 85.62 380 ARG A N 1
ATOM 3089 C CA . ARG A 1 380 ? 4.198 -2.953 -25.006 1.00 85.62 380 ARG A CA 1
ATOM 3090 C C . ARG A 1 380 ? 4.563 -3.692 -23.720 1.00 85.62 380 ARG A C 1
ATOM 3092 O O . ARG A 1 380 ? 3.920 -4.678 -23.373 1.00 85.62 380 ARG A O 1
ATOM 3099 N N . TYR A 1 381 ? 5.592 -3.213 -23.024 1.00 86.62 381 TYR A N 1
ATOM 3100 C CA . TYR A 1 381 ? 6.076 -3.794 -21.783 1.00 86.62 381 TYR A CA 1
ATOM 3101 C C . TYR A 1 381 ? 6.182 -2.713 -20.715 1.00 86.62 381 TYR A C 1
ATOM 3103 O O . TYR A 1 381 ? 6.867 -1.705 -20.880 1.00 86.62 381 TYR A O 1
ATOM 3111 N N . GLN A 1 382 ? 5.532 -2.948 -19.583 1.00 80.31 382 GLN A N 1
ATOM 3112 C CA . GLN A 1 382 ? 5.662 -2.108 -18.403 1.00 80.31 382 GLN A CA 1
ATOM 3113 C C . GLN A 1 382 ? 6.218 -2.966 -17.272 1.00 80.31 382 GLN A C 1
ATOM 3115 O O . GLN A 1 382 ? 5.748 -4.078 -17.041 1.00 80.31 382 GLN A O 1
ATOM 3120 N N . ILE A 1 383 ? 7.236 -2.459 -16.583 1.00 77.81 383 ILE A N 1
ATOM 3121 C CA . ILE A 1 383 ? 7.750 -3.074 -15.357 1.00 77.81 383 ILE A CA 1
ATOM 3122 C C . ILE A 1 383 ? 7.268 -2.272 -14.147 1.00 77.81 383 ILE A C 1
ATOM 3124 O O . ILE A 1 383 ? 6.799 -1.147 -14.303 1.00 77.81 383 ILE A O 1
ATOM 3128 N N . ASP A 1 384 ? 7.348 -2.847 -12.950 1.00 70.62 384 ASP A N 1
ATOM 3129 C CA . ASP A 1 384 ? 7.049 -2.156 -11.698 1.00 70.62 384 ASP A CA 1
ATOM 3130 C C . ASP A 1 384 ? 8.098 -2.523 -10.642 1.00 70.62 384 ASP A C 1
ATOM 3132 O O . ASP A 1 384 ? 8.398 -3.701 -10.430 1.00 70.62 384 ASP A O 1
ATOM 3136 N N . TYR A 1 385 ? 8.691 -1.517 -9.997 1.00 68.00 385 TYR A N 1
ATOM 3137 C CA . TYR A 1 385 ? 9.627 -1.709 -8.890 1.00 68.00 385 TYR A CA 1
ATOM 3138 C C . TYR A 1 385 ? 8.930 -1.396 -7.565 1.00 68.00 385 TYR A C 1
ATOM 3140 O O . TYR A 1 385 ? 8.167 -0.438 -7.453 1.00 68.00 385 TYR A O 1
ATOM 3148 N N . ARG A 1 386 ? 9.223 -2.194 -6.532 1.00 58.06 386 ARG A N 1
ATOM 3149 C CA . ARG A 1 386 ? 8.735 -1.957 -5.165 1.00 58.06 386 ARG A CA 1
ATOM 3150 C C . ARG A 1 386 ? 9.308 -0.630 -4.657 1.00 58.06 386 ARG A C 1
ATOM 3152 O O . ARG A 1 386 ? 10.525 -0.518 -4.530 1.00 58.06 386 ARG A O 1
ATOM 3159 N N . GLY A 1 387 ? 8.444 0.343 -4.371 1.00 57.31 387 GLY A N 1
ATOM 3160 C CA . GLY A 1 387 ? 8.844 1.746 -4.261 1.00 57.31 387 GLY A CA 1
ATOM 3161 C C . GLY A 1 387 ? 7.840 2.651 -3.539 1.00 57.31 387 GLY A C 1
ATOM 3162 O O . GLY A 1 387 ? 6.818 2.183 -3.037 1.00 57.31 387 GLY A O 1
ATOM 3163 N N . GLY A 1 388 ? 8.144 3.949 -3.472 1.00 45.66 388 GLY A N 1
ATOM 3164 C CA . GLY A 1 388 ? 7.514 4.938 -2.580 1.00 45.66 388 GLY A CA 1
ATOM 3165 C C . GLY A 1 388 ? 6.311 5.637 -3.184 1.00 45.66 388 GLY A C 1
ATOM 3166 O O . GLY A 1 388 ? 6.269 6.861 -3.255 1.00 45.66 388 GLY A O 1
ATOM 3167 N N . GLY A 1 389 ? 5.413 4.840 -3.750 1.00 47.88 389 GLY A N 1
ATOM 3168 C CA . GLY A 1 389 ? 4.915 5.152 -5.089 1.00 47.88 389 GLY A CA 1
ATOM 3169 C C . GLY A 1 389 ? 5.551 4.245 -6.148 1.00 47.88 389 GLY A C 1
ATOM 3170 O O . GLY A 1 389 ? 5.868 4.682 -7.255 1.00 47.88 389 GLY A O 1
ATOM 3171 N N . GLY A 1 390 ? 5.689 2.948 -5.827 1.00 44.09 390 GLY A N 1
ATOM 3172 C CA . GLY A 1 390 ? 5.436 1.920 -6.840 1.00 44.09 390 GLY A CA 1
ATOM 3173 C C . GLY A 1 390 ? 4.017 2.102 -7.396 1.00 44.09 390 GLY A C 1
ATOM 3174 O O . GLY A 1 390 ? 3.225 2.855 -6.818 1.00 44.09 390 GLY A O 1
ATOM 3175 N N . THR A 1 391 ? 3.698 1.484 -8.533 1.00 50.62 391 THR A N 1
ATOM 3176 C CA . THR A 1 391 ? 2.445 1.819 -9.227 1.00 50.62 391 THR A CA 1
ATOM 3177 C C . THR A 1 391 ? 1.228 1.647 -8.290 1.00 50.62 391 THR A C 1
ATOM 3179 O O . THR A 1 391 ? 1.195 0.763 -7.435 1.00 50.62 391 THR A O 1
ATOM 3182 N N . THR A 1 392 ? 0.227 2.535 -8.373 1.00 51.47 392 THR A N 1
ATOM 3183 C CA . THR A 1 392 ? -1.029 2.336 -7.620 1.00 51.47 392 THR A CA 1
ATOM 3184 C C . THR A 1 392 ? -1.646 1.001 -8.022 1.00 51.47 392 THR A C 1
ATOM 3186 O O . THR A 1 392 ? -1.421 0.560 -9.148 1.00 51.47 392 THR A O 1
ATOM 3189 N N . TRP A 1 393 ? -2.442 0.363 -7.149 1.00 45.75 393 TRP A N 1
ATOM 3190 C CA . TRP A 1 393 ? -2.887 -1.025 -7.366 1.00 45.75 393 TRP A CA 1
ATOM 3191 C C . TRP A 1 393 ? -3.429 -1.268 -8.796 1.00 45.75 393 TRP A C 1
ATOM 3193 O O . TRP A 1 393 ? -3.070 -2.272 -9.394 1.00 45.75 393 TRP A O 1
ATOM 3203 N N . LYS A 1 394 ? -4.150 -0.293 -9.383 1.00 47.41 394 LYS A N 1
ATOM 3204 C CA . LYS A 1 394 ? -4.709 -0.278 -10.746 1.00 47.41 394 LYS A CA 1
ATOM 3205 C C . LYS A 1 394 ? -3.619 -0.635 -11.763 1.00 47.41 394 LYS A C 1
ATOM 3207 O O . LYS A 1 394 ? -3.721 -1.649 -12.440 1.00 47.41 394 LYS A O 1
ATOM 3212 N N . GLY A 1 395 ? -2.499 0.086 -11.718 1.00 49.00 395 GLY A N 1
ATOM 3213 C CA . GLY A 1 395 ? -1.338 -0.164 -12.569 1.00 49.00 395 GLY A CA 1
ATOM 3214 C C . GLY A 1 395 ? -0.284 -1.140 -12.030 1.00 49.00 395 GLY A C 1
ATOM 3215 O O . GLY A 1 395 ? 0.661 -1.431 -12.751 1.00 49.00 395 GLY A O 1
ATOM 3216 N N . THR A 1 396 ? -0.396 -1.666 -10.808 1.00 49.88 396 THR A N 1
ATOM 3217 C CA . THR A 1 396 ? 0.392 -2.847 -10.392 1.00 49.88 396 THR A CA 1
ATOM 3218 C C . THR A 1 396 ? -0.291 -4.132 -10.863 1.00 49.88 396 THR A C 1
ATOM 3220 O O . THR A 1 396 ? 0.384 -5.030 -11.359 1.00 49.88 396 THR A O 1
ATOM 3223 N N . LEU A 1 397 ? -1.623 -4.216 -10.794 1.00 49.75 397 LEU A N 1
ATOM 3224 C CA . LEU A 1 397 ? -2.412 -5.324 -11.340 1.00 49.75 397 LEU A CA 1
ATOM 3225 C C . LEU A 1 397 ? -2.178 -5.516 -12.843 1.00 49.75 397 LEU A C 1
ATOM 3227 O O . LEU A 1 397 ? -1.954 -6.642 -13.276 1.00 49.75 397 LEU A O 1
ATOM 3231 N N . GLU A 1 398 ? -2.122 -4.417 -13.600 1.00 48.09 398 GLU A N 1
ATOM 3232 C CA . GLU A 1 398 ? -1.732 -4.376 -15.021 1.00 48.09 398 GLU A CA 1
ATOM 3233 C C . GLU A 1 398 ? -0.326 -4.979 -15.304 1.00 48.09 398 GLU A C 1
ATOM 3235 O O . GLU A 1 398 ? 0.049 -5.129 -16.466 1.00 48.09 398 GLU A O 1
ATOM 3240 N N . LYS A 1 399 ? 0.484 -5.294 -14.273 1.00 48.47 399 LYS A N 1
ATOM 3241 C CA . LYS A 1 399 ? 1.930 -5.611 -14.376 1.00 48.47 399 LYS A CA 1
ATOM 3242 C C . LYS A 1 399 ? 2.411 -6.795 -13.515 1.00 48.47 399 LYS A C 1
ATOM 3244 O O . LYS A 1 399 ? 3.605 -7.109 -13.505 1.00 48.47 399 LYS A O 1
ATOM 3249 N N . LEU A 1 400 ? 1.537 -7.451 -12.750 1.00 33.91 400 LEU A N 1
ATOM 3250 C CA . LEU A 1 400 ? 1.934 -8.405 -11.702 1.00 33.91 400 LEU A CA 1
ATOM 3251 C C . LEU A 1 400 ? 2.339 -9.800 -12.229 1.00 33.91 400 LEU A C 1
ATOM 3253 O O . LEU A 1 400 ? 1.509 -10.703 -12.236 1.00 33.91 400 LEU A O 1
ATOM 3257 N N . ALA A 1 401 ? 3.629 -10.010 -12.552 1.00 35.72 401 ALA A N 1
ATOM 3258 C CA . ALA A 1 401 ? 4.382 -11.249 -12.228 1.00 35.72 401 ALA A CA 1
ATOM 3259 C C . ALA A 1 401 ? 5.842 -11.276 -12.757 1.00 35.72 401 ALA A C 1
ATOM 3261 O O . ALA A 1 401 ? 6.118 -11.917 -13.770 1.00 35.72 401 ALA A O 1
ATOM 3262 N N . MET A 1 402 ? 6.822 -10.704 -12.037 1.00 35.62 402 MET A N 1
ATOM 3263 C CA . MET A 1 402 ? 8.251 -11.014 -12.269 1.00 35.62 402 MET A CA 1
ATOM 3264 C C . MET A 1 402 ? 9.096 -11.076 -10.974 1.00 35.62 402 MET A C 1
ATOM 3266 O O . MET A 1 402 ? 8.760 -10.410 -9.992 1.00 35.62 402 MET A O 1
ATOM 3270 N N . PRO A 1 403 ? 10.178 -11.891 -10.954 1.00 43.84 403 PRO A N 1
ATOM 3271 C CA . PRO A 1 403 ? 11.221 -11.879 -9.924 1.00 43.84 403 PRO A CA 1
ATOM 3272 C C . PRO A 1 403 ? 12.237 -10.739 -10.178 1.00 43.84 403 PRO A C 1
ATOM 3274 O O . PRO A 1 403 ? 11.898 -9.724 -10.782 1.00 43.84 403 PRO A O 1
ATOM 3277 N N . ASP A 1 404 ? 13.475 -10.866 -9.684 1.00 51.72 404 ASP A N 1
ATOM 3278 C CA . ASP A 1 404 ? 14.513 -9.841 -9.837 1.00 51.72 404 ASP A CA 1
ATOM 3279 C C . ASP A 1 404 ? 14.944 -9.583 -11.296 1.00 51.72 404 ASP A C 1
ATOM 3281 O O . ASP A 1 404 ? 14.774 -10.409 -12.192 1.00 51.72 404 ASP A O 1
ATOM 3285 N N . LEU A 1 405 ? 15.562 -8.419 -11.523 1.00 55.31 405 LEU A N 1
ATOM 3286 C CA . LEU A 1 405 ? 15.860 -7.901 -12.862 1.00 55.31 405 LEU A CA 1
ATOM 3287 C C . LEU A 1 405 ? 16.950 -8.682 -13.625 1.00 55.31 405 LEU A C 1
ATOM 3289 O O . LEU A 1 405 ? 17.202 -8.373 -14.790 1.00 55.31 405 LEU A O 1
ATOM 3293 N N . SER A 1 406 ? 17.605 -9.687 -13.025 1.00 60.56 406 SER A N 1
ATOM 3294 C CA . SER A 1 406 ? 18.701 -10.428 -13.676 1.00 60.56 406 SER A CA 1
ATOM 3295 C C . SER A 1 406 ? 18.257 -11.276 -14.876 1.00 60.56 406 SER A C 1
ATOM 3297 O O . SER A 1 406 ? 19.094 -11.669 -15.695 1.00 60.56 406 SER A O 1
ATOM 3299 N N . ASN A 1 407 ? 16.953 -11.543 -15.013 1.00 70.44 407 ASN A N 1
ATOM 3300 C CA . ASN A 1 407 ? 16.368 -12.195 -16.184 1.00 70.44 407 ASN A CA 1
ATOM 3301 C C . ASN A 1 407 ? 15.621 -11.230 -17.126 1.00 70.44 407 ASN A C 1
ATOM 3303 O O . ASN A 1 407 ? 15.137 -11.686 -18.159 1.00 70.44 407 ASN A O 1
ATOM 3307 N N . LEU A 1 408 ? 15.537 -9.928 -16.824 1.00 80.25 408 LEU A N 1
ATOM 3308 C CA . LEU A 1 408 ? 14.623 -9.004 -17.509 1.00 80.25 408 LEU A CA 1
ATOM 3309 C C . LEU A 1 408 ? 14.867 -8.919 -19.023 1.00 80.25 408 LEU A C 1
ATOM 3311 O O . LEU A 1 408 ? 13.922 -8.966 -19.807 1.00 80.25 408 LEU A O 1
ATOM 3315 N N . ARG A 1 409 ? 16.135 -8.886 -19.452 1.00 83.06 409 ARG A N 1
ATOM 3316 C CA . ARG A 1 409 ? 16.489 -8.924 -20.880 1.00 83.06 409 ARG A CA 1
ATOM 3317 C C . ARG A 1 409 ? 16.018 -10.216 -21.564 1.00 83.06 409 ARG A C 1
ATOM 3319 O O . ARG A 1 409 ? 15.556 -10.160 -22.696 1.00 83.06 409 ARG A O 1
ATOM 3326 N N . LEU A 1 410 ? 16.083 -11.358 -20.873 1.00 82.44 410 LEU A N 1
ATOM 3327 C CA . LEU A 1 410 ? 15.598 -12.646 -21.388 1.00 82.44 410 LEU A CA 1
ATOM 3328 C C . LEU A 1 410 ? 14.065 -12.705 -21.425 1.00 82.44 410 LEU A C 1
ATOM 3330 O O . LEU A 1 410 ? 13.513 -13.336 -22.320 1.00 82.44 410 LEU A O 1
ATOM 3334 N N . ALA A 1 411 ? 13.379 -12.054 -20.480 1.00 83.06 411 ALA A N 1
ATOM 3335 C CA . ALA A 1 411 ? 11.921 -11.933 -20.485 1.00 83.06 411 ALA A CA 1
ATOM 3336 C C . ALA A 1 411 ? 11.435 -11.057 -21.654 1.00 83.06 411 ALA A C 1
ATOM 3338 O O . ALA A 1 411 ? 10.503 -11.444 -22.354 1.00 83.06 411 ALA A O 1
ATOM 3339 N N . PHE A 1 412 ? 12.117 -9.938 -21.923 1.00 86.50 412 PHE A N 1
ATOM 3340 C CA . PHE A 1 412 ? 11.878 -9.096 -23.100 1.00 86.50 412 PHE A CA 1
ATOM 3341 C C . PHE A 1 412 ? 12.147 -9.850 -24.416 1.00 86.50 412 PHE A C 1
ATOM 3343 O O . PHE A 1 412 ? 11.282 -9.897 -25.286 1.00 86.50 412 PHE A O 1
ATOM 3350 N N . GLU A 1 413 ? 13.308 -10.503 -24.548 1.00 88.69 413 GLU A N 1
ATOM 3351 C CA . GLU A 1 413 ? 13.650 -11.300 -25.738 1.00 88.69 413 GLU A CA 1
ATOM 3352 C C . GLU A 1 413 ? 12.676 -12.466 -25.964 1.00 88.69 413 GLU A C 1
ATOM 3354 O O . GLU A 1 413 ? 12.350 -12.782 -27.106 1.00 88.69 413 GLU A O 1
ATOM 3359 N N . TRP A 1 414 ? 12.174 -13.086 -24.891 1.00 91.75 414 TRP A N 1
ATOM 3360 C CA . TRP A 1 414 ? 11.112 -14.087 -24.977 1.00 91.75 414 TRP A CA 1
ATOM 3361 C C . TRP A 1 414 ? 9.787 -13.471 -25.444 1.00 91.75 414 TRP A C 1
ATOM 3363 O O . TRP A 1 414 ? 9.149 -14.024 -26.335 1.00 91.75 414 TRP A O 1
ATOM 3373 N N . ALA A 1 415 ? 9.380 -12.324 -24.899 1.00 87.62 415 ALA A N 1
ATOM 3374 C CA . ALA A 1 415 ? 8.105 -11.703 -25.246 1.00 87.62 415 ALA A CA 1
ATOM 3375 C C . ALA A 1 415 ? 8.057 -11.225 -26.712 1.00 87.62 415 ALA A C 1
ATOM 3377 O O . ALA A 1 415 ? 7.063 -11.464 -27.396 1.00 87.62 415 ALA A O 1
ATOM 3378 N N . GLU A 1 416 ? 9.155 -10.662 -27.232 1.00 90.94 416 GLU A N 1
ATOM 3379 C CA . GLU A 1 416 ? 9.286 -10.316 -28.657 1.00 90.94 416 GLU A CA 1
ATOM 3380 C C . GLU A 1 416 ? 9.404 -11.555 -29.568 1.00 90.94 416 GLU A C 1
ATOM 3382 O O . GLU A 1 416 ? 8.958 -11.514 -30.714 1.00 90.94 416 GLU A O 1
ATOM 3387 N N . ALA A 1 417 ? 9.952 -12.676 -29.080 1.00 92.31 417 ALA A N 1
ATOM 3388 C CA . ALA A 1 417 ? 9.993 -13.941 -29.826 1.00 92.31 417 ALA A CA 1
ATOM 3389 C C . ALA A 1 417 ? 8.649 -14.699 -29.826 1.00 92.31 417 ALA A C 1
ATOM 3391 O O . ALA A 1 417 ? 8.375 -15.469 -30.749 1.00 92.31 417 ALA A O 1
ATOM 3392 N N . PHE A 1 418 ? 7.801 -14.481 -28.816 1.00 92.94 418 PHE A N 1
ATOM 3393 C CA . PHE A 1 418 ? 6.497 -15.131 -28.646 1.00 92.94 418 PHE A CA 1
ATOM 3394 C C . PHE A 1 418 ? 5.355 -14.106 -28.455 1.00 92.94 418 PHE A C 1
ATOM 3396 O O . PHE A 1 418 ? 4.591 -14.205 -27.489 1.00 92.94 418 PHE A O 1
ATOM 3403 N N . PRO A 1 419 ? 5.158 -13.144 -29.383 1.00 88.94 419 PRO A N 1
ATOM 3404 C CA . PRO A 1 419 ? 4.274 -11.994 -29.172 1.00 88.94 419 PRO A CA 1
ATOM 3405 C C . PRO A 1 419 ? 2.796 -12.375 -29.010 1.00 88.94 419 PRO A C 1
ATOM 3407 O O . PRO A 1 419 ? 2.051 -11.665 -28.343 1.00 88.94 419 PRO A O 1
ATOM 3410 N N . GLY A 1 420 ? 2.361 -13.514 -29.562 1.00 87.69 420 GLY A N 1
ATOM 3411 C CA . GLY A 1 420 ? 1.014 -14.047 -29.326 1.00 87.69 420 GLY A CA 1
ATOM 3412 C C . GLY A 1 420 ? 0.796 -14.528 -27.885 1.00 87.69 420 GLY A C 1
ATOM 3413 O O . GLY A 1 420 ? -0.277 -14.311 -27.327 1.00 87.69 420 GLY A O 1
ATOM 3414 N N . ALA A 1 421 ? 1.819 -15.120 -27.257 1.00 88.81 421 ALA A N 1
ATOM 3415 C CA . ALA A 1 421 ? 1.768 -15.523 -25.851 1.00 88.81 421 ALA A CA 1
ATOM 3416 C C . ALA A 1 421 ? 1.879 -14.304 -24.923 1.00 88.81 421 ALA A C 1
ATOM 3418 O O . ALA A 1 421 ? 1.123 -14.203 -23.961 1.00 88.81 421 ALA A O 1
ATOM 3419 N N . ALA A 1 422 ? 2.755 -13.347 -25.253 1.00 83.12 422 ALA A N 1
ATOM 3420 C CA . ALA A 1 422 ? 2.859 -12.077 -24.537 1.00 83.12 422 ALA A CA 1
ATOM 3421 C C . ALA A 1 422 ? 1.533 -11.293 -24.568 1.00 83.12 422 ALA A C 1
ATOM 3423 O O . ALA A 1 422 ? 1.055 -10.877 -23.513 1.00 83.12 422 ALA A O 1
ATOM 3424 N N . LYS A 1 423 ? 0.881 -11.182 -25.740 1.00 83.50 423 LYS A N 1
ATOM 3425 C CA . LYS A 1 423 ? -0.456 -10.578 -25.842 1.00 83.50 423 LYS A CA 1
ATOM 3426 C C . LYS A 1 423 ? -1.485 -11.343 -25.004 1.00 83.50 423 LYS A C 1
ATOM 3428 O O . LYS A 1 423 ? -2.253 -10.709 -24.294 1.00 83.50 423 LYS A O 1
ATOM 3433 N N . HIS A 1 424 ? -1.518 -12.676 -25.063 1.00 85.31 424 HIS A N 1
ATOM 3434 C CA . HIS A 1 424 ? -2.495 -13.458 -24.296 1.00 85.31 424 HIS A CA 1
ATOM 3435 C C . HIS A 1 424 ? -2.360 -13.241 -22.779 1.00 85.31 424 HIS A C 1
ATOM 3437 O O . HIS A 1 424 ? -3.374 -13.075 -22.106 1.00 85.31 424 HIS A O 1
ATOM 3443 N N . ILE A 1 425 ? -1.129 -13.163 -22.258 1.00 82.75 425 ILE A N 1
ATOM 3444 C CA . ILE A 1 425 ? -0.867 -12.823 -20.849 1.00 82.75 425 ILE A CA 1
ATOM 3445 C C . ILE A 1 425 ? -1.360 -11.405 -20.527 1.00 82.75 425 ILE A C 1
ATOM 3447 O O . ILE A 1 425 ? -2.011 -11.214 -19.503 1.00 82.75 425 ILE A O 1
ATOM 3451 N N . ALA A 1 426 ? -1.096 -10.426 -21.400 1.00 79.44 426 ALA A N 1
ATOM 3452 C CA . ALA A 1 426 ? -1.565 -9.053 -21.214 1.00 79.44 426 ALA A CA 1
ATOM 3453 C C . ALA A 1 426 ? -3.103 -8.965 -21.203 1.00 79.44 426 ALA A C 1
ATOM 3455 O O . ALA A 1 426 ? -3.667 -8.423 -20.258 1.00 79.44 426 ALA A O 1
ATOM 3456 N N . THR A 1 427 ? -3.783 -9.571 -22.185 1.00 79.12 427 THR A N 1
ATOM 3457 C CA . THR A 1 427 ? -5.253 -9.624 -22.249 1.00 79.12 427 THR A CA 1
ATOM 3458 C C . THR A 1 427 ? -5.848 -10.312 -21.017 1.00 79.12 427 THR A C 1
ATOM 3460 O O . THR A 1 427 ? -6.751 -9.751 -20.413 1.00 79.12 427 THR A O 1
ATOM 3463 N N . ALA A 1 428 ? -5.308 -11.451 -20.568 1.00 83.31 428 ALA A N 1
ATOM 3464 C CA . ALA A 1 428 ? -5.789 -12.120 -19.352 1.00 83.31 428 ALA A CA 1
ATOM 3465 C C . ALA A 1 428 ? -5.574 -11.272 -18.077 1.00 83.31 428 ALA A C 1
ATOM 3467 O O . ALA A 1 428 ? -6.384 -11.317 -17.151 1.00 83.31 428 ALA A O 1
ATOM 3468 N N . GLY A 1 429 ? -4.502 -10.471 -18.032 1.00 79.56 429 GLY A N 1
ATOM 3469 C CA . GLY A 1 429 ? -4.291 -9.461 -16.993 1.00 79.56 429 GLY A CA 1
ATOM 3470 C C . GLY A 1 429 ? -5.363 -8.369 -17.033 1.00 79.56 429 GLY A C 1
ATOM 3471 O O . GLY A 1 429 ? -6.006 -8.108 -16.020 1.00 79.56 429 GLY A O 1
AT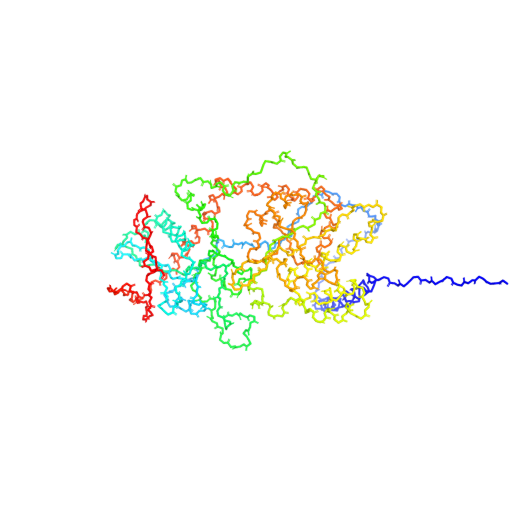OM 3472 N N . THR A 1 430 ? -5.611 -7.782 -18.206 1.00 78.12 430 THR A N 1
ATOM 3473 C CA . THR A 1 430 ? -6.664 -6.780 -18.435 1.00 78.12 430 THR A CA 1
ATOM 3474 C C . THR A 1 430 ? -8.053 -7.312 -18.063 1.00 78.12 430 THR A C 1
ATOM 3476 O O . THR A 1 430 ? -8.750 -6.673 -17.277 1.00 78.12 430 THR A O 1
ATOM 3479 N N . GLU A 1 431 ? -8.434 -8.502 -18.535 1.00 81.12 431 GLU A N 1
ATOM 3480 C CA . GLU A 1 431 ? -9.690 -9.187 -18.188 1.00 81.12 431 GLU A CA 1
ATOM 3481 C C . GLU A 1 431 ? -9.849 -9.347 -16.667 1.00 81.12 431 GLU A C 1
ATOM 3483 O O . GLU A 1 431 ? -10.918 -9.067 -16.124 1.00 81.12 431 GLU A O 1
ATOM 3488 N N . PHE A 1 432 ? -8.778 -9.718 -15.955 1.00 81.62 432 PHE A N 1
ATOM 3489 C CA . PHE A 1 432 ? -8.778 -9.807 -14.494 1.00 81.62 432 PHE A CA 1
ATOM 3490 C C . PHE A 1 432 ? -8.979 -8.438 -13.815 1.00 81.62 432 PHE A C 1
ATOM 3492 O O . PHE A 1 432 ? -9.743 -8.352 -12.851 1.00 81.62 432 PHE A O 1
ATOM 3499 N N . VAL A 1 433 ? -8.371 -7.355 -14.324 1.00 77.25 433 VAL A N 1
ATOM 3500 C CA . VAL A 1 433 ? -8.613 -5.991 -13.806 1.00 77.25 433 VAL A CA 1
ATOM 3501 C C . VAL A 1 433 ? -10.063 -5.557 -14.024 1.00 77.25 433 VAL A C 1
ATOM 3503 O O . VAL A 1 433 ? -10.694 -5.087 -13.079 1.00 77.25 433 VAL A O 1
ATOM 3506 N N . HIS A 1 434 ? -10.625 -5.774 -15.218 1.00 79.94 434 HIS A N 1
ATOM 3507 C CA . HIS A 1 434 ? -12.044 -5.504 -15.475 1.00 79.94 434 HIS A CA 1
ATOM 3508 C C . HIS A 1 434 ? -12.959 -6.328 -14.557 1.00 79.94 434 HIS A C 1
ATOM 3510 O O . HIS A 1 434 ? -13.920 -5.783 -14.016 1.00 79.94 434 HIS A O 1
ATOM 3516 N N . ALA A 1 435 ? -12.644 -7.606 -14.319 1.00 85.56 435 ALA A N 1
ATOM 3517 C CA . ALA A 1 435 ? -13.413 -8.461 -13.418 1.00 85.56 435 ALA A CA 1
ATOM 3518 C C . ALA A 1 435 ? -13.439 -7.916 -11.980 1.00 85.56 435 ALA A C 1
ATOM 3520 O O . ALA A 1 435 ? -14.504 -7.874 -11.371 1.00 85.56 435 ALA A O 1
ATOM 3521 N N . MET A 1 436 ? -12.315 -7.423 -11.444 1.00 82.00 436 MET A N 1
ATOM 3522 C CA . MET A 1 436 ? -12.270 -6.805 -10.107 1.00 82.00 436 MET A CA 1
ATOM 3523 C C . MET A 1 436 ? -13.019 -5.466 -9.995 1.00 82.00 436 MET A C 1
ATOM 3525 O O . MET A 1 436 ? -13.295 -5.029 -8.879 1.00 82.00 436 MET A O 1
ATOM 3529 N N . GLY A 1 437 ? -13.367 -4.837 -11.122 1.00 84.62 437 GLY A N 1
ATOM 3530 C CA . GLY A 1 437 ? -14.279 -3.692 -11.186 1.00 84.62 437 GLY A CA 1
ATOM 3531 C C . GLY A 1 437 ? -15.769 -4.066 -11.140 1.00 84.62 437 GLY A C 1
ATOM 3532 O O . GLY A 1 437 ? -16.611 -3.173 -11.160 1.00 84.62 437 GLY A O 1
ATOM 3533 N N . THR A 1 438 ? -16.119 -5.358 -11.093 1.00 90.62 438 THR A N 1
ATOM 3534 C CA . THR A 1 438 ? -17.514 -5.825 -10.983 1.00 90.62 438 THR A CA 1
ATOM 3535 C C . THR A 1 438 ? -17.962 -5.968 -9.530 1.00 90.62 438 THR A C 1
ATOM 3537 O O . THR A 1 438 ? -17.165 -6.298 -8.652 1.00 90.62 438 THR A O 1
ATOM 3540 N N . GLU A 1 439 ? -19.260 -5.779 -9.280 1.00 93.94 439 GLU A N 1
ATOM 3541 C CA . GLU A 1 439 ? -19.861 -5.906 -7.944 1.00 93.94 439 GLU A CA 1
ATOM 3542 C C . GLU A 1 439 ? -19.651 -7.303 -7.336 1.00 93.94 439 GLU A C 1
ATOM 3544 O O . GLU A 1 439 ? -19.346 -7.415 -6.152 1.00 93.94 439 GLU A O 1
ATOM 3549 N N . GLU A 1 440 ? -19.726 -8.371 -8.139 1.00 94.50 440 GLU A N 1
ATOM 3550 C CA . GLU A 1 440 ? -19.518 -9.744 -7.660 1.00 94.50 440 GLU A CA 1
ATOM 3551 C C . GLU A 1 440 ? -18.094 -9.949 -7.113 1.00 94.50 440 GLU A C 1
ATOM 3553 O O . GLU A 1 440 ? -17.914 -10.377 -5.970 1.00 94.50 440 GLU A O 1
ATOM 3558 N N . VAL A 1 441 ? -17.068 -9.624 -7.907 1.00 91.56 441 VAL A N 1
ATOM 3559 C CA . VAL A 1 441 ? -15.669 -9.836 -7.504 1.00 91.56 441 VAL A CA 1
ATOM 3560 C C . VAL A 1 441 ? -15.258 -8.830 -6.432 1.00 91.56 441 VAL A C 1
ATOM 3562 O O . VAL A 1 441 ? -14.523 -9.193 -5.513 1.00 91.56 441 VAL A O 1
ATOM 3565 N N . PHE A 1 442 ? -15.747 -7.586 -6.488 1.00 92.19 442 PHE A N 1
ATOM 3566 C CA . PHE A 1 442 ? -15.470 -6.610 -5.439 1.00 92.19 442 PHE A CA 1
ATOM 3567 C C . PHE A 1 442 ? -16.103 -7.012 -4.101 1.00 92.19 442 PHE A C 1
ATOM 3569 O O . PHE A 1 442 ? -15.427 -6.933 -3.078 1.00 92.19 442 PHE A O 1
ATOM 3576 N N . GLY A 1 443 ? -17.332 -7.541 -4.101 1.00 94.38 443 GLY A N 1
ATOM 3577 C CA . GLY A 1 443 ? -17.955 -8.140 -2.919 1.00 94.38 443 GLY A CA 1
ATOM 3578 C C . GLY A 1 443 ? -17.125 -9.287 -2.342 1.00 94.38 443 GLY A C 1
ATOM 3579 O O . GLY A 1 443 ? -16.779 -9.264 -1.163 1.00 94.38 443 GLY A O 1
ATOM 3580 N N . GLN A 1 444 ? -16.681 -10.223 -3.189 1.00 93.50 444 GLN A N 1
ATOM 3581 C CA . GLN A 1 444 ? -15.784 -11.308 -2.768 1.00 93.50 444 GLN A CA 1
ATOM 3582 C C . GLN A 1 444 ? -14.448 -10.794 -2.198 1.00 93.50 444 GLN A C 1
ATOM 3584 O O . GLN A 1 444 ? -13.909 -11.392 -1.267 1.00 93.50 444 GLN A O 1
ATOM 3589 N N . MET A 1 445 ? -13.888 -9.700 -2.728 1.00 90.31 445 MET A N 1
ATOM 3590 C CA . MET A 1 445 ? -12.682 -9.069 -2.173 1.00 90.31 445 MET A CA 1
ATOM 3591 C C . MET A 1 445 ? -12.953 -8.372 -0.837 1.00 90.31 445 MET A C 1
ATOM 3593 O O . MET A 1 445 ? -12.138 -8.484 0.078 1.00 90.31 445 MET A O 1
ATOM 3597 N N . TYR A 1 446 ? -14.078 -7.672 -0.723 1.00 93.38 446 TYR A N 1
ATOM 3598 C CA . TYR A 1 446 ? -14.526 -6.994 0.488 1.00 93.38 446 TYR A CA 1
ATOM 3599 C C . TYR A 1 446 ? -14.705 -7.989 1.646 1.00 93.38 446 TYR A C 1
ATOM 3601 O O . TYR A 1 446 ? -14.037 -7.852 2.675 1.00 93.38 446 TYR A O 1
ATOM 3609 N N . ASP A 1 447 ? -15.480 -9.056 1.431 1.00 94.00 447 ASP A N 1
ATOM 3610 C CA . ASP A 1 447 ? -15.717 -10.100 2.432 1.00 94.00 447 ASP A CA 1
ATOM 3611 C C . ASP A 1 447 ? -14.398 -10.762 2.868 1.00 94.00 447 ASP A C 1
ATOM 3613 O O . ASP A 1 447 ? -14.124 -10.932 4.055 1.00 94.00 447 ASP A O 1
ATOM 3617 N N . LYS A 1 448 ? -13.541 -11.108 1.900 1.00 90.12 448 LYS A N 1
ATOM 3618 C CA . LYS A 1 448 ? -12.303 -11.873 2.115 1.00 90.12 448 LYS A CA 1
ATOM 3619 C C . LYS A 1 448 ? -11.164 -11.072 2.754 1.00 90.12 448 LYS A C 1
ATOM 3621 O O . LYS A 1 448 ? -10.343 -11.655 3.465 1.00 90.12 448 LYS A O 1
ATOM 3626 N N . TYR A 1 449 ? -11.047 -9.779 2.450 1.00 88.62 449 TYR A N 1
ATOM 3627 C CA . TYR A 1 449 ? -9.906 -8.951 2.869 1.00 88.62 449 TYR A CA 1
ATOM 3628 C C . TYR A 1 449 ? -10.249 -7.896 3.927 1.00 88.62 449 TYR A C 1
ATOM 3630 O O . TYR A 1 449 ? -9.322 -7.324 4.497 1.00 88.62 449 TYR A O 1
ATOM 3638 N N . LEU A 1 450 ? -11.531 -7.671 4.232 1.00 92.94 450 LEU A N 1
ATOM 3639 C CA . LEU A 1 450 ? -11.957 -6.825 5.347 1.00 92.94 450 LEU A CA 1
ATOM 3640 C C . LEU A 1 450 ? -12.835 -7.595 6.344 1.00 92.94 450 LEU A C 1
ATOM 3642 O O . LEU A 1 450 ? -12.406 -7.802 7.478 1.00 92.94 450 LEU A O 1
ATOM 3646 N N . THR A 1 451 ? -14.012 -8.075 5.936 1.00 94.75 451 THR A N 1
ATOM 3647 C CA . THR A 1 451 ? -15.020 -8.609 6.873 1.00 94.75 451 THR A CA 1
ATOM 3648 C C . THR A 1 451 ? -14.579 -9.885 7.587 1.00 94.75 451 THR A C 1
ATOM 3650 O O . THR A 1 451 ? -14.591 -9.939 8.817 1.00 94.75 451 THR A O 1
ATOM 3653 N N . GLN A 1 452 ? -14.129 -10.906 6.854 1.00 93.56 452 GLN A N 1
ATOM 3654 C CA . GLN A 1 452 ? -13.660 -12.165 7.438 1.00 93.56 452 GLN A CA 1
ATOM 3655 C C . GLN A 1 452 ? -12.428 -11.959 8.348 1.00 93.56 452 GLN A C 1
ATOM 3657 O O . GLN A 1 452 ? -12.444 -12.477 9.468 1.00 93.56 452 GLN A O 1
ATOM 3662 N N . PRO A 1 453 ? -11.392 -11.178 7.962 1.00 93.25 453 PRO A N 1
ATOM 3663 C CA . PRO A 1 453 ? -10.339 -10.765 8.887 1.00 93.25 453 PRO A CA 1
ATOM 3664 C C . PRO A 1 453 ? -10.869 -10.087 10.153 1.00 93.25 453 PRO A C 1
ATOM 3666 O O . PRO A 1 453 ? -10.463 -10.489 11.241 1.00 93.25 453 PRO A O 1
ATOM 3669 N N . MET A 1 454 ? -11.794 -9.123 10.050 1.00 95.25 454 MET A N 1
ATOM 3670 C CA . MET A 1 454 ? -12.347 -8.445 11.230 1.00 95.25 454 MET A CA 1
ATOM 3671 C C . MET A 1 454 ? -13.095 -9.400 12.164 1.00 95.25 454 MET A C 1
ATOM 3673 O O . MET A 1 454 ? -12.876 -9.326 13.371 1.00 95.25 454 MET A O 1
ATOM 3677 N N . GLY A 1 455 ? -13.873 -10.350 11.637 1.00 95.81 455 GLY A N 1
ATOM 3678 C CA . GLY A 1 455 ? -14.488 -11.415 12.440 1.00 95.81 455 GLY A CA 1
ATOM 3679 C C . GLY A 1 455 ? -13.450 -12.239 13.206 1.00 95.81 455 GLY A C 1
ATOM 3680 O O . GLY A 1 455 ? -13.516 -12.343 14.429 1.00 95.81 455 GLY A O 1
ATOM 3681 N N . ASN A 1 456 ? -12.414 -12.720 12.508 1.00 95.00 456 ASN A N 1
ATOM 3682 C CA . ASN A 1 456 ? -11.318 -13.475 13.126 1.00 95.00 456 ASN A CA 1
ATOM 3683 C C . ASN A 1 456 ? -10.577 -12.676 14.222 1.00 95.00 456 ASN A C 1
ATOM 3685 O O . ASN A 1 456 ? -10.042 -13.277 15.149 1.00 95.00 456 ASN A O 1
ATOM 3689 N N . ILE A 1 457 ? -10.493 -11.345 14.105 1.00 96.31 457 ILE A N 1
ATOM 3690 C CA . ILE A 1 457 ? -9.859 -10.466 15.102 1.00 96.31 457 ILE A CA 1
ATOM 3691 C C . ILE A 1 457 ? -10.771 -10.270 16.321 1.00 96.31 457 ILE A C 1
ATOM 3693 O O . ILE A 1 457 ? -10.285 -10.338 17.448 1.00 96.31 457 ILE A O 1
ATOM 3697 N N . ILE A 1 458 ? -12.074 -10.051 16.109 1.00 95.94 458 ILE A N 1
ATOM 3698 C CA . ILE A 1 458 ? -13.079 -9.931 17.179 1.00 95.94 458 ILE A CA 1
ATOM 3699 C C . ILE A 1 458 ? -13.065 -11.184 18.058 1.00 95.94 458 ILE A C 1
ATOM 3701 O O . ILE A 1 458 ? -12.941 -11.068 19.276 1.00 95.94 458 ILE A O 1
ATOM 3705 N N . ASP A 1 459 ? -13.127 -12.366 17.439 1.00 95.19 459 ASP A N 1
ATOM 3706 C CA . ASP A 1 459 ? -13.165 -13.657 18.138 1.00 95.19 459 ASP A CA 1
ATOM 3707 C C . ASP A 1 459 ? -11.839 -13.994 18.850 1.00 95.19 459 ASP A C 1
ATOM 3709 O O . ASP A 1 459 ? -11.813 -14.788 19.791 1.00 95.19 459 ASP A O 1
ATOM 3713 N N . ALA A 1 460 ? -10.726 -13.388 18.419 1.00 95.88 460 ALA A N 1
ATOM 3714 C CA . ALA A 1 460 ? -9.405 -13.570 19.018 1.00 95.88 460 ALA A CA 1
ATOM 3715 C C . ALA A 1 460 ? -9.084 -12.573 20.150 1.00 95.88 460 ALA A C 1
ATOM 3717 O O . ALA A 1 460 ? -8.097 -12.777 20.864 1.00 95.88 460 ALA A O 1
ATOM 3718 N N . PHE A 1 461 ? -9.869 -11.506 20.337 1.00 96.00 461 PHE A N 1
ATOM 3719 C CA . PHE A 1 461 ? -9.597 -10.515 21.379 1.00 96.00 461 PHE A CA 1
ATOM 3720 C C . PHE A 1 461 ? -10.005 -11.026 22.767 1.00 96.00 461 PHE A C 1
ATOM 3722 O O . PHE A 1 461 ? -11.183 -11.136 23.100 1.00 96.00 461 PHE A O 1
ATOM 3729 N N . GLN A 1 462 ? -9.011 -11.295 23.610 1.00 93.50 462 GLN A N 1
ATOM 3730 C CA . GLN A 1 462 ? -9.201 -11.690 25.000 1.00 93.50 462 GLN A CA 1
ATOM 3731 C C . GLN A 1 462 ? -9.247 -10.449 25.896 1.00 93.50 462 GLN A C 1
ATOM 3733 O O . GLN A 1 462 ? -8.223 -9.800 26.137 1.00 93.50 462 GLN A O 1
ATOM 3738 N N . GLN A 1 463 ? -10.431 -10.136 26.430 1.00 81.06 463 GLN A N 1
ATOM 3739 C CA . GLN A 1 463 ? -10.592 -9.043 27.385 1.00 81.06 463 GLN A CA 1
ATOM 3740 C C . GLN A 1 463 ? -9.816 -9.346 28.681 1.00 81.06 463 GLN A C 1
ATOM 3742 O O . GLN A 1 463 ? -10.175 -10.225 29.465 1.00 81.06 463 GLN A O 1
ATOM 3747 N N . SER A 1 464 ? -8.734 -8.605 28.916 1.00 67.75 464 SER A N 1
ATOM 3748 C CA . SER A 1 464 ? -7.992 -8.630 30.181 1.00 67.75 464 SER A CA 1
ATOM 3749 C C . SER A 1 464 ? -8.779 -7.936 31.296 1.00 67.75 464 SER A C 1
ATOM 3751 O O . SER A 1 464 ? -9.508 -6.989 31.019 1.00 67.75 464 SER A O 1
ATOM 3753 N N . GLN A 1 465 ? -8.527 -8.276 32.566 1.00 65.38 465 GLN A N 1
ATOM 3754 C CA . GLN A 1 465 ? -9.054 -7.529 33.731 1.00 65.38 465 GLN A CA 1
ATOM 3755 C C . GLN A 1 465 ? -8.380 -6.154 33.951 1.00 65.38 465 GLN A C 1
ATOM 3757 O O . GLN A 1 465 ? -8.371 -5.619 35.059 1.00 65.38 465 GLN A O 1
ATOM 3762 N N . GLY A 1 466 ? -7.793 -5.588 32.897 1.00 63.81 466 GLY A N 1
ATOM 3763 C CA . GLY A 1 466 ? -7.252 -4.239 32.884 1.00 63.81 466 GLY A CA 1
ATOM 3764 C C . GLY A 1 466 ? -8.359 -3.189 32.898 1.00 63.81 466 GLY A C 1
ATOM 3765 O O . GLY A 1 466 ? -9.383 -3.334 32.234 1.00 63.81 466 GLY A O 1
ATOM 3766 N N . SER A 1 467 ? -8.157 -2.120 33.665 1.00 72.00 467 SER A N 1
ATOM 3767 C CA . SER A 1 467 ? -9.080 -0.989 33.717 1.00 72.00 467 SER A CA 1
ATOM 3768 C C . SER A 1 467 ? -8.769 0.030 32.618 1.00 72.00 467 SER A C 1
ATOM 3770 O O . SER A 1 467 ? -7.790 0.773 32.740 1.00 72.00 467 SER A O 1
ATOM 3772 N N . THR A 1 468 ? -9.627 0.127 31.601 1.00 87.19 468 THR A N 1
ATOM 3773 C CA . THR A 1 468 ? -9.663 1.305 30.720 1.00 87.19 468 THR A CA 1
ATOM 3774 C C . THR A 1 468 ? -10.259 2.470 31.516 1.00 87.19 468 THR A C 1
ATOM 3776 O O . THR A 1 468 ? -11.403 2.393 31.971 1.00 87.19 468 THR A O 1
ATOM 3779 N N . VAL A 1 469 ? -9.485 3.535 31.751 1.00 88.19 469 VAL A N 1
ATOM 3780 C CA . VAL A 1 469 ? -9.923 4.701 32.545 1.00 88.19 469 VAL A CA 1
ATOM 3781 C C . VAL A 1 469 ? -9.819 5.975 31.718 1.00 88.19 469 VAL A C 1
ATOM 3783 O O . VAL A 1 469 ? -8.746 6.325 31.241 1.00 88.19 469 VAL A O 1
ATOM 3786 N N . PHE A 1 470 ? -10.935 6.686 31.592 1.00 89.50 470 PHE A N 1
ATOM 3787 C CA . PHE A 1 470 ? -11.021 7.997 30.949 1.00 89.50 470 PHE A CA 1
ATOM 3788 C C . PHE A 1 470 ? -10.888 9.100 32.001 1.00 89.50 470 PHE A C 1
ATOM 3790 O O . PHE A 1 470 ? -11.456 8.967 33.090 1.00 89.50 470 PHE A O 1
ATOM 3797 N N . SER A 1 471 ? -10.206 10.191 31.665 1.00 85.81 471 SER A N 1
ATOM 3798 C CA . SER A 1 471 ? -10.172 11.421 32.463 1.00 85.81 471 SER A CA 1
ATOM 3799 C C . SER A 1 471 ? -10.834 12.591 31.733 1.00 85.81 471 SER A C 1
ATOM 3801 O O . SER A 1 471 ? -10.929 12.614 30.505 1.00 85.81 471 SER A O 1
ATOM 3803 N N . ASP A 1 472 ? -11.291 13.583 32.501 1.00 84.00 472 ASP A N 1
ATOM 3804 C CA . ASP A 1 472 ? -12.053 14.732 31.987 1.00 84.00 472 ASP A CA 1
ATOM 3805 C C . ASP A 1 472 ? -11.240 15.644 31.037 1.00 84.00 472 ASP A C 1
ATOM 3807 O O . ASP A 1 472 ? -11.815 16.495 30.360 1.00 84.00 472 ASP A O 1
ATOM 3811 N N . ASP A 1 473 ? -9.915 15.464 30.957 1.00 83.44 473 ASP A N 1
ATOM 3812 C CA . ASP A 1 473 ? -8.999 16.161 30.043 1.00 83.44 473 ASP A CA 1
ATOM 3813 C C . ASP A 1 473 ? -8.776 15.437 28.695 1.00 83.44 473 ASP A C 1
ATOM 3815 O O . ASP A 1 473 ? -7.873 15.803 27.944 1.00 83.44 473 ASP A O 1
ATOM 3819 N N . GLY A 1 474 ? -9.601 14.435 28.359 1.00 81.88 474 GLY A N 1
ATOM 3820 C CA . GLY A 1 474 ? -9.580 13.758 27.050 1.00 81.88 474 GLY A CA 1
ATOM 3821 C C . GLY A 1 474 ? -8.490 12.691 26.901 1.00 81.88 474 GLY A C 1
ATOM 3822 O O . GLY A 1 474 ? -8.134 12.303 25.782 1.00 81.88 474 GLY A O 1
ATOM 3823 N N . LYS A 1 475 ? -7.942 12.220 28.026 1.00 90.81 475 LYS A N 1
ATOM 3824 C CA . LYS A 1 475 ? -6.961 11.135 28.059 1.00 90.81 475 LYS A CA 1
ATOM 3825 C C . LYS A 1 475 ? -7.610 9.804 28.407 1.00 90.81 475 LYS A C 1
ATOM 3827 O O . LYS A 1 475 ? -8.608 9.729 29.126 1.00 90.81 475 LYS A O 1
ATOM 3832 N N . VAL A 1 476 ? -6.977 8.740 27.929 1.00 93.44 476 VAL A N 1
ATOM 3833 C CA . VAL A 1 476 ? -7.363 7.355 28.192 1.00 93.44 476 VAL A CA 1
ATOM 3834 C C . VAL A 1 476 ? -6.152 6.615 28.749 1.00 93.44 476 VAL A C 1
ATOM 3836 O O . VAL A 1 476 ? -5.098 6.558 28.118 1.00 93.44 476 VAL A O 1
ATOM 3839 N N . MET A 1 477 ? -6.301 6.047 29.941 1.00 94.25 477 MET A N 1
ATOM 3840 C CA . MET A 1 477 ? -5.316 5.183 30.581 1.00 94.25 477 MET A CA 1
ATOM 3841 C C . MET A 1 477 ? -5.656 3.723 30.282 1.00 94.25 477 MET A C 1
ATOM 3843 O O . MET A 1 477 ? -6.753 3.267 30.605 1.00 94.25 477 MET A O 1
ATOM 3847 N N . ILE A 1 478 ? -4.709 2.983 29.703 1.00 93.69 478 ILE A N 1
ATOM 3848 C CA . ILE A 1 478 ? -4.845 1.550 29.390 1.00 93.69 478 ILE A CA 1
ATOM 3849 C C . ILE A 1 478 ? -3.664 0.817 30.031 1.00 93.69 478 ILE A C 1
ATOM 3851 O O . ILE A 1 478 ? -2.514 1.089 29.696 1.00 93.69 478 ILE A O 1
ATOM 3855 N N . ASN A 1 479 ? -3.939 -0.059 31.004 1.00 91.44 479 ASN A N 1
ATOM 3856 C CA . ASN A 1 479 ? -2.946 -0.757 31.844 1.00 91.44 479 ASN A CA 1
ATOM 3857 C C . ASN A 1 479 ? -1.818 0.156 32.386 1.00 91.44 479 ASN A C 1
ATOM 3859 O O . ASN A 1 479 ? -0.673 -0.260 32.542 1.00 91.44 479 ASN A O 1
ATOM 3863 N N . GLY A 1 480 ? -2.149 1.418 32.687 1.0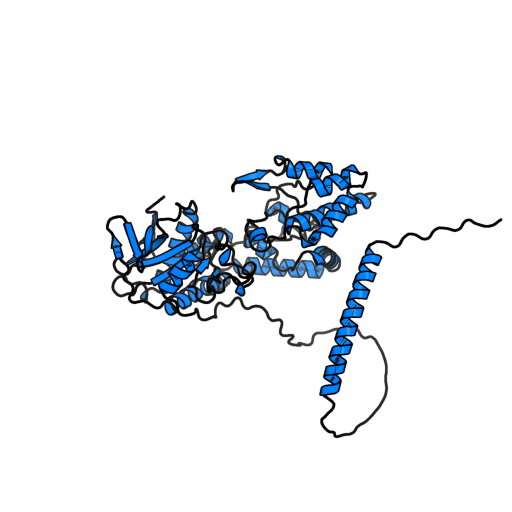0 90.12 480 GLY A N 1
ATOM 3864 C CA . GLY A 1 480 ? -1.214 2.422 33.210 1.00 90.12 480 GLY A CA 1
ATOM 3865 C C . GLY A 1 480 ? -0.425 3.213 32.156 1.00 90.12 480 GLY A C 1
ATOM 3866 O O . GLY A 1 480 ? 0.277 4.148 32.531 1.00 90.12 480 GLY A O 1
ATOM 3867 N N . ALA A 1 481 ? -0.560 2.906 30.863 1.00 92.31 481 ALA A N 1
ATOM 3868 C CA . ALA A 1 481 ? -0.025 3.727 29.776 1.00 92.31 481 ALA A CA 1
ATOM 3869 C C . ALA A 1 481 ? -1.015 4.842 29.375 1.00 92.31 481 ALA A C 1
ATOM 3871 O O . ALA A 1 481 ? -2.226 4.620 29.358 1.00 92.31 481 ALA A O 1
ATOM 3872 N N . GLU A 1 482 ? -0.490 6.033 29.063 1.00 94.44 482 GLU A N 1
ATOM 3873 C CA . GLU A 1 482 ? -1.256 7.267 28.823 1.00 94.44 482 GLU A CA 1
ATOM 3874 C C . GLU A 1 482 ? -1.452 7.555 27.322 1.00 94.44 482 GLU A C 1
ATOM 3876 O O . GLU A 1 482 ? -0.488 7.707 26.556 1.00 94.44 482 GLU A O 1
ATOM 3881 N N . PHE A 1 483 ? -2.714 7.685 26.910 1.00 94.38 483 PHE A N 1
ATOM 3882 C CA . PHE A 1 483 ? -3.126 7.964 25.536 1.00 94.38 483 PHE A CA 1
ATOM 3883 C C . PHE A 1 483 ? -3.999 9.218 25.438 1.00 94.38 483 PHE A C 1
ATOM 3885 O O . PHE A 1 483 ? -4.705 9.570 26.378 1.00 94.38 483 PHE A O 1
ATOM 3892 N N . LYS A 1 484 ? -3.980 9.858 24.268 1.00 92.50 484 LYS A N 1
ATOM 3893 C CA . LYS A 1 484 ? -4.870 10.956 23.860 1.00 92.50 484 LYS A CA 1
ATOM 3894 C C . LYS A 1 484 ? -5.854 10.464 22.796 1.00 92.50 484 LYS A C 1
ATOM 3896 O O . LYS A 1 484 ? -5.470 9.680 21.920 1.00 92.50 484 LYS A O 1
ATOM 3901 N N . GLU A 1 485 ? -7.099 10.931 22.851 1.00 92.81 485 GLU A N 1
ATOM 3902 C CA . GLU A 1 485 ? -8.081 10.688 21.790 1.00 92.81 485 GLU A CA 1
ATOM 3903 C C . GLU A 1 485 ? -7.759 11.543 20.554 1.00 92.81 485 GLU A C 1
ATOM 3905 O O . GLU A 1 485 ? -7.834 12.767 20.594 1.00 92.81 485 GLU A O 1
ATOM 3910 N N . MET A 1 486 ? -7.414 10.916 19.430 1.00 91.12 486 MET A N 1
ATOM 3911 C CA . MET A 1 486 ? -7.162 11.640 18.176 1.00 91.12 486 MET A CA 1
ATOM 3912 C C . MET A 1 486 ? -8.435 11.793 17.344 1.00 91.12 486 MET A C 1
ATOM 3914 O O . MET A 1 486 ? -8.685 12.850 16.761 1.00 91.12 486 MET A O 1
ATOM 3918 N N . TRP A 1 487 ? -9.230 10.724 17.279 1.00 92.81 487 TRP A N 1
ATOM 3919 C CA . TRP A 1 487 ? -10.454 10.619 16.486 1.00 92.81 487 TRP A CA 1
ATOM 3920 C C . TRP A 1 487 ? -11.537 9.892 17.277 1.00 92.81 487 TRP A C 1
ATOM 3922 O O . TRP A 1 487 ? -11.234 8.924 17.973 1.00 92.81 487 TRP A O 1
ATOM 3932 N N . ARG A 1 488 ? -12.791 10.317 17.107 1.00 94.44 488 ARG A N 1
ATOM 3933 C CA . ARG A 1 488 ? -13.985 9.717 17.714 1.00 94.44 488 ARG A CA 1
ATOM 3934 C C . ARG A 1 488 ? -15.080 9.549 16.665 1.00 94.44 488 ARG A C 1
ATOM 3936 O O . ARG A 1 488 ? -15.395 10.502 15.960 1.00 94.44 488 ARG A O 1
ATOM 3943 N N . CYS A 1 489 ? -15.669 8.362 16.577 1.00 94.12 489 CYS A N 1
ATOM 3944 C CA . CYS A 1 489 ? -16.816 8.040 15.732 1.00 94.12 489 CYS A CA 1
ATOM 3945 C C . CYS A 1 489 ? -18.011 7.629 16.595 1.00 94.12 489 CYS A C 1
ATOM 3947 O O . CYS A 1 489 ? -17.912 6.695 17.392 1.00 94.12 489 CYS A O 1
ATOM 3949 N N . ILE A 1 490 ? -19.145 8.297 16.389 1.00 89.75 490 ILE A N 1
ATOM 3950 C CA . ILE A 1 490 ? -20.434 7.986 17.016 1.00 89.75 490 ILE A CA 1
ATOM 3951 C C . ILE A 1 490 ? -21.513 7.760 15.954 1.00 89.75 490 ILE A C 1
ATOM 3953 O O . ILE A 1 490 ? -21.381 8.198 14.810 1.00 89.75 490 ILE A O 1
ATOM 3957 N N . GLY A 1 491 ? -22.600 7.104 16.363 1.00 75.69 491 GLY A N 1
ATOM 3958 C CA . GLY A 1 491 ? -23.795 6.918 15.544 1.00 75.69 491 GLY A CA 1
ATOM 3959 C C . GLY A 1 491 ? -24.006 5.491 15.038 1.00 75.69 491 GLY A C 1
ATOM 3960 O O . GLY A 1 491 ? -23.340 4.538 15.462 1.00 75.69 491 GLY A O 1
ATOM 3961 N N . THR A 1 492 ? -24.992 5.363 14.152 1.00 67.69 492 THR A N 1
ATOM 3962 C CA . THR A 1 492 ? -25.413 4.100 13.525 1.00 67.69 492 THR A CA 1
ATOM 3963 C C . THR A 1 492 ? -24.991 4.061 12.054 1.00 67.69 492 THR A C 1
ATOM 3965 O O . THR A 1 492 ? -24.429 5.025 11.541 1.00 67.69 492 THR A O 1
ATOM 3968 N N . GLU A 1 493 ? -25.270 2.949 11.373 1.00 59.44 493 GLU A N 1
ATOM 3969 C CA . GLU A 1 493 ? -24.961 2.706 9.954 1.00 59.44 493 GLU A CA 1
ATOM 3970 C C . GLU A 1 493 ? -25.277 3.885 9.012 1.00 59.44 493 GLU A C 1
ATOM 3972 O O . GLU A 1 493 ? -24.483 4.174 8.123 1.00 59.44 493 GLU A O 1
ATOM 3977 N N . ASN A 1 494 ? -26.393 4.589 9.236 1.00 58.47 494 ASN A N 1
ATOM 3978 C CA . ASN A 1 494 ? -26.899 5.640 8.342 1.00 58.47 494 ASN A CA 1
ATOM 3979 C C . ASN A 1 494 ? -26.586 7.082 8.795 1.00 58.47 494 ASN A C 1
ATOM 3981 O O . ASN A 1 494 ? -26.927 8.024 8.084 1.00 58.47 494 ASN A O 1
ATOM 3985 N N . ASP A 1 495 ? -25.986 7.274 9.973 1.00 64.62 495 ASP A N 1
ATOM 3986 C CA . ASP A 1 495 ? -25.699 8.599 10.551 1.00 64.62 495 ASP A CA 1
ATOM 3987 C C . ASP A 1 495 ? -24.396 8.540 11.359 1.00 64.62 495 ASP A C 1
ATOM 3989 O O . ASP A 1 495 ? -24.385 8.539 12.592 1.00 64.62 495 ASP A O 1
ATOM 3993 N N . MET A 1 496 ? -23.282 8.364 10.642 1.00 77.50 496 MET A N 1
ATOM 3994 C CA . MET A 1 496 ? -21.965 8.140 11.234 1.00 77.50 496 MET A CA 1
ATOM 3995 C C . MET A 1 496 ? -21.154 9.433 11.316 1.00 77.50 496 MET A C 1
ATOM 3997 O O . MET A 1 496 ? -20.495 9.857 10.361 1.00 77.50 496 MET A O 1
ATOM 4001 N N . ASN A 1 497 ? -21.168 10.046 12.495 1.00 84.56 497 ASN A N 1
ATOM 4002 C CA . ASN A 1 497 ? -20.458 11.285 12.765 1.00 84.56 497 ASN A CA 1
ATOM 4003 C C . ASN A 1 497 ? -19.078 10.972 13.364 1.00 84.56 497 ASN A C 1
ATOM 4005 O O . ASN A 1 497 ? -18.956 10.629 14.541 1.00 84.56 497 ASN A O 1
ATOM 4009 N N . CYS A 1 498 ? -18.040 11.064 12.530 1.00 86.25 498 CYS A N 1
ATOM 4010 C CA . CYS A 1 498 ? -16.648 10.915 12.948 1.00 86.25 498 CYS A CA 1
ATOM 4011 C C . CYS A 1 498 ? -15.927 12.266 12.951 1.00 86.25 498 CYS A C 1
ATOM 4013 O O . CYS A 1 498 ? -15.906 12.959 11.930 1.00 86.25 498 CYS A O 1
ATOM 4015 N N . GLN A 1 499 ? -15.312 12.602 14.082 1.00 86.00 499 GLN A N 1
ATOM 4016 C CA . GLN A 1 499 ? -14.704 13.897 14.370 1.00 86.00 499 GLN A CA 1
ATOM 4017 C C . GLN A 1 499 ? -13.248 13.726 14.812 1.00 86.00 499 GLN A C 1
ATOM 4019 O O . GLN A 1 499 ? -12.904 12.793 15.542 1.00 86.00 499 GLN A O 1
ATOM 4024 N N . GLN A 1 500 ? -12.402 14.659 14.382 1.00 82.44 500 GLN A N 1
ATOM 4025 C CA . GLN A 1 500 ? -11.055 14.836 14.911 1.00 82.44 500 GLN A CA 1
ATOM 4026 C C . GLN A 1 500 ? -11.132 15.664 16.197 1.00 82.44 500 GLN A C 1
ATOM 4028 O O . GLN A 1 500 ? -11.839 16.669 16.229 1.00 82.44 500 GLN A O 1
ATOM 4033 N N . LEU A 1 501 ? -10.418 15.245 17.243 1.00 79.56 501 LEU A N 1
ATOM 4034 C CA . LEU A 1 501 ? -10.439 15.915 18.552 1.00 79.56 501 LEU A CA 1
ATOM 4035 C C . LEU A 1 501 ? -9.162 16.720 18.833 1.00 79.56 501 LEU A C 1
ATOM 4037 O O . LEU A 1 501 ? -9.201 17.703 19.574 1.00 79.56 501 LEU A O 1
ATOM 4041 N N . HIS A 1 502 ? -8.048 16.339 18.206 1.00 65.44 502 HIS A N 1
ATOM 4042 C CA . HIS A 1 502 ? -6.759 17.023 18.291 1.00 65.44 502 HIS A CA 1
ATOM 4043 C C . HIS A 1 502 ? -6.105 17.113 16.906 1.00 65.44 502 HIS A C 1
ATOM 4045 O O . HIS A 1 502 ? -6.161 16.152 16.135 1.00 65.44 502 HIS A O 1
ATOM 4051 N N . GLU A 1 503 ? -5.479 18.253 16.607 1.00 52.06 503 GLU A N 1
ATOM 4052 C CA . GLU A 1 503 ? -4.586 18.469 15.453 1.00 52.06 503 GLU A CA 1
ATOM 4053 C C . GLU A 1 503 ? -3.123 18.153 15.818 1.00 52.06 503 GLU A C 1
ATOM 4055 O O . GLU A 1 503 ? -2.697 18.505 16.943 1.00 52.06 503 GLU A O 1
#

InterPro domains:
  IPR051091 Protein O-Glucosyltransferase/Glycosyltransferase 90 [PTHR12203] (134-402)